Protein AF-0000000085932044 (afdb_homodimer)

Foldseek 3Di:
DVVLVVLLVVLLVLLQVLQVCVVVPVDDLVVLLVLLCLQQQFQLLLLLLLLLLPDQDDPVLLVLLVVLQVLQVVQLVLLQVVCVPVDLQLSLLLLLLLGAFAQSQRPQVVQVVPLNPVLNNSSSSSVLNRCLNNQQVSLLQSLCSNVVPDDPPPPSSVVRQVPRNSNVSSVVSVVCSNVVHHDDPVSNVVSVVSNVCNNSSLSSSLSNLADPDDDPVLVVSLVVSLCSQVVVLQVVLVCLLPPPPDPNSSSLSSNLRSLGAGHSSSLVSCVVSVHRSNSSSNSRSVSSVRSSVRSVVVVVVSD/DVVLCVLLVVLLVLLQVLQVCVVVPVDDLVVLLVLLCLQQQFQLLLLLLLLLLPDQDDPVLLVLLVVLQVLQVVQLVLLQVVCVPVDLQLSLLLLLLLGAFAQSQRPQVVQVVPLNPVLNNSSSSSVLNRCLNNQQVSLLQSLCSNVVPDDPPPPSSVVRQVPRNSNVSSVVSVVCSNVVHHDDPVSNVVSVVSNVCNNSSLSSSLSNLADPDDDPVLVVSLVVSLCSQVVSLQVVLVCLLPPPPDPNSSSLSSNLRSLGAGHSSSLVSCVVSVHRSNSSSNSRSVSSVRSSVRSVVVVVVSD

Solvent-accessible surface area (backbone atoms only — not comparable to full-atom values): 29215 Å² total; per-residue (Å²): 108,67,66,56,53,41,52,49,49,34,48,53,48,38,22,50,47,21,37,51,36,31,73,74,59,75,39,58,68,72,50,30,59,56,40,35,49,46,30,50,66,44,16,44,30,20,35,51,52,49,65,41,68,78,41,76,70,56,75,88,46,46,63,40,18,51,47,24,31,48,53,24,50,49,33,30,48,49,28,40,64,76,24,65,84,68,38,43,65,54,19,20,50,37,16,35,61,36,20,25,52,23,37,78,72,56,44,43,61,48,23,54,73,72,43,38,70,67,13,34,50,49,51,51,31,20,39,58,20,21,39,50,27,53,46,18,44,27,52,26,53,18,51,48,48,47,68,59,73,76,67,87,55,62,62,57,26,51,50,47,28,67,66,19,60,38,36,45,47,48,52,52,45,50,53,34,25,70,67,69,51,76,76,56,66,60,59,49,52,39,25,41,44,37,20,41,23,23,58,41,46,41,31,30,31,36,11,41,29,38,51,88,80,70,51,71,66,53,50,49,51,43,49,50,44,51,47,54,42,49,53,52,15,51,53,49,20,52,47,44,54,74,66,49,96,56,61,67,55,54,30,51,42,45,35,45,57,40,36,40,21,39,26,74,56,32,30,50,53,32,41,73,68,71,43,68,25,29,57,38,17,40,43,35,54,51,28,44,55,52,20,50,54,51,42,53,54,50,44,67,71,72,102,108,67,65,56,52,41,53,51,50,34,48,53,51,38,21,50,47,20,37,51,37,30,74,75,60,76,40,57,70,72,50,28,59,56,42,37,49,45,29,51,66,44,16,45,32,20,35,50,52,50,67,42,67,78,43,74,69,57,77,86,45,47,62,39,18,50,47,24,30,48,52,23,53,49,34,31,51,49,27,41,64,77,23,65,84,68,38,43,65,54,18,21,50,36,14,34,62,36,19,25,51,22,37,78,70,58,45,43,61,48,23,54,72,71,43,38,71,68,14,34,50,50,52,51,31,20,39,58,21,22,39,49,28,54,47,17,43,28,52,25,53,18,51,46,47,47,67,61,75,77,67,88,55,63,60,58,28,51,50,46,28,68,65,19,60,41,35,45,48,47,52,51,47,49,52,34,25,71,67,68,51,77,75,57,68,60,58,49,51,39,26,41,44,37,19,41,24,23,56,41,46,42,32,30,30,34,12,39,29,38,52,85,82,72,52,73,68,53,50,49,53,43,48,50,45,51,48,54,42,48,51,53,14,52,53,48,22,54,47,44,53,73,64,50,93,57,62,68,54,54,29,52,41,45,34,45,57,41,38,41,21,38,26,76,56,31,27,50,53,31,43,73,68,72,44,67,24,29,58,38,16,40,43,35,54,51,28,43,56,52,21,48,55,50,41,53,54,47,45,67,70,74,104

Structure (mmCIF, N/CA/C/O backbone):
data_AF-0000000085932044-model_v1
#
loop_
_entity.id
_entity.type
_entity.pdbx_description
1 polymer Permease
#
loop_
_atom_site.group_PDB
_atom_site.id
_atom_site.type_symbol
_atom_site.label_atom_id
_atom_site.label_alt_id
_atom_site.label_comp_id
_atom_site.label_asym_id
_atom_site.label_entity_id
_atom_site.label_seq_id
_atom_site.pdbx_PDB_ins_code
_atom_site.Cartn_x
_atom_site.Cartn_y
_atom_site.Cartn_z
_atom_site.occupancy
_atom_site.B_iso_or_equiv
_atom_site.auth_seq_id
_atom_site.auth_comp_id
_atom_site.auth_asym_id
_atom_site.auth_atom_id
_atom_site.pdbx_PDB_model_num
ATOM 1 N N . MET A 1 1 ? -16.844 6.508 19.188 1 65 1 MET A N 1
ATOM 2 C CA . MET A 1 1 ? -15.609 6.773 19.922 1 65 1 MET A CA 1
ATOM 3 C C . MET A 1 1 ? -14.648 5.598 19.812 1 65 1 MET A C 1
ATOM 5 O O . MET A 1 1 ? -13.453 5.785 19.562 1 65 1 MET A O 1
ATOM 9 N N . GLU A 1 2 ? -15.164 4.469 19.859 1 70.81 2 GLU A N 1
ATOM 10 C CA . GLU A 1 2 ? -14.32 3.281 19.766 1 70.81 2 GLU A CA 1
ATOM 11 C C . GLU A 1 2 ? -13.656 3.174 18.391 1 70.81 2 GLU A C 1
ATOM 13 O O . GLU A 1 2 ? -12.492 2.787 18.297 1 70.81 2 GLU A O 1
ATOM 18 N N . ALA A 1 3 ? -14.383 3.656 17.453 1 71.38 3 ALA A N 1
ATOM 19 C CA . ALA A 1 3 ? -13.867 3.57 16.078 1 71.38 3 ALA A CA 1
ATOM 20 C C . ALA A 1 3 ? -12.695 4.523 15.883 1 71.38 3 ALA A C 1
ATOM 22 O O . ALA A 1 3 ? -11.727 4.184 15.195 1 71.38 3 ALA A O 1
ATOM 23 N N . ILE A 1 4 ? -12.742 5.641 16.594 1 70.25 4 ILE A N 1
ATOM 24 C CA . ILE A 1 4 ? -11.688 6.637 16.469 1 70.25 4 ILE A CA 1
ATOM 25 C C . ILE A 1 4 ? -10.422 6.133 17.156 1 70.25 4 ILE A C 1
ATOM 27 O O . ILE A 1 4 ? -9.32 6.227 16.609 1 70.25 4 ILE A O 1
ATOM 31 N N . LEU A 1 5 ? -10.688 5.605 18.297 1 77.12 5 LEU A N 1
ATOM 32 C CA . LEU A 1 5 ? -9.555 5.094 19.062 1 77.12 5 LEU A CA 1
ATOM 33 C C . LEU A 1 5 ? -8.906 3.91 18.359 1 77.12 5 LEU A C 1
ATOM 35 O O . LEU A 1 5 ? -7.68 3.779 18.359 1 77.12 5 LEU A O 1
ATOM 39 N N . THR A 1 6 ? -9.773 3.17 17.719 1 82 6 THR A N 1
ATOM 40 C CA . THR A 1 6 ? -9.273 1.993 17.016 1 82 6 THR A CA 1
ATOM 41 C C . THR A 1 6 ? -8.43 2.402 15.812 1 82 6 THR A C 1
ATOM 43 O O . THR A 1 6 ? -7.316 1.909 15.625 1 82 6 THR A O 1
ATOM 46 N N . ARG A 1 7 ? -8.852 3.318 15.008 1 78.56 7 ARG A N 1
ATOM 47 C CA . ARG A 1 7 ? -8.125 3.75 13.82 1 78.56 7 ARG A CA 1
ATOM 48 C C . ARG A 1 7 ? -6.809 4.43 14.195 1 78.56 7 ARG A C 1
ATOM 50 O O . ARG A 1 7 ? -5.773 4.18 13.578 1 78.56 7 ARG A O 1
ATOM 57 N N . ALA A 1 8 ? -6.973 5.238 15.188 1 78.31 8 ALA A N 1
ATOM 58 C CA . ALA A 1 8 ? -5.781 5.938 15.664 1 78.31 8 ALA A CA 1
ATOM 59 C C . ALA A 1 8 ? -4.746 4.953 16.203 1 78.31 8 ALA A C 1
ATOM 61 O O . ALA A 1 8 ? -3.551 5.094 15.938 1 78.31 8 ALA A O 1
ATOM 62 N N . GLY A 1 9 ? -5.277 4.078 16.984 1 85.56 9 GLY A N 1
ATOM 63 C CA . GLY A 1 9 ? -4.387 3.047 17.484 1 85.56 9 GLY A CA 1
ATOM 64 C C . GLY A 1 9 ? -3.705 2.252 16.391 1 85.56 9 GLY A C 1
ATOM 65 O O . GLY A 1 9 ? -2.531 1.896 16.516 1 85.56 9 GLY A O 1
ATOM 66 N N . CYS A 1 10 ? -4.402 2.041 15.32 1 90.06 10 CYS A N 1
ATOM 67 C CA . CYS A 1 10 ? -3.852 1.313 14.18 1 90.06 10 CYS A CA 1
ATOM 68 C C . CYS A 1 10 ? -2.73 2.105 13.516 1 90.06 10 CYS A C 1
ATOM 70 O O . CYS A 1 10 ? -1.699 1.539 13.148 1 90.06 10 CYS A O 1
ATOM 72 N N . PHE A 1 11 ? -2.873 3.387 13.422 1 87.81 11 PHE A N 1
ATOM 73 C CA . PHE A 1 11 ? -1.852 4.219 12.797 1 87.81 11 PHE A CA 1
ATOM 74 C C . PHE A 1 11 ? -0.588 4.258 13.648 1 87.81 11 PHE A C 1
ATOM 76 O O . PHE A 1 11 ? 0.521 4.121 13.125 1 87.81 11 PHE A O 1
ATOM 83 N N . VAL A 1 12 ? -0.82 4.422 14.938 1 90.19 12 VAL A N 1
ATOM 84 C CA . VAL A 1 12 ? 0.326 4.395 15.844 1 90.19 12 VAL A CA 1
ATOM 85 C C . VAL A 1 12 ? 1.017 3.035 15.758 1 90.19 12 VAL A C 1
ATOM 87 O O . VAL A 1 12 ? 2.248 2.957 15.742 1 90.19 12 VAL A O 1
ATOM 90 N N . GLY A 1 13 ? 0.203 1.993 15.727 1 94.19 13 GLY A N 1
ATOM 91 C CA . GLY A 1 13 ? 0.758 0.656 15.586 1 94.19 13 GLY A CA 1
ATOM 92 C C . GLY A 1 13 ? 1.597 0.485 14.336 1 94.19 13 GLY A C 1
ATOM 93 O O . GLY A 1 13 ? 2.639 -0.173 14.359 1 94.19 13 GLY A O 1
ATOM 94 N N . LEU A 1 14 ? 1.168 1.049 13.25 1 94.81 14 LEU A N 1
ATOM 95 C CA . LEU A 1 14 ? 1.891 0.958 11.984 1 94.81 14 LEU A CA 1
ATOM 96 C C . LEU A 1 14 ? 3.223 1.698 12.062 1 94.81 14 LEU A C 1
ATOM 98 O O . LEU A 1 14 ? 4.23 1.233 11.523 1 94.81 14 LEU A O 1
ATOM 102 N N . ILE A 1 15 ? 3.232 2.855 12.719 1 93.12 15 ILE A N 1
ATOM 103 C CA . ILE A 1 15 ? 4.465 3.615 12.906 1 93.12 15 ILE A CA 1
ATOM 104 C C . ILE A 1 15 ? 5.438 2.812 13.773 1 93.12 15 ILE A C 1
ATOM 106 O O . ILE A 1 15 ? 6.617 2.682 13.43 1 93.12 15 ILE A O 1
ATOM 110 N N . VAL A 1 16 ? 4.926 2.262 14.844 1 95.06 16 VAL A N 1
ATOM 111 C CA . VAL A 1 16 ? 5.75 1.45 15.734 1 95.06 16 VAL A CA 1
ATOM 112 C C . VAL A 1 16 ? 6.309 0.252 14.969 1 95.06 16 VAL A C 1
ATOM 114 O O . VAL A 1 16 ? 7.473 -0.118 15.148 1 95.06 16 VAL A O 1
ATOM 117 N N . MET A 1 17 ? 5.484 -0.336 14.133 1 95.81 17 MET A N 1
ATOM 118 C CA . MET A 1 17 ? 5.945 -1.449 13.305 1 95.81 17 MET A CA 1
ATOM 119 C C . MET A 1 17 ? 7.117 -1.025 12.43 1 95.81 17 MET A C 1
ATOM 121 O O . MET A 1 17 ? 8.117 -1.738 12.328 1 95.81 17 MET A O 1
ATOM 125 N N . GLY A 1 18 ? 6.996 0.123 11.766 1 94.31 18 GLY A N 1
ATOM 126 C CA . GLY A 1 18 ? 8.086 0.634 10.953 1 94.31 18 GLY A CA 1
ATOM 127 C C . GLY A 1 18 ? 9.367 0.844 11.734 1 94.31 18 GLY A C 1
ATOM 128 O O . GLY A 1 18 ? 10.453 0.465 11.281 1 94.31 18 GLY A O 1
ATOM 129 N N . CYS A 1 19 ? 9.219 1.368 12.938 1 93.62 19 CYS A N 1
ATOM 130 C CA . CYS A 1 19 ? 10.367 1.618 13.805 1 93.62 19 CYS A CA 1
ATOM 131 C C . CYS A 1 19 ? 11.023 0.311 14.227 1 93.62 19 CYS A C 1
ATOM 133 O O . CYS A 1 19 ? 12.25 0.186 14.18 1 93.62 19 CYS A O 1
ATOM 135 N N . LEU A 1 20 ? 10.188 -0.63 14.617 1 94.69 20 LEU A N 1
ATOM 136 C CA . LEU A 1 20 ? 10.695 -1.909 15.094 1 94.69 20 LEU A CA 1
ATOM 137 C C . LEU A 1 20 ? 11.359 -2.686 13.969 1 94.69 20 LEU A C 1
ATOM 139 O O . LEU A 1 20 ? 12.406 -3.311 14.164 1 94.69 20 LEU A O 1
ATOM 143 N N . LEU A 1 21 ? 10.758 -2.676 12.82 1 94.5 21 LEU A N 1
ATOM 144 C CA . LEU A 1 21 ? 11.312 -3.391 11.672 1 94.5 21 LEU A CA 1
ATOM 145 C C . LEU A 1 21 ? 12.625 -2.768 11.227 1 94.5 21 LEU A C 1
ATOM 147 O O . LEU A 1 21 ? 13.516 -3.467 10.742 1 94.5 21 LEU A O 1
ATOM 151 N N . ARG A 1 22 ? 12.711 -1.492 11.336 1 93.12 22 ARG A N 1
ATOM 152 C CA . ARG A 1 22 ? 13.992 -0.853 11.062 1 93.12 22 ARG A CA 1
ATOM 153 C C . ARG A 1 22 ? 15.047 -1.262 12.086 1 93.12 22 ARG A C 1
ATOM 155 O O . ARG A 1 22 ? 16.203 -1.502 11.742 1 93.12 22 ARG A O 1
ATOM 162 N N . ARG A 1 23 ? 14.695 -1.353 13.328 1 91.75 23 ARG A N 1
ATOM 163 C CA . ARG A 1 23 ? 15.609 -1.709 14.414 1 91.75 23 ARG A CA 1
ATOM 164 C C . ARG A 1 23 ? 16.156 -3.121 14.227 1 91.75 23 ARG A C 1
ATOM 166 O O . ARG A 1 23 ? 17.312 -3.393 14.562 1 91.75 23 ARG A O 1
ATOM 173 N N . VAL A 1 24 ? 15.352 -4.02 13.68 1 93.38 24 VAL A N 1
ATOM 174 C CA . VAL A 1 24 ? 15.781 -5.406 13.539 1 93.38 24 VAL A CA 1
ATOM 175 C C . VAL A 1 24 ? 16.469 -5.602 12.188 1 93.38 24 VAL A C 1
ATOM 177 O O . VAL A 1 24 ? 16.875 -6.715 11.844 1 93.38 24 VAL A O 1
ATOM 180 N N . GLY A 1 25 ? 16.5 -4.594 11.406 1 92.12 25 GLY A N 1
ATOM 181 C CA . GLY A 1 25 ? 17.281 -4.629 10.18 1 92.12 25 GLY A CA 1
ATOM 182 C C . GLY A 1 25 ? 16.469 -4.977 8.953 1 92.12 25 GLY A C 1
ATOM 183 O O . GLY A 1 25 ? 17.016 -5.195 7.875 1 92.12 25 GLY A O 1
ATOM 184 N N . PHE A 1 26 ? 15.141 -5.047 9.148 1 92.81 26 PHE A N 1
ATOM 185 C CA . PHE A 1 26 ? 14.266 -5.297 8.008 1 92.81 26 PHE A CA 1
ATOM 186 C C . PHE A 1 26 ? 14.312 -4.133 7.027 1 92.81 26 PHE A C 1
ATOM 188 O O . PHE A 1 26 ? 14.344 -4.34 5.812 1 92.81 26 PHE A O 1
ATOM 195 N N . PHE A 1 27 ? 14.281 -2.945 7.555 1 93.81 27 PHE A N 1
ATOM 196 C CA . PHE A 1 27 ? 14.438 -1.718 6.785 1 93.81 27 PHE A CA 1
ATOM 197 C C . PHE A 1 27 ? 15.766 -1.042 7.105 1 93.81 27 PHE A C 1
ATOM 199 O O . PHE A 1 27 ? 16.266 -1.156 8.227 1 93.81 27 PHE A O 1
ATOM 206 N N . LYS A 1 28 ? 16.312 -0.429 6.066 1 91.12 28 LYS A N 1
ATOM 207 C CA . LYS A 1 28 ? 17.422 0.5 6.254 1 91.12 28 LYS A CA 1
ATOM 208 C C . LYS A 1 28 ? 16.938 1.947 6.195 1 91.12 28 LYS A C 1
ATOM 210 O O . LYS A 1 28 ? 15.875 2.232 5.645 1 91.12 28 LYS A O 1
ATOM 215 N N . GLN A 1 29 ? 17.625 2.883 6.777 1 83.69 29 GLN A N 1
ATOM 216 C CA . GLN A 1 29 ? 17.266 4.301 6.766 1 83.69 29 GLN A CA 1
ATOM 217 C C . GLN A 1 29 ? 17.125 4.82 5.34 1 83.69 29 GLN A C 1
ATOM 219 O O . GLN A 1 29 ? 16.281 5.676 5.066 1 83.69 29 GLN A O 1
ATOM 224 N N . GLU A 1 30 ? 17.906 4.254 4.449 1 89.75 30 GLU A N 1
ATOM 225 C CA . GLU A 1 30 ? 17.906 4.672 3.051 1 89.75 30 GLU A CA 1
ATOM 226 C C . GLU A 1 30 ? 16.609 4.301 2.359 1 89.75 30 GLU A C 1
ATOM 228 O O . GLU A 1 30 ? 16.25 4.879 1.327 1 89.75 30 GLU A O 1
ATOM 233 N N . ASP A 1 31 ? 15.945 3.332 2.965 1 93.19 31 ASP A N 1
ATOM 234 C CA . ASP A 1 31 ? 14.688 2.891 2.375 1 93.19 31 ASP A CA 1
ATOM 235 C C . ASP A 1 31 ? 13.617 3.971 2.502 1 93.19 31 ASP A C 1
ATOM 237 O O . ASP A 1 31 ? 12.594 3.918 1.817 1 93.19 31 ASP A O 1
ATOM 241 N N . PHE A 1 32 ? 13.883 4.969 3.426 1 92.62 32 PHE A N 1
ATOM 242 C CA . PHE A 1 32 ? 12.961 6.086 3.596 1 92.62 32 PHE A CA 1
ATOM 243 C C . PHE A 1 32 ? 12.75 6.82 2.275 1 92.62 32 PHE A C 1
ATOM 245 O O . PHE A 1 32 ? 11.625 7.207 1.946 1 92.62 32 PHE A O 1
ATOM 252 N N . ALA A 1 33 ? 13.82 6.973 1.577 1 92.31 33 ALA A N 1
ATOM 253 C CA . ALA A 1 33 ? 13.766 7.746 0.341 1 92.31 33 ALA A CA 1
ATOM 254 C C . ALA A 1 33 ? 12.812 7.105 -0.667 1 92.31 33 ALA A C 1
ATOM 256 O O . ALA A 1 33 ? 12.008 7.793 -1.293 1 92.31 33 ALA A O 1
ATOM 257 N N . LEU A 1 34 ? 12.883 5.844 -0.791 1 93.5 34 LEU A N 1
ATOM 258 C CA . LEU A 1 34 ? 12.016 5.129 -1.723 1 93.5 34 LEU A CA 1
ATOM 259 C C . LEU A 1 34 ? 10.562 5.184 -1.266 1 93.5 34 LEU A C 1
ATOM 261 O O . LEU A 1 34 ? 9.664 5.441 -2.07 1 93.5 34 LEU A O 1
ATOM 265 N N . LEU A 1 35 ? 10.367 4.906 -0.005 1 94.5 35 LEU A N 1
ATOM 266 C CA . LEU A 1 35 ? 9.016 4.965 0.539 1 94.5 35 LEU A CA 1
ATOM 267 C C . LEU A 1 35 ? 8.414 6.355 0.349 1 94.5 35 LEU A C 1
ATOM 269 O O . LEU A 1 35 ? 7.246 6.484 -0.029 1 94.5 35 LEU A O 1
ATOM 273 N N . SER A 1 36 ? 9.227 7.332 0.587 1 92.12 36 SER A N 1
ATOM 274 C CA . SER A 1 36 ? 8.773 8.719 0.46 1 92.12 36 SER A CA 1
ATOM 275 C C . SER A 1 36 ? 8.375 9.039 -0.975 1 92.12 36 SER A C 1
ATOM 277 O O . SER A 1 36 ? 7.336 9.664 -1.208 1 92.12 36 SER A O 1
ATOM 279 N N . LYS A 1 37 ? 9.102 8.617 -1.93 1 93 37 LYS A N 1
ATOM 280 C CA . LYS A 1 37 ? 8.797 8.844 -3.34 1 93 37 LYS A CA 1
ATOM 281 C C . LYS A 1 37 ? 7.492 8.172 -3.74 1 93 37 LYS A C 1
ATOM 283 O O . LYS A 1 37 ? 6.672 8.766 -4.445 1 93 37 LYS A O 1
ATOM 288 N N . ILE A 1 38 ? 7.344 6.969 -3.277 1 95.38 38 ILE A N 1
ATOM 289 C CA . ILE A 1 38 ? 6.129 6.223 -3.592 1 95.38 38 ILE A CA 1
ATOM 290 C C . ILE A 1 38 ? 4.922 6.914 -2.971 1 95.38 38 ILE A C 1
ATOM 292 O O . ILE A 1 38 ? 3.9 7.113 -3.635 1 95.38 38 ILE A O 1
ATOM 296 N N . VAL A 1 39 ? 5.086 7.328 -1.742 1 93.19 39 VAL A N 1
ATOM 297 C CA . VAL A 1 39 ? 3.977 7.914 -0.999 1 93.19 39 VAL A CA 1
ATOM 298 C C . VAL A 1 39 ? 3.588 9.25 -1.621 1 93.19 39 VAL A C 1
ATOM 300 O O . VAL A 1 39 ? 2.418 9.484 -1.932 1 93.19 39 VAL A O 1
ATOM 303 N N . ILE A 1 40 ? 4.555 10.102 -1.893 1 88.75 40 ILE A N 1
ATOM 304 C CA . ILE A 1 40 ? 4.277 11.477 -2.307 1 88.75 40 ILE A CA 1
ATOM 305 C C . ILE A 1 40 ? 3.848 11.5 -3.771 1 88.75 40 ILE A C 1
ATOM 307 O O . ILE A 1 40 ? 2.865 12.156 -4.125 1 88.75 40 ILE A O 1
ATOM 311 N N . LYS A 1 41 ? 4.461 10.727 -4.598 1 91.38 41 LYS A N 1
ATOM 312 C CA . LYS A 1 41 ? 4.273 10.891 -6.035 1 91.38 41 LYS A CA 1
ATOM 313 C C . LYS A 1 41 ? 3.217 9.922 -6.562 1 91.38 41 LYS A C 1
ATOM 315 O O . LYS A 1 41 ? 2.643 10.148 -7.633 1 91.38 41 LYS A O 1
ATOM 320 N N . ILE A 1 42 ? 2.957 8.898 -5.797 1 95 42 ILE A N 1
ATOM 321 C CA . ILE A 1 42 ? 2.09 7.883 -6.387 1 95 42 ILE A CA 1
ATOM 322 C C . ILE A 1 42 ? 0.84 7.711 -5.527 1 95 42 ILE A C 1
ATOM 324 O O . ILE A 1 42 ? -0.252 8.133 -5.914 1 95 42 ILE A O 1
ATOM 328 N N . THR A 1 43 ? 1.008 7.215 -4.301 1 94.69 43 THR A N 1
ATOM 329 C CA . THR A 1 43 ? -0.156 6.777 -3.537 1 94.69 43 THR A CA 1
ATOM 330 C C . THR A 1 43 ? -0.937 7.98 -3.01 1 94.69 43 THR A C 1
ATOM 332 O O . THR A 1 43 ? -2.17 7.973 -3.01 1 94.69 43 THR A O 1
ATOM 335 N N . LEU A 1 44 ? -0.247 9 -2.545 1 88.88 44 LEU A N 1
ATOM 336 C CA . LEU A 1 44 ? -0.932 10.203 -2.092 1 88.88 44 LEU A CA 1
ATOM 337 C C . LEU A 1 44 ? -1.687 10.867 -3.238 1 88.88 44 LEU A C 1
ATOM 339 O O . LEU A 1 44 ? -2.816 11.328 -3.061 1 88.88 44 LEU A O 1
ATOM 343 N N . THR A 1 45 ? -1.071 10.93 -4.387 1 89.25 45 THR A N 1
ATOM 344 C CA . THR A 1 45 ? -1.684 11.508 -5.582 1 89.25 45 THR A CA 1
ATOM 345 C C . THR A 1 45 ? -2.961 10.75 -5.945 1 89.25 45 THR A C 1
ATOM 347 O O . THR A 1 45 ? -3.984 11.367 -6.25 1 89.25 45 THR A O 1
ATOM 350 N N . ALA A 1 46 ? -2.875 9.477 -5.832 1 92.75 46 ALA A N 1
ATOM 351 C CA . ALA A 1 46 ? -4.051 8.656 -6.117 1 92.75 46 ALA A CA 1
ATOM 352 C C . ALA A 1 46 ? -5.133 8.867 -5.062 1 92.75 46 ALA A C 1
ATOM 354 O O . ALA A 1 46 ? -6.324 8.867 -5.375 1 92.75 46 ALA A O 1
ATOM 355 N N . ALA A 1 47 ? -4.723 9.016 -3.852 1 88.12 47 ALA A N 1
ATOM 356 C CA . ALA A 1 47 ? -5.672 9.234 -2.764 1 88.12 47 ALA A CA 1
ATOM 357 C C . ALA A 1 47 ? -6.449 10.531 -2.973 1 88.12 47 ALA A C 1
ATOM 359 O O . ALA A 1 47 ? -7.641 10.609 -2.662 1 88.12 47 ALA A O 1
ATOM 360 N N . ILE A 1 48 ? -5.781 11.523 -3.48 1 84.25 48 ILE A N 1
ATOM 361 C CA . ILE A 1 48 ? -6.426 12.805 -3.766 1 84.25 48 ILE A CA 1
ATOM 362 C C . ILE A 1 48 ? -7.48 12.617 -4.852 1 84.25 48 ILE A C 1
ATOM 364 O O . ILE A 1 48 ? -8.609 13.102 -4.723 1 84.25 48 ILE A O 1
ATOM 368 N N . VAL A 1 49 ? -7.164 11.867 -5.875 1 87.5 49 VAL A N 1
ATOM 369 C CA . VAL A 1 49 ? -8.086 11.617 -6.977 1 87.5 49 VAL A CA 1
ATOM 370 C C . VAL A 1 49 ? -9.352 10.945 -6.449 1 87.5 49 VAL A C 1
ATOM 372 O O . VAL A 1 49 ? -10.469 11.383 -6.754 1 87.5 49 VAL A O 1
ATOM 375 N N . VAL A 1 50 ? -9.195 9.984 -5.617 1 86.44 50 VAL A N 1
ATOM 376 C CA . VAL A 1 50 ? -10.328 9.211 -5.117 1 86.44 50 VAL A CA 1
ATOM 377 C C . VAL A 1 50 ? -11.164 10.062 -4.172 1 86.44 50 VAL A C 1
ATOM 379 O O . VAL A 1 50 ? -12.398 10 -4.195 1 86.44 50 VAL A O 1
ATOM 382 N N . SER A 1 51 ? -10.523 10.828 -3.359 1 78.62 51 SER A N 1
ATOM 383 C CA . SER A 1 51 ? -11.227 11.641 -2.377 1 78.62 51 SER A CA 1
ATOM 384 C C . SER A 1 51 ? -12.117 12.68 -3.055 1 78.62 51 SER A C 1
ATOM 386 O O . SER A 1 51 ? -13.172 13.031 -2.535 1 78.62 51 SER A O 1
ATOM 388 N N . PHE A 1 52 ? -11.82 13.117 -4.258 1 76.44 52 PHE A N 1
ATOM 389 C CA . PHE A 1 52 ? -12.555 14.188 -4.922 1 76.44 52 PHE A CA 1
ATOM 390 C C . PHE A 1 52 ? -13.562 13.617 -5.91 1 76.44 52 PHE A C 1
ATOM 392 O O . PHE A 1 52 ? -14.516 14.305 -6.305 1 76.44 52 PHE A O 1
ATOM 399 N N . ALA A 1 53 ? -13.32 12.445 -6.445 1 75.31 53 ALA A N 1
ATOM 400 C CA . ALA A 1 53 ? -14.211 11.875 -7.449 1 75.31 53 ALA A CA 1
ATOM 401 C C . ALA A 1 53 ? -15.633 11.734 -6.902 1 75.31 53 ALA A C 1
ATOM 403 O O . ALA A 1 53 ? -16.609 11.82 -7.656 1 75.31 53 ALA A O 1
ATOM 404 N N . GLY A 1 54 ? -15.875 11.578 -5.672 1 64.25 54 GLY A N 1
ATOM 405 C CA . GLY A 1 54 ? -17.234 11.391 -5.164 1 64.25 54 GLY A CA 1
ATOM 406 C C . GLY A 1 54 ? -17.828 12.648 -4.582 1 64.25 54 GLY A C 1
ATOM 407 O O . GLY A 1 54 ? -18.984 12.648 -4.137 1 64.25 54 GLY A O 1
ATOM 408 N N . ASN A 1 55 ? -17.125 13.75 -4.766 1 63.97 55 ASN A N 1
ATOM 409 C CA . ASN A 1 55 ? -17.625 14.898 -4.02 1 63.97 55 ASN A CA 1
ATOM 410 C C . ASN A 1 55 ? -18.016 16.047 -4.945 1 63.97 55 ASN A C 1
ATOM 412 O O . ASN A 1 55 ? -17.328 16.297 -5.941 1 63.97 55 ASN A O 1
ATOM 416 N N . THR A 1 56 ? -19.312 16.312 -4.93 1 62.59 56 THR A N 1
ATOM 417 C CA . THR A 1 56 ? -19.734 17.547 -5.602 1 62.59 56 THR A CA 1
ATOM 418 C C . THR A 1 56 ? -19.484 18.75 -4.715 1 62.59 56 THR A C 1
ATOM 420 O O . THR A 1 56 ? -19.859 18.766 -3.541 1 62.59 56 THR A O 1
ATOM 423 N N . LEU A 1 57 ? -18.562 19.547 -5.125 1 62.19 57 LEU A N 1
ATOM 424 C CA . LEU A 1 57 ? -18.25 20.75 -4.371 1 62.19 57 LEU A CA 1
ATOM 425 C C . LEU A 1 57 ? -19.375 21.781 -4.492 1 62.19 57 LEU A C 1
ATOM 427 O O . LEU A 1 57 ? -19.875 22.031 -5.594 1 62.19 57 LEU A O 1
ATOM 431 N N . ASP A 1 58 ? -20.078 21.906 -3.33 1 62.28 58 ASP A N 1
ATOM 432 C CA . ASP A 1 58 ? -21.031 23.016 -3.309 1 62.28 58 ASP A CA 1
ATOM 433 C C . ASP A 1 58 ? -20.344 24.344 -3.006 1 62.28 58 ASP A C 1
ATOM 435 O O . ASP A 1 58 ? -19.531 24.422 -2.082 1 62.28 58 ASP A O 1
ATOM 439 N N . GLY A 1 59 ? -20.438 25.281 -3.855 1 60.66 59 GLY A N 1
ATOM 440 C CA . GLY A 1 59 ? -19.859 26.609 -3.744 1 60.66 59 GLY A CA 1
ATOM 441 C C . GLY A 1 59 ? -20.031 27.234 -2.369 1 60.66 59 GLY A C 1
ATOM 442 O O . GLY A 1 59 ? -19.188 28 -1.909 1 60.66 59 GLY A O 1
ATOM 443 N N . SER A 1 60 ? -21.156 26.953 -1.689 1 60.91 60 SER A N 1
ATOM 444 C CA . SER A 1 60 ? -21.438 27.562 -0.389 1 60.91 60 SER A CA 1
ATOM 445 C C . SER A 1 60 ? -20.453 27.078 0.669 1 60.91 60 SER A C 1
ATOM 447 O O . SER A 1 60 ? -20.281 27.703 1.71 1 60.91 60 SER A O 1
ATOM 449 N N . MET A 1 61 ? -19.703 26.156 0.206 1 67.44 61 MET A N 1
ATOM 450 C CA . MET A 1 61 ? -18.859 25.594 1.253 1 67.44 61 MET A CA 1
ATOM 451 C C . MET A 1 61 ? -17.391 25.875 0.968 1 67.44 61 MET A C 1
ATOM 453 O O . MET A 1 61 ? -16.516 25.234 1.564 1 67.44 61 MET A O 1
ATOM 457 N N . LEU A 1 62 ? -17.219 26.906 0.16 1 78.5 62 LEU A N 1
ATOM 458 C CA . LEU A 1 62 ? -15.875 27.344 -0.164 1 78.5 62 LEU A CA 1
ATOM 459 C C . LEU A 1 62 ? -15.219 28.016 1.036 1 78.5 62 LEU A C 1
ATOM 461 O O . LEU A 1 62 ? -13.992 28.109 1.113 1 78.5 62 LEU A O 1
ATOM 465 N N . VAL A 1 63 ? -16.047 28.453 1.983 1 84.81 63 VAL A N 1
ATOM 466 C CA . VAL A 1 63 ? -15.539 29.094 3.197 1 84.81 63 VAL A CA 1
ATOM 467 C C . VAL A 1 63 ? -14.648 28.109 3.957 1 84.81 63 VAL A C 1
ATOM 469 O O . VAL A 1 63 ? -13.648 28.5 4.551 1 84.81 63 VAL A O 1
ATOM 472 N N . LEU A 1 64 ? -14.984 26.906 3.873 1 87.06 64 LEU A N 1
ATOM 473 C CA . LEU A 1 64 ? -14.188 25.875 4.551 1 87.06 64 LEU A CA 1
ATOM 474 C C . LEU A 1 64 ? -12.828 25.719 3.885 1 87.06 64 LEU A C 1
ATOM 476 O O . LEU A 1 64 ? -11.828 25.484 4.562 1 87.06 64 LEU A O 1
ATOM 480 N N . THR A 1 65 ? -12.82 25.891 2.607 1 88.19 65 THR A N 1
ATOM 481 C CA . THR A 1 65 ? -11.555 25.844 1.875 1 88.19 65 THR A CA 1
ATOM 482 C C . THR A 1 65 ? -10.656 27.016 2.281 1 88.19 65 THR A C 1
ATOM 484 O O . THR A 1 65 ? -9.461 26.828 2.502 1 88.19 65 THR A O 1
ATOM 487 N N . LEU A 1 66 ? -11.258 28.078 2.406 1 89.88 66 LEU A N 1
ATOM 488 C CA . LEU A 1 66 ? -10.508 29.266 2.82 1 89.88 66 LEU A CA 1
ATOM 489 C C . LEU A 1 66 ? -10 29.109 4.25 1 89.88 66 LEU A C 1
ATOM 491 O O . LEU A 1 66 ? -8.922 29.609 4.586 1 89.88 66 LEU A O 1
ATOM 495 N N . MET A 1 67 ? -10.742 28.469 5.043 1 91.44 67 MET A N 1
ATOM 496 C CA . MET A 1 67 ? -10.328 28.25 6.422 1 91.44 67 MET A CA 1
ATOM 497 C C . MET A 1 67 ? -9.125 27.312 6.484 1 91.44 67 MET A C 1
ATOM 499 O O . MET A 1 67 ? -8.188 27.562 7.246 1 91.44 67 MET A O 1
ATOM 503 N N . GLY A 1 68 ? -9.219 26.281 5.703 1 93.25 68 GLY A N 1
ATOM 504 C CA . GLY A 1 68 ? -8.078 25.391 5.641 1 93.25 68 GLY A CA 1
ATOM 505 C C . GLY A 1 68 ? -6.812 26.078 5.16 1 93.25 68 GLY A C 1
ATOM 506 O O . GLY A 1 68 ? -5.738 25.875 5.73 1 93.25 68 GLY A O 1
ATOM 507 N N . PHE A 1 69 ? -6.988 26.906 4.215 1 93.25 69 PHE A N 1
ATOM 508 C CA . PHE A 1 69 ? -5.867 27.672 3.664 1 93.25 69 PHE A CA 1
ATOM 509 C C . PHE A 1 69 ? -5.34 28.672 4.68 1 93.25 69 PHE A C 1
ATOM 511 O O . PHE A 1 69 ? -4.133 28.75 4.918 1 93.25 69 PHE A O 1
ATOM 518 N N . SER A 1 70 ? -6.219 29.391 5.273 1 94.94 70 SER A N 1
ATOM 519 C CA . SER A 1 70 ? -5.844 30.438 6.215 1 94.94 70 SER A CA 1
ATOM 520 C C . SER A 1 70 ? -5.184 29.844 7.461 1 94.94 70 SER A C 1
ATOM 522 O O . SER A 1 70 ? -4.25 30.438 8.008 1 94.94 70 SER A O 1
ATOM 524 N N . PHE A 1 71 ? -5.715 28.781 7.902 1 96.12 71 PHE A N 1
ATOM 525 C CA . PHE A 1 71 ? -5.105 28.109 9.055 1 96.12 71 PHE A CA 1
ATOM 526 C C . PHE A 1 71 ? -3.67 27.719 8.75 1 96.12 71 PHE A C 1
ATOM 528 O O . PHE A 1 71 ? -2.779 27.891 9.578 1 96.12 71 PHE A O 1
ATOM 535 N N . GLY A 1 72 ? -3.451 27.203 7.562 1 95.81 72 GLY A N 1
ATOM 536 C CA . GLY A 1 72 ? -2.104 26.859 7.137 1 95.81 72 GLY A CA 1
ATOM 537 C C . GLY A 1 72 ? -1.17 28.047 7.078 1 95.81 72 GLY A C 1
ATOM 538 O O . GLY A 1 72 ? -0.018 27.969 7.508 1 95.81 72 GLY A O 1
ATOM 539 N N . VAL A 1 73 ? -1.673 29.141 6.555 1 95 73 VAL A N 1
ATOM 540 C CA . VAL A 1 73 ? -0.886 30.359 6.465 1 95 73 VAL A CA 1
ATOM 541 C C . VAL A 1 73 ? -0.531 30.859 7.863 1 95 73 VAL A C 1
ATOM 543 O O . VAL A 1 73 ? 0.594 31.297 8.109 1 95 73 VAL A O 1
ATOM 546 N N . LEU A 1 74 ? -1.458 30.75 8.695 1 96.44 74 LEU A N 1
ATOM 547 C CA . LEU A 1 74 ? -1.234 31.172 10.07 1 96.44 74 LEU A CA 1
ATOM 548 C C . LEU A 1 74 ? -0.158 30.328 10.734 1 96.44 74 LEU A C 1
ATOM 550 O O . LEU A 1 74 ? 0.687 30.844 11.469 1 96.44 74 LEU A O 1
ATOM 554 N N . LEU A 1 75 ? -0.208 29.078 10.531 1 96.81 75 LEU A N 1
ATOM 555 C CA . LEU A 1 75 ? 0.784 28.188 11.109 1 96.81 75 LEU A CA 1
ATOM 556 C C . LEU A 1 75 ? 2.17 28.469 10.539 1 96.81 75 LEU A C 1
ATOM 558 O O . LEU A 1 75 ? 3.162 28.453 11.273 1 96.81 75 LEU A O 1
ATOM 562 N N . ILE A 1 76 ? 2.227 28.734 9.266 1 95.44 76 ILE A N 1
ATOM 563 C CA . ILE A 1 76 ? 3.494 29.094 8.633 1 95.44 76 ILE A CA 1
ATOM 564 C C . ILE A 1 76 ? 4.039 30.375 9.258 1 95.44 76 ILE A C 1
ATOM 566 O O . ILE A 1 76 ? 5.219 30.453 9.609 1 95.44 76 ILE A O 1
ATOM 570 N N . ALA A 1 77 ? 3.186 31.328 9.391 1 95.75 77 ALA A N 1
ATOM 571 C CA . ALA A 1 77 ? 3.586 32.594 9.969 1 95.75 77 ALA A CA 1
ATOM 572 C C . ALA A 1 77 ? 4.066 32.438 11.406 1 95.75 77 ALA A C 1
ATOM 574 O O . ALA A 1 77 ? 5.074 33.031 11.797 1 95.75 77 ALA A O 1
ATOM 575 N N . ALA A 1 78 ? 3.355 31.672 12.148 1 96.5 78 ALA A N 1
ATOM 576 C CA . ALA A 1 78 ? 3.742 31.422 13.539 1 96.5 78 ALA A CA 1
ATOM 577 C C . ALA A 1 78 ? 5.094 30.719 13.609 1 96.5 78 ALA A C 1
ATOM 579 O O . ALA A 1 78 ? 5.941 31.078 14.438 1 96.5 78 ALA A O 1
ATOM 580 N N . ALA A 1 79 ? 5.25 29.703 12.773 1 95.69 79 ALA A N 1
ATOM 581 C CA . ALA A 1 79 ? 6.52 28.984 12.742 1 95.69 79 ALA A CA 1
ATOM 582 C C . ALA A 1 79 ? 7.664 29.906 12.336 1 95.69 79 ALA A C 1
ATOM 584 O O . ALA A 1 79 ? 8.758 29.844 12.906 1 95.69 79 ALA A O 1
ATOM 585 N N . TRP A 1 80 ? 7.426 30.75 11.383 1 93.62 80 TRP A N 1
ATOM 586 C CA . TRP A 1 80 ? 8.422 31.703 10.898 1 93.62 80 TRP A CA 1
ATOM 587 C C . TRP A 1 80 ? 8.789 32.719 11.977 1 93.62 80 TRP A C 1
ATOM 589 O O . TRP A 1 80 ? 9.969 32.969 12.227 1 93.62 80 TRP A O 1
ATOM 599 N N . LEU A 1 81 ? 7.812 33.25 12.664 1 94.38 81 LEU A N 1
ATOM 600 C CA . LEU A 1 81 ? 8.008 34.312 13.648 1 94.38 81 LEU A CA 1
ATOM 601 C C . LEU A 1 81 ? 8.688 33.781 14.906 1 94.38 81 LEU A C 1
ATOM 603 O O . LEU A 1 81 ? 9.594 34.406 15.445 1 94.38 81 LEU A O 1
ATOM 607 N N . LEU A 1 82 ? 8.344 32.625 15.336 1 94 82 LEU A N 1
ATOM 608 C CA . LEU A 1 82 ? 8.828 32.094 16.609 1 94 82 LEU A CA 1
ATOM 609 C C . LEU A 1 82 ? 10.234 31.547 16.453 1 94 82 LEU A C 1
ATOM 611 O O . LEU A 1 82 ? 10.938 31.359 17.453 1 94 82 LEU A O 1
ATOM 615 N N . ASN A 1 83 ? 10.633 31.297 15.219 1 93.5 83 ASN A N 1
ATOM 616 C CA . ASN A 1 83 ? 11.969 30.75 15.008 1 93.5 83 ASN A CA 1
ATOM 617 C C . ASN A 1 83 ? 12.852 31.719 14.227 1 93.5 83 ASN A C 1
ATOM 619 O O . ASN A 1 83 ? 13.859 31.312 13.641 1 93.5 83 ASN A O 1
ATOM 623 N N . ARG A 1 84 ? 12.562 32.938 14.18 1 90 84 ARG A N 1
ATOM 624 C CA . ARG A 1 84 ? 13.281 33.938 13.414 1 90 84 ARG A CA 1
ATOM 625 C C . ARG A 1 84 ? 14.719 34.094 13.922 1 90 84 ARG A C 1
ATOM 627 O O . ARG A 1 84 ? 15.617 34.438 13.148 1 90 84 ARG A O 1
ATOM 634 N N . ARG A 1 85 ? 14.977 33.719 15.18 1 92 85 ARG A N 1
ATOM 635 C CA . ARG A 1 85 ? 16.297 33.906 15.766 1 92 85 ARG A CA 1
ATOM 636 C C . ARG A 1 85 ? 17.078 32.594 15.844 1 92 85 ARG A C 1
ATOM 638 O O . ARG A 1 85 ? 18.234 32.594 16.234 1 92 85 ARG A O 1
ATOM 645 N N . ALA A 1 86 ? 16.484 31.531 15.492 1 91.62 86 ALA A N 1
ATOM 646 C CA . ALA A 1 86 ? 17.109 30.219 15.68 1 91.62 86 ALA A CA 1
ATOM 647 C C . ALA A 1 86 ? 17.922 29.828 14.453 1 91.62 86 ALA A C 1
ATOM 649 O O . ALA A 1 86 ? 18.641 28.812 14.477 1 91.62 86 ALA A O 1
ATOM 650 N N . GLY A 1 87 ? 17.922 30.625 13.367 1 90.56 87 GLY A N 1
ATOM 651 C CA . GLY A 1 87 ? 18.641 30.297 12.141 1 90.56 87 GLY A CA 1
ATOM 652 C C . GLY A 1 87 ? 17.719 29.891 11 1 90.56 87 GLY A C 1
ATOM 653 O O . GLY A 1 87 ? 16.594 29.453 11.234 1 90.56 87 GLY A O 1
ATOM 654 N N . ARG A 1 88 ? 18.234 29.922 9.883 1 92.56 88 ARG A N 1
ATOM 655 C CA . ARG A 1 88 ? 17.453 29.688 8.68 1 92.56 88 ARG A CA 1
ATOM 656 C C . ARG A 1 88 ? 17.062 28.219 8.555 1 92.56 88 ARG A C 1
ATOM 658 O O . ARG A 1 88 ? 15.945 27.891 8.133 1 92.56 88 ARG A O 1
ATOM 665 N N . GLU A 1 89 ? 17.969 27.344 8.914 1 93.75 89 GLU A N 1
ATOM 666 C CA . GLU A 1 89 ? 17.703 25.922 8.844 1 93.75 89 GLU A CA 1
ATOM 667 C C . GLU A 1 89 ? 16.594 25.516 9.812 1 93.75 89 GLU A C 1
ATOM 669 O O . GLU A 1 89 ? 15.672 24.781 9.445 1 93.75 89 GLU A O 1
ATOM 674 N N . THR A 1 90 ? 16.734 26.047 10.984 1 94.5 90 THR A N 1
ATOM 675 C CA . THR A 1 90 ? 15.75 25.75 12.008 1 94.5 90 THR A CA 1
ATOM 676 C C . THR A 1 90 ? 14.398 26.359 11.648 1 94.5 90 THR A C 1
ATOM 678 O O . THR A 1 90 ? 13.352 25.75 11.883 1 94.5 90 THR A O 1
ATOM 681 N N . GLN A 1 91 ? 14.445 27.5 11.125 1 94.81 91 GLN A N 1
ATOM 682 C CA . GLN A 1 91 ? 13.227 28.188 10.719 1 94.81 91 GLN A CA 1
ATOM 683 C C . GLN A 1 91 ? 12.531 27.438 9.586 1 94.81 91 GLN A C 1
ATOM 685 O O . GLN A 1 91 ? 11.312 27.234 9.617 1 94.81 91 GLN A O 1
ATOM 690 N N . ALA A 1 92 ? 13.258 27 8.594 1 94.38 92 ALA A N 1
ATOM 691 C CA . ALA A 1 92 ? 12.711 26.25 7.473 1 94.38 92 ALA A CA 1
ATOM 692 C C . ALA A 1 92 ? 12.125 24.922 7.945 1 94.38 92 ALA A C 1
ATOM 694 O O . ALA A 1 92 ? 11.039 24.531 7.512 1 94.38 92 ALA A O 1
ATOM 695 N N . PHE A 1 93 ? 12.844 24.328 8.836 1 96.5 93 PHE A N 1
ATOM 696 C CA . PHE A 1 93 ? 12.375 23.062 9.422 1 96.5 93 PHE A CA 1
ATOM 697 C C . PHE A 1 93 ? 11.047 23.266 10.141 1 96.5 93 PHE A C 1
ATOM 699 O O . PHE A 1 93 ? 10.117 22.484 9.953 1 96.5 93 PHE A O 1
ATOM 706 N N . ALA A 1 94 ? 10.977 24.281 10.898 1 96.19 94 ALA A N 1
ATOM 707 C CA . ALA A 1 94 ? 9.773 24.562 11.672 1 96.19 94 ALA A CA 1
ATOM 708 C C . ALA A 1 94 ? 8.594 24.859 10.758 1 96.19 94 ALA A C 1
ATOM 710 O O . ALA A 1 94 ? 7.465 24.438 11.031 1 96.19 94 ALA A O 1
ATOM 711 N N . ILE A 1 95 ? 8.797 25.516 9.695 1 95.19 95 ILE A N 1
ATOM 712 C CA . ILE A 1 95 ? 7.742 25.922 8.766 1 95.19 95 ILE A CA 1
ATOM 713 C C . ILE A 1 95 ? 7.113 24.672 8.141 1 95.19 95 ILE A C 1
ATOM 715 O O . ILE A 1 95 ? 5.891 24.516 8.164 1 95.19 95 ILE A O 1
ATOM 719 N N . VAL A 1 96 ? 7.898 23.75 7.695 1 94.88 96 VAL A N 1
ATOM 720 C CA . VAL A 1 96 ? 7.41 22.562 7 1 94.88 96 VAL A CA 1
ATOM 721 C C . VAL A 1 96 ? 6.723 21.625 7.996 1 94.88 96 VAL A C 1
ATOM 723 O O . VAL A 1 96 ? 5.742 20.969 7.656 1 94.88 96 VAL A O 1
ATOM 726 N N . ASN A 1 97 ? 7.152 21.625 9.25 1 97 97 ASN A N 1
ATOM 727 C CA . ASN A 1 97 ? 6.688 20.625 10.203 1 97 97 ASN A CA 1
ATOM 728 C C . ASN A 1 97 ? 5.586 21.172 11.102 1 97 97 ASN A C 1
ATOM 730 O O . ASN A 1 97 ? 5 20.438 11.898 1 97 97 ASN A O 1
ATOM 734 N N . THR A 1 98 ? 5.305 22.422 10.961 1 95.62 98 THR A N 1
ATOM 735 C CA . THR A 1 98 ? 4.215 23.016 11.719 1 95.62 98 THR A CA 1
ATOM 736 C C . THR A 1 98 ? 2.98 23.203 10.844 1 95.62 98 THR A C 1
ATOM 738 O O . THR A 1 98 ? 1.849 23.109 11.32 1 95.62 98 THR A O 1
ATOM 741 N N . ALA A 1 99 ? 3.402 23.312 9.602 1 90.94 99 ALA A N 1
ATOM 742 C CA . ALA A 1 99 ? 2.334 23.703 8.688 1 90.94 99 ALA A CA 1
ATOM 743 C C . ALA A 1 99 ? 1.642 22.469 8.109 1 90.94 99 ALA A C 1
ATOM 745 O O . ALA A 1 99 ? 2.232 21.391 8.047 1 90.94 99 ALA A O 1
ATOM 746 N N . GLY A 1 100 ? 0.379 22.484 7.902 1 90.25 100 GLY A N 1
ATOM 747 C CA . GLY A 1 100 ? -0.351 21.438 7.195 1 90.25 100 GLY A CA 1
ATOM 748 C C . GLY A 1 100 ? -1.032 20.453 8.125 1 90.25 100 GLY A C 1
ATOM 749 O O . GLY A 1 100 ? -0.56 20.203 9.234 1 90.25 100 GLY A O 1
ATOM 750 N N . CYS A 1 101 ? -2.021 19.875 7.656 1 94.31 101 CYS A N 1
ATOM 751 C CA . CYS A 1 101 ? -2.818 18.922 8.422 1 94.31 101 CYS A CA 1
ATOM 752 C C . CYS A 1 101 ? -2.949 17.594 7.688 1 94.31 101 CYS A C 1
ATOM 754 O O . CYS A 1 101 ? -3.092 17.578 6.465 1 94.31 101 CYS A O 1
ATOM 756 N N . ASN A 1 102 ? -2.861 16.578 8.461 1 91.38 102 ASN A N 1
ATOM 757 C CA . ASN A 1 102 ? -3.045 15.234 7.902 1 91.38 102 ASN A CA 1
ATOM 758 C C . ASN A 1 102 ? -4.523 14.875 7.773 1 91.38 102 ASN A C 1
ATOM 760 O O . ASN A 1 102 ? -5.043 14.078 8.547 1 91.38 102 ASN A O 1
ATOM 764 N N . ILE A 1 103 ? -5.066 15.344 6.766 1 88.06 103 ILE A N 1
ATOM 765 C CA . ILE A 1 103 ? -6.512 15.203 6.633 1 88.06 103 ILE A CA 1
ATOM 766 C C . ILE A 1 103 ? -6.84 13.93 5.867 1 88.06 103 ILE A C 1
ATOM 768 O O . ILE A 1 103 ? -7.668 13.125 6.312 1 88.06 103 ILE A O 1
ATOM 772 N N . GLY A 1 104 ? -6.258 13.695 4.848 1 78.12 104 GLY A N 1
ATOM 773 C CA . GLY A 1 104 ? -6.566 12.562 3.986 1 78.12 104 GLY A CA 1
ATOM 774 C C . GLY A 1 104 ? -6.422 11.227 4.684 1 78.12 104 GLY A C 1
ATOM 775 O O . GLY A 1 104 ? -7.297 10.359 4.574 1 78.12 104 GLY A O 1
ATOM 776 N N . ASN A 1 105 ? -5.422 11.016 5.43 1 76.69 105 ASN A N 1
ATOM 777 C CA . ASN A 1 105 ? -5.137 9.727 6.051 1 76.69 105 ASN A CA 1
ATOM 778 C C . ASN A 1 105 ? -5.754 9.625 7.441 1 76.69 105 ASN A C 1
ATOM 780 O O . ASN A 1 105 ? -6.176 8.547 7.859 1 76.69 105 ASN A O 1
ATOM 784 N N . PHE A 1 106 ? -5.781 10.758 8.047 1 80.88 106 PHE A N 1
ATOM 785 C CA . PHE A 1 106 ? -6.129 10.695 9.461 1 80.88 106 PHE A CA 1
ATOM 786 C C . PHE A 1 106 ? -7.559 11.164 9.688 1 80.88 106 PHE A C 1
ATOM 788 O O . PHE A 1 106 ? -8.375 10.438 10.25 1 80.88 106 PHE A O 1
ATOM 795 N N . VAL A 1 107 ? -7.875 12.281 9.148 1 83.38 107 VAL A N 1
ATOM 796 C CA . VAL A 1 107 ? -9.141 12.906 9.523 1 83.38 107 VAL A CA 1
ATOM 797 C C . VAL A 1 107 ? -10.273 12.344 8.664 1 83.38 107 VAL A C 1
ATOM 799 O O . VAL A 1 107 ? -11.367 12.078 9.172 1 83.38 107 VAL A O 1
ATOM 802 N N . LEU A 1 108 ? -10.023 12.102 7.445 1 80.44 108 LEU A N 1
ATOM 803 C CA . LEU A 1 108 ? -11.062 11.734 6.492 1 80.44 108 LEU A CA 1
ATOM 804 C C . LEU A 1 108 ? -11.727 10.422 6.879 1 80.44 108 LEU A C 1
ATOM 806 O O . LEU A 1 108 ? -12.953 10.312 6.902 1 80.44 108 LEU A O 1
ATOM 810 N N . PRO A 1 109 ? -11.023 9.461 7.219 1 72.19 109 PRO A N 1
ATOM 811 C CA . PRO A 1 109 ? -11.68 8.211 7.613 1 72.19 109 PRO A CA 1
ATOM 812 C C . PRO A 1 109 ? -12.578 8.383 8.836 1 72.19 109 PRO A C 1
ATOM 814 O O . PRO A 1 109 ? -13.625 7.734 8.938 1 72.19 109 PRO A O 1
ATOM 817 N N . PHE A 1 110 ? -12.188 9.258 9.656 1 73.44 110 PHE A N 1
ATOM 818 C CA . PHE A 1 110 ? -12.992 9.539 10.836 1 73.44 110 PHE A CA 1
ATOM 819 C C . PHE A 1 110 ? -14.281 10.258 10.461 1 73.44 110 PHE A C 1
ATOM 821 O O . PHE A 1 110 ? -15.352 9.938 10.984 1 73.44 110 PHE A O 1
ATOM 828 N N . ALA A 1 111 ? -14.109 11.156 9.625 1 76.38 111 ALA A N 1
ATOM 829 C CA . ALA A 1 111 ? -15.273 11.922 9.188 1 76.38 111 ALA A CA 1
ATOM 830 C C . ALA A 1 111 ? -16.281 11.031 8.469 1 76.38 111 ALA A C 1
ATOM 832 O O . ALA A 1 111 ? -17.484 11.148 8.688 1 76.38 111 ALA A O 1
ATOM 833 N N . GLN A 1 112 ? -15.805 10.133 7.727 1 72.56 112 GLN A N 1
ATOM 834 C CA . GLN A 1 112 ? -16.672 9.242 6.969 1 72.56 112 GLN A CA 1
ATOM 835 C C . GLN A 1 112 ? -17.438 8.312 7.898 1 72.56 112 GLN A C 1
ATOM 837 O O . GLN A 1 112 ? -18.594 7.965 7.617 1 72.56 112 GLN A O 1
ATOM 842 N N . THR A 1 113 ? -16.891 8.008 8.992 1 67.81 113 THR A N 1
ATOM 843 C CA . THR A 1 113 ? -17.5 7.043 9.906 1 67.81 113 THR A CA 1
ATOM 844 C C . THR A 1 113 ? -18.422 7.742 10.906 1 67.81 113 THR A C 1
ATOM 846 O O . THR A 1 113 ? -19.484 7.223 11.25 1 67.81 113 THR A O 1
ATOM 849 N N . PHE A 1 114 ? -18.078 9 11.242 1 70.81 114 PHE A N 1
ATOM 850 C CA . PHE A 1 114 ? -18.75 9.562 12.406 1 70.81 114 PHE A CA 1
ATOM 851 C C . PHE A 1 114 ? -19.562 10.781 12.023 1 70.81 114 PHE A C 1
ATOM 853 O O . PHE A 1 114 ? -20.531 11.125 12.703 1 70.81 114 PHE A O 1
ATOM 860 N N . LEU A 1 115 ? -19.156 11.445 11.023 1 75.62 115 LEU A N 1
ATOM 861 C CA . LEU A 1 115 ? -19.812 12.719 10.742 1 75.62 115 LEU A CA 1
ATOM 862 C C . LEU A 1 115 ? -20.75 12.602 9.555 1 75.62 115 LEU A C 1
ATOM 864 O O . LEU A 1 115 ? -21.531 13.523 9.281 1 75.62 115 LEU A O 1
ATOM 868 N N . GLY A 1 116 ? -20.781 11.438 8.938 1 71.81 116 GLY A N 1
ATOM 869 C CA . GLY A 1 116 ? -21.688 11.242 7.816 1 71.81 116 GLY A CA 1
ATOM 870 C C . GLY A 1 116 ? -21.25 12 6.574 1 71.81 116 GLY A C 1
ATOM 871 O O . GLY A 1 116 ? -20.109 12.461 6.48 1 71.81 116 GLY A O 1
ATOM 872 N N . PRO A 1 117 ? -22.141 12.133 5.668 1 73 117 PRO A N 1
ATOM 873 C CA . PRO A 1 117 ? -21.812 12.742 4.379 1 73 117 PRO A CA 1
ATOM 874 C C . PRO A 1 117 ? -21.484 14.234 4.5 1 73 117 PRO A C 1
ATOM 876 O O . PRO A 1 117 ? -20.594 14.734 3.824 1 73 117 PRO A O 1
ATOM 879 N N . ILE A 1 118 ? -22.203 14.859 5.355 1 74.12 118 ILE A N 1
ATOM 880 C CA . ILE A 1 118 ? -22.016 16.297 5.527 1 74.12 118 ILE A CA 1
ATOM 881 C C . ILE A 1 118 ? -20.641 16.547 6.148 1 74.12 118 ILE A C 1
ATOM 883 O O . ILE A 1 118 ? -19.906 17.438 5.695 1 74.12 118 ILE A O 1
ATOM 887 N N . GLY A 1 119 ? -20.266 15.781 7.113 1 77.81 119 GLY A N 1
ATOM 888 C CA . GLY A 1 119 ? -18.953 15.914 7.723 1 77.81 119 GLY A CA 1
ATOM 889 C C . GLY A 1 119 ? -17.828 15.578 6.773 1 77.81 119 GLY A C 1
ATOM 890 O O . GLY A 1 119 ? -16.797 16.25 6.766 1 77.81 119 GLY A O 1
ATOM 891 N N . THR A 1 120 ? -18.094 14.633 5.996 1 78.38 120 THR A N 1
ATOM 892 C CA . THR A 1 120 ? -17.078 14.219 5.031 1 78.38 120 THR A CA 1
ATOM 893 C C . THR A 1 120 ? -16.859 15.297 3.977 1 78.38 120 THR A C 1
ATOM 895 O O . THR A 1 120 ? -15.727 15.555 3.561 1 78.38 120 THR A O 1
ATOM 898 N N . MET A 1 121 ? -17.922 15.891 3.648 1 77.31 121 MET A N 1
ATOM 899 C CA . MET A 1 121 ? -17.828 16.984 2.689 1 77.31 121 MET A CA 1
ATOM 900 C C . MET A 1 121 ? -17.062 18.172 3.287 1 77.31 121 MET A C 1
ATOM 902 O O . MET A 1 121 ? -16.219 18.781 2.625 1 77.31 121 MET A O 1
ATOM 906 N N . ALA A 1 122 ? -17.359 18.484 4.508 1 82.19 122 ALA A N 1
ATOM 907 C CA . ALA A 1 122 ? -16.688 19.578 5.195 1 82.19 122 ALA A CA 1
ATOM 908 C C . ALA A 1 122 ? -15.18 19.344 5.281 1 82.19 122 ALA A C 1
ATOM 910 O O . ALA A 1 122 ? -14.383 20.25 5.035 1 82.19 122 ALA A O 1
ATOM 911 N N . VAL A 1 123 ? -14.82 18.156 5.539 1 85.94 123 VAL A N 1
ATOM 912 C CA . VAL A 1 123 ? -13.422 17.766 5.684 1 85.94 123 VAL A CA 1
ATOM 913 C C . VAL A 1 123 ? -12.711 17.859 4.332 1 85.94 123 VAL A C 1
ATOM 915 O O . VAL A 1 123 ? -11.578 18.344 4.254 1 85.94 123 VAL A O 1
ATOM 918 N N . SER A 1 124 ? -13.367 17.484 3.316 1 79.81 124 SER A N 1
ATOM 919 C CA . SER A 1 124 ? -12.781 17.531 1.979 1 79.81 124 SER A CA 1
ATOM 920 C C . SER A 1 124 ? -12.562 18.969 1.515 1 79.81 124 SER A C 1
ATOM 922 O O . SER A 1 124 ? -11.531 19.266 0.905 1 79.81 124 SER A O 1
ATOM 924 N N . LEU A 1 125 ? -13.492 19.797 1.81 1 81 125 LEU A N 1
ATOM 925 C CA . LEU A 1 125 ? -13.375 21.188 1.413 1 81 125 LEU A CA 1
ATOM 926 C C . LEU A 1 125 ? -12.258 21.891 2.182 1 81 125 LEU A C 1
ATOM 928 O O . LEU A 1 125 ? -11.484 22.656 1.605 1 81 125 LEU A O 1
ATOM 932 N N . PHE A 1 126 ? -12.203 21.609 3.406 1 89.5 126 PHE A N 1
ATOM 933 C CA . PHE A 1 126 ? -11.102 22.141 4.211 1 89.5 126 PHE A CA 1
ATOM 934 C C . PHE A 1 126 ? -9.758 21.656 3.682 1 89.5 126 PHE A C 1
ATOM 936 O O . PHE A 1 126 ? -8.789 22.406 3.639 1 89.5 126 PHE A O 1
ATOM 943 N N . ASP A 1 127 ? -9.766 20.469 3.264 1 87.75 127 ASP A N 1
ATOM 944 C CA . ASP A 1 127 ? -8.531 19.844 2.789 1 87.75 127 ASP A CA 1
ATOM 945 C C . ASP A 1 127 ? -8.062 20.484 1.487 1 87.75 127 ASP A C 1
ATOM 947 O O . ASP A 1 127 ? -6.859 20.531 1.204 1 87.75 127 ASP A O 1
ATOM 951 N N . ALA A 1 128 ? -9.016 20.969 0.758 1 82.94 128 ALA A N 1
ATOM 952 C CA . ALA A 1 128 ? -8.648 21.656 -0.479 1 82.94 128 ALA A CA 1
ATOM 953 C C . ALA A 1 128 ? -7.75 22.844 -0.198 1 82.94 128 ALA A C 1
ATOM 955 O O . ALA A 1 128 ? -6.789 23.094 -0.929 1 82.94 128 ALA A O 1
ATOM 956 N N . GLY A 1 129 ? -8.078 23.547 0.753 1 87.81 129 GLY A N 1
ATOM 957 C CA . GLY A 1 129 ? -7.234 24.656 1.163 1 87.81 129 GLY A CA 1
ATOM 958 C C . GLY A 1 129 ? -5.945 24.219 1.834 1 87.81 129 GLY A C 1
ATOM 959 O O . GLY A 1 129 ? -4.871 24.734 1.531 1 87.81 129 GLY A O 1
ATOM 960 N N . ASN A 1 130 ? -6.078 23.234 2.674 1 92.38 130 ASN A N 1
ATOM 961 C CA . ASN A 1 130 ? -4.941 22.688 3.406 1 92.38 130 ASN A CA 1
ATOM 962 C C . ASN A 1 130 ? -3.896 22.109 2.463 1 92.38 130 ASN A C 1
ATOM 964 O O . ASN A 1 130 ? -2.695 22.203 2.721 1 92.38 130 ASN A O 1
ATOM 968 N N . SER A 1 131 ? -4.355 21.562 1.373 1 88.31 131 SER A N 1
ATOM 969 C CA . SER A 1 131 ? -3.465 20.875 0.447 1 88.31 131 SER A CA 1
ATOM 970 C C . SER A 1 131 ? -2.504 21.844 -0.225 1 88.31 131 SER A C 1
ATOM 972 O O . SER A 1 131 ? -1.354 21.5 -0.502 1 88.31 131 SER A O 1
ATOM 974 N N . VAL A 1 132 ? -2.971 23.016 -0.421 1 87.5 132 VAL A N 1
ATOM 975 C CA . VAL A 1 132 ? -2.113 24.031 -1.01 1 87.5 132 VAL A CA 1
ATOM 976 C C . VAL A 1 132 ? -0.934 24.312 -0.081 1 87.5 132 VAL A C 1
ATOM 978 O O . VAL A 1 132 ? 0.196 24.5 -0.541 1 87.5 132 VAL A O 1
ATOM 981 N N . ILE A 1 133 ? -1.198 24.297 1.12 1 89.94 133 ILE A N 1
ATOM 982 C CA . ILE A 1 133 ? -0.184 24.578 2.131 1 89.94 133 ILE A CA 1
ATOM 983 C C . ILE A 1 133 ? 0.741 23.375 2.279 1 89.94 133 ILE A C 1
ATOM 985 O O . ILE A 1 133 ? 1.962 23.5 2.17 1 89.94 133 ILE A O 1
ATOM 989 N N . CYS A 1 134 ? 0.158 22.219 2.393 1 88.25 134 CYS A N 1
ATOM 990 C CA . CYS A 1 134 ? 0.865 21 2.746 1 88.25 134 CYS A CA 1
ATOM 991 C C . CYS A 1 134 ? 1.702 20.5 1.577 1 88.25 134 CYS A C 1
ATOM 993 O O . CYS A 1 134 ? 2.785 19.938 1.776 1 88.25 134 CYS A O 1
ATOM 995 N N . LEU A 1 135 ? 1.242 20.719 0.372 1 84 135 LEU A N 1
ATOM 996 C CA . LEU A 1 135 ? 1.858 20.031 -0.754 1 84 135 LEU A CA 1
ATOM 997 C C . LEU A 1 135 ? 2.709 20.984 -1.582 1 84 135 LEU A C 1
ATOM 999 O O . LEU A 1 135 ? 3.357 20.578 -2.547 1 84 135 LEU A O 1
ATOM 1003 N N . GLY A 1 136 ? 2.801 22.219 -1.105 1 84.62 136 GLY A N 1
ATOM 1004 C CA . GLY A 1 136 ? 3.637 23.141 -1.858 1 84.62 136 GLY A CA 1
ATOM 1005 C C . GLY A 1 136 ? 3.945 24.422 -1.103 1 84.62 136 GLY A C 1
ATOM 1006 O O . GLY A 1 136 ? 5.094 24.875 -1.075 1 84.62 136 GLY A O 1
ATOM 1007 N N . GLY A 1 137 ? 2.967 24.953 -0.503 1 87.38 137 GLY A N 1
ATOM 1008 C CA . GLY A 1 137 ? 3.121 26.25 0.14 1 87.38 137 GLY A CA 1
ATOM 1009 C C . GLY A 1 137 ? 4.188 26.266 1.22 1 87.38 137 GLY A C 1
ATOM 1010 O O . GLY A 1 137 ? 5.105 27.078 1.186 1 87.38 137 GLY A O 1
ATOM 1011 N N . ALA A 1 138 ? 4.062 25.359 2.086 1 92 138 ALA A N 1
ATOM 1012 C CA . ALA A 1 138 ? 5.012 25.297 3.191 1 92 138 ALA A CA 1
ATOM 1013 C C . ALA A 1 138 ? 6.426 25 2.684 1 92 138 ALA A C 1
ATOM 1015 O O . ALA A 1 138 ? 7.391 25.625 3.139 1 92 138 ALA A O 1
ATOM 1016 N N . TYR A 1 139 ? 6.543 24.094 1.76 1 89.62 139 TYR A N 1
ATOM 1017 C CA . TYR A 1 139 ? 7.836 23.766 1.175 1 89.62 139 TYR A CA 1
ATOM 1018 C C . TYR A 1 139 ? 8.43 24.984 0.458 1 89.62 139 TYR A C 1
ATOM 1020 O O . TYR A 1 139 ? 9.625 25.25 0.57 1 89.62 139 TYR A O 1
ATOM 1028 N N . GLY A 1 140 ? 7.609 25.656 -0.309 1 87.62 140 GLY A N 1
ATOM 1029 C CA . GLY A 1 140 ? 8.07 26.844 -1.016 1 87.62 140 GLY A CA 1
ATOM 1030 C C . GLY A 1 140 ? 8.602 27.922 -0.089 1 87.62 140 GLY A C 1
ATOM 1031 O O . GLY A 1 140 ? 9.688 28.453 -0.309 1 87.62 140 GLY A O 1
ATOM 1032 N N . VAL A 1 141 ? 7.883 28.188 0.944 1 89.25 141 VAL A N 1
ATOM 1033 C CA . VAL A 1 141 ? 8.281 29.203 1.902 1 89.25 141 VAL A CA 1
ATOM 1034 C C . VAL A 1 141 ? 9.539 28.75 2.648 1 89.25 141 VAL A C 1
ATOM 1036 O O . VAL A 1 141 ? 10.477 29.531 2.836 1 89.25 141 VAL A O 1
ATOM 1039 N N . ALA A 1 142 ? 9.539 27.5 3.033 1 91.44 142 ALA A N 1
ATOM 1040 C CA . ALA A 1 142 ? 10.688 26.969 3.758 1 91.44 142 ALA A CA 1
ATOM 1041 C C . ALA A 1 142 ? 11.945 27 2.896 1 91.44 142 ALA A C 1
ATOM 1043 O O . ALA A 1 142 ? 13.031 27.297 3.387 1 91.44 142 ALA A O 1
ATOM 1044 N N . SER A 1 143 ? 11.789 26.625 1.654 1 88.75 143 SER A N 1
ATOM 1045 C CA . SER A 1 143 ? 12.922 26.656 0.736 1 88.75 143 SER A CA 1
ATOM 1046 C C . SER A 1 143 ? 13.477 28.062 0.568 1 88.75 143 SER A C 1
ATOM 1048 O O . SER A 1 143 ? 14.688 28.266 0.498 1 88.75 143 SER A O 1
ATOM 1050 N N . PHE A 1 144 ? 12.578 28.969 0.52 1 85.62 144 PHE A N 1
ATOM 1051 C CA . PHE A 1 144 ? 12.969 30.359 0.396 1 85.62 144 PHE A CA 1
ATOM 1052 C C . PHE A 1 144 ? 13.719 30.828 1.642 1 85.62 144 PHE A C 1
ATOM 1054 O O . PHE A 1 144 ? 14.742 31.5 1.54 1 85.62 144 PHE A O 1
ATOM 1061 N N . VAL A 1 145 ? 13.219 30.5 2.709 1 88 145 VAL A N 1
ATOM 1062 C CA . VAL A 1 145 ? 13.812 30.922 3.977 1 88 145 VAL A CA 1
ATOM 1063 C C . VAL A 1 145 ? 15.188 30.281 4.133 1 88 145 VAL A C 1
ATOM 1065 O O . VAL A 1 145 ? 16.125 30.922 4.625 1 88 145 VAL A O 1
ATOM 1068 N N . LYS A 1 146 ? 15.219 29.109 3.707 1 89.06 146 LYS A N 1
ATOM 1069 C CA . LYS A 1 146 ? 16.484 28.391 3.846 1 89.06 146 LYS A CA 1
ATOM 1070 C C . LYS A 1 146 ? 17.547 28.953 2.908 1 89.06 146 LYS A C 1
ATOM 1072 O O . LYS A 1 146 ? 18.703 29.094 3.293 1 89.06 146 LYS A O 1
ATOM 1077 N N . GLU A 1 147 ? 17.328 29.141 1.677 1 80.88 147 GLU A N 1
ATOM 1078 C CA . GLU A 1 147 ? 18.297 29.578 0.676 1 80.88 147 GLU A CA 1
ATOM 1079 C C . GLU A 1 147 ? 18.453 31.094 0.669 1 80.88 147 GLU A C 1
ATOM 1081 O O . GLU A 1 147 ? 19.438 31.625 0.155 1 80.88 147 GLU A O 1
ATOM 1086 N N . ARG A 1 148 ? 17.938 32.031 1.669 1 67.5 148 ARG A N 1
ATOM 1087 C CA . ARG A 1 148 ? 18.078 33.438 2.01 1 67.5 148 ARG A CA 1
ATOM 1088 C C . ARG A 1 148 ? 17.875 34.312 0.786 1 67.5 148 ARG A C 1
ATOM 1090 O O . ARG A 1 148 ? 17.953 35.531 0.878 1 67.5 148 ARG A O 1
ATOM 1097 N N . GLU A 1 149 ? 18 33.812 -0.583 1 55.22 149 GLU A N 1
ATOM 1098 C CA . GLU A 1 149 ? 18.406 34.938 -1.401 1 55.22 149 GLU A CA 1
ATOM 1099 C C . GLU A 1 149 ? 17.219 35.844 -1.737 1 55.22 149 GLU A C 1
ATOM 1101 O O . GLU A 1 149 ? 16.156 35.344 -2.145 1 55.22 149 GLU A O 1
ATOM 1106 N N . GLY A 1 150 ? 17.234 37.125 -1.344 1 53.59 150 GLY A N 1
ATOM 1107 C CA . GLY A 1 150 ? 16.625 38.438 -1.619 1 53.59 150 GLY A CA 1
ATOM 1108 C C . GLY A 1 150 ? 15.125 38.438 -1.369 1 53.59 150 GLY A C 1
ATOM 1109 O O . GLY A 1 150 ? 14.641 37.844 -0.416 1 53.59 150 GLY A O 1
ATOM 1110 N N . GLN A 1 151 ? 14.32 39.062 -2.24 1 56.16 151 GLN A N 1
ATOM 1111 C CA . GLN A 1 151 ? 12.906 39.406 -2.191 1 56.16 151 GLN A CA 1
ATOM 1112 C C . GLN A 1 151 ? 12.023 38.188 -2.158 1 56.16 151 GLN A C 1
ATOM 1114 O O . GLN A 1 151 ? 12.438 37.094 -2.605 1 56.16 151 GLN A O 1
ATOM 1119 N N . PHE A 1 152 ? 11.023 38.25 -1.371 1 58.41 152 PHE A N 1
ATOM 1120 C CA . PHE A 1 152 ? 10.062 37.156 -1.253 1 58.41 152 PHE A CA 1
ATOM 1121 C C . PHE A 1 152 ? 9.734 36.562 -2.623 1 58.41 152 PHE A C 1
ATOM 1123 O O . PHE A 1 152 ? 9.125 37.25 -3.457 1 58.41 152 PHE A O 1
ATOM 1130 N N . PRO A 1 153 ? 10.438 35.438 -3.105 1 62.69 153 PRO A N 1
ATOM 1131 C CA . PRO A 1 153 ? 10.289 34.969 -4.484 1 62.69 153 PRO A CA 1
ATOM 1132 C C . PRO A 1 153 ? 8.969 34.219 -4.719 1 62.69 153 PRO A C 1
ATOM 1134 O O . PRO A 1 153 ? 8.898 33 -4.527 1 62.69 153 PRO A O 1
ATOM 1137 N N . VAL A 1 154 ? 7.883 35.062 -4.934 1 72.75 154 VAL A N 1
ATOM 1138 C CA . VAL A 1 154 ? 6.59 34.5 -5.309 1 72.75 154 VAL A CA 1
ATOM 1139 C C . VAL A 1 154 ? 6.77 33.531 -6.473 1 72.75 154 VAL A C 1
ATOM 1141 O O . VAL A 1 154 ? 6.152 32.469 -6.5 1 72.75 154 VAL A O 1
ATOM 1144 N N . ARG A 1 155 ? 7.676 33.781 -7.301 1 74.88 155 ARG A N 1
ATOM 1145 C CA . ARG A 1 155 ? 7.832 33 -8.508 1 74.88 155 ARG A CA 1
ATOM 1146 C C . ARG A 1 155 ? 8.43 31.625 -8.188 1 74.88 155 ARG A C 1
ATOM 1148 O O . ARG A 1 155 ? 7.91 30.594 -8.641 1 74.88 155 ARG A O 1
ATOM 1155 N N . PRO A 1 156 ? 9.352 31.719 -7.383 1 69.19 156 PRO A N 1
ATOM 1156 C CA . PRO A 1 156 ? 9.914 30.406 -7.043 1 69.19 156 PRO A CA 1
ATOM 1157 C C . PRO A 1 156 ? 8.938 29.547 -6.254 1 69.19 156 PRO A C 1
ATOM 1159 O O . PRO A 1 156 ? 8.914 28.312 -6.43 1 69.19 156 PRO A O 1
ATOM 1162 N N . ILE A 1 157 ? 8.266 30.094 -5.445 1 73.81 157 ILE A N 1
ATOM 1163 C CA . ILE A 1 157 ? 7.277 29.359 -4.664 1 73.81 157 ILE A CA 1
ATOM 1164 C C . ILE A 1 157 ? 6.207 28.781 -5.59 1 73.81 157 ILE A C 1
ATOM 1166 O O . ILE A 1 157 ? 5.863 27.609 -5.496 1 73.81 157 ILE A O 1
ATOM 1170 N N . LEU A 1 158 ? 5.762 29.609 -6.445 1 78.81 158 LEU A N 1
ATOM 1171 C CA . LEU A 1 158 ? 4.75 29.172 -7.406 1 78.81 158 LEU A CA 1
ATOM 1172 C C . LEU A 1 158 ? 5.297 28.078 -8.312 1 78.81 158 LEU A C 1
ATOM 1174 O O . LEU A 1 158 ? 4.57 27.156 -8.688 1 78.81 158 LEU A O 1
ATOM 1178 N N . LYS A 1 159 ? 6.488 28.219 -8.633 1 75.75 159 LYS A N 1
ATOM 1179 C CA . LYS A 1 159 ? 7.129 27.203 -9.469 1 75.75 159 LYS A CA 1
ATOM 1180 C C . LYS A 1 159 ? 7.242 25.875 -8.727 1 75.75 159 LYS A C 1
ATOM 1182 O O . LYS A 1 159 ? 6.984 24.812 -9.297 1 75.75 159 LYS A O 1
ATOM 1187 N N . ALA A 1 160 ? 7.543 26 -7.512 1 71.12 160 ALA A N 1
ATOM 1188 C CA . ALA A 1 160 ? 7.633 24.781 -6.691 1 71.12 160 ALA A CA 1
ATOM 1189 C C . ALA A 1 160 ? 6.27 24.125 -6.535 1 71.12 160 ALA A C 1
ATOM 1191 O O . ALA A 1 160 ? 6.156 22.891 -6.586 1 71.12 160 ALA A O 1
ATOM 1192 N N . MET A 1 161 ? 5.398 24.953 -6.422 1 79 161 MET A N 1
ATOM 1193 C CA . MET A 1 161 ? 4.031 24.469 -6.27 1 79 161 MET A CA 1
ATOM 1194 C C . MET A 1 161 ? 3.553 23.797 -7.555 1 79 161 MET A C 1
ATOM 1196 O O . MET A 1 161 ? 2.85 22.781 -7.504 1 79 161 MET A O 1
ATOM 1200 N N . SER A 1 162 ? 3.934 24.344 -8.641 1 79.38 162 SER A N 1
ATOM 1201 C CA . SER A 1 162 ? 3.486 23.812 -9.922 1 79.38 162 SER A CA 1
ATOM 1202 C C . SER A 1 162 ? 4.18 22.484 -10.234 1 79.38 162 SER A C 1
ATOM 1204 O O . SER A 1 162 ? 3.703 21.703 -11.062 1 79.38 162 SER A O 1
ATOM 1206 N N . ARG A 1 163 ? 5.246 22.266 -9.539 1 78.62 163 ARG A N 1
ATOM 1207 C CA . ARG A 1 163 ? 6.012 21.047 -9.781 1 78.62 163 ARG A CA 1
ATOM 1208 C C . ARG A 1 163 ? 5.578 19.938 -8.836 1 78.62 163 ARG A C 1
ATOM 1210 O O . ARG A 1 163 ? 5.977 18.781 -9.008 1 78.62 163 ARG A O 1
ATOM 1217 N N . SER A 1 164 ? 4.793 20.312 -7.93 1 82.19 164 SER A N 1
ATOM 1218 C CA . SER A 1 164 ? 4.285 19.312 -6.988 1 82.19 164 SER A CA 1
ATOM 1219 C C . SER A 1 164 ? 3.193 18.469 -7.629 1 82.19 164 SER A C 1
ATOM 1221 O O . SER A 1 164 ? 2.084 18.938 -7.867 1 82.19 164 SER A O 1
ATOM 1223 N N . VAL A 1 165 ? 3.432 17.219 -7.816 1 84.44 165 VAL A N 1
ATOM 1224 C CA . VAL A 1 165 ? 2.504 16.312 -8.477 1 84.44 165 VAL A CA 1
ATOM 1225 C C . VAL A 1 165 ? 1.207 16.219 -7.68 1 84.44 165 VAL A C 1
ATOM 1227 O O . VAL A 1 165 ? 0.118 16.406 -8.227 1 84.44 165 VAL A O 1
ATOM 1230 N N . PRO A 1 166 ? 1.316 16.062 -6.371 1 84.5 166 PRO A N 1
ATOM 1231 C CA . PRO A 1 166 ? 0.064 15.977 -5.617 1 84.5 166 PRO A CA 1
ATOM 1232 C C . PRO A 1 166 ? -0.734 17.281 -5.656 1 84.5 166 PRO A C 1
ATOM 1234 O O . PRO A 1 166 ? -1.966 17.25 -5.723 1 84.5 166 PRO A O 1
ATOM 1237 N N . LEU A 1 167 ? -0.072 18.406 -5.605 1 84.56 167 LEU A N 1
ATOM 1238 C CA . LEU A 1 167 ? -0.789 19.672 -5.652 1 84.56 167 LEU A CA 1
ATOM 1239 C C . LEU A 1 167 ? -1.478 19.859 -7 1 84.56 167 LEU A C 1
ATOM 1241 O O . LEU A 1 167 ? -2.625 20.312 -7.059 1 84.56 167 LEU A O 1
ATOM 1245 N N . MET A 1 168 ? -0.794 19.5 -8.031 1 86.5 168 MET A N 1
ATOM 1246 C CA . MET A 1 168 ? -1.385 19.641 -9.359 1 86.5 168 MET A CA 1
ATOM 1247 C C . MET A 1 168 ? -2.578 18.703 -9.516 1 86.5 168 MET A C 1
ATOM 1249 O O . MET A 1 168 ? -3.561 19.047 -10.18 1 86.5 168 MET A O 1
ATOM 1253 N N . THR A 1 169 ? -2.441 17.562 -8.961 1 85.75 169 THR A N 1
ATOM 1254 C CA . THR A 1 169 ? -3.574 16.641 -8.984 1 85.75 169 THR A CA 1
ATOM 1255 C C . THR A 1 169 ? -4.781 17.25 -8.273 1 85.75 169 THR A C 1
ATOM 1257 O O . THR A 1 169 ? -5.91 17.141 -8.758 1 85.75 169 THR A O 1
ATOM 1260 N N . TYR A 1 170 ? -4.453 17.859 -7.172 1 80.69 170 TYR A N 1
ATOM 1261 C CA . TYR A 1 170 ? -5.52 18.531 -6.438 1 80.69 170 TYR A CA 1
ATOM 1262 C C . TYR A 1 170 ? -6.188 19.594 -7.293 1 80.69 170 TYR A C 1
ATOM 1264 O O . TYR A 1 170 ? -7.418 19.703 -7.309 1 80.69 170 TYR A O 1
ATOM 1272 N N . VAL A 1 171 ? -5.465 20.406 -7.93 1 83.19 171 VAL A N 1
ATOM 1273 C CA . VAL A 1 171 ? -5.969 21.484 -8.766 1 83.19 171 VAL A CA 1
ATOM 1274 C C . VAL A 1 171 ? -6.816 20.906 -9.898 1 83.19 171 VAL A C 1
ATOM 1276 O O . VAL A 1 171 ? -7.941 21.359 -10.133 1 83.19 171 VAL A O 1
ATOM 1279 N N . VAL A 1 172 ? -6.348 19.906 -10.516 1 86.5 172 VAL A N 1
ATOM 1280 C CA . VAL A 1 172 ? -7.051 19.297 -11.633 1 86.5 172 VAL A CA 1
ATOM 1281 C C . VAL A 1 172 ? -8.375 18.703 -11.156 1 86.5 172 VAL A C 1
ATOM 1283 O O . VAL A 1 172 ? -9.414 18.906 -11.781 1 86.5 172 VAL A O 1
ATOM 1286 N N . MET A 1 173 ? -8.32 18.062 -10.055 1 83.69 173 MET A N 1
ATOM 1287 C CA . MET A 1 173 ? -9.523 17.422 -9.539 1 83.69 173 MET A CA 1
ATOM 1288 C C . MET A 1 173 ? -10.547 18.453 -9.086 1 83.69 173 MET A C 1
ATOM 1290 O O . MET A 1 173 ? -11.758 18.25 -9.219 1 83.69 173 MET A O 1
ATOM 1294 N N . THR A 1 174 ? -10.039 19.531 -8.539 1 77.44 174 THR A N 1
ATOM 1295 C CA . THR A 1 174 ? -10.922 20.625 -8.133 1 77.44 174 THR A CA 1
ATOM 1296 C C . THR A 1 174 ? -11.625 21.234 -9.336 1 77.44 174 THR A C 1
ATOM 1298 O O . THR A 1 174 ? -12.836 21.484 -9.297 1 77.44 174 THR A O 1
ATOM 1301 N N . VAL A 1 175 ? -10.883 21.438 -10.336 1 82.31 175 VAL A N 1
ATOM 1302 C CA . VAL A 1 175 ? -11.445 22 -11.562 1 82.31 175 VAL A CA 1
ATOM 1303 C C . VAL A 1 175 ? -12.461 21.031 -12.156 1 82.31 175 VAL A C 1
ATOM 1305 O O . VAL A 1 175 ? -13.555 21.438 -12.547 1 82.31 175 VAL A O 1
ATOM 1308 N N . LEU A 1 176 ? -12.164 19.781 -12.148 1 84 176 LEU A N 1
ATOM 1309 C CA . LEU A 1 176 ? -13.07 18.766 -12.68 1 84 176 LEU A CA 1
ATOM 1310 C C . LEU A 1 176 ? -14.344 18.703 -11.836 1 84 176 LEU A C 1
ATOM 1312 O O . LEU A 1 176 ? -15.445 18.578 -12.375 1 84 176 LEU A O 1
ATOM 1316 N N . SER A 1 177 ? -14.125 18.734 -10.57 1 78.62 177 SER A N 1
ATOM 1317 C CA . SER A 1 177 ? -15.266 18.688 -9.664 1 78.62 177 SER A CA 1
ATOM 1318 C C . SER A 1 177 ? -16.156 19.922 -9.82 1 78.62 177 SER A C 1
ATOM 1320 O O . SER A 1 177 ? -17.375 19.812 -9.781 1 78.62 177 SER A O 1
ATOM 1322 N N . ALA A 1 178 ? -15.602 21.109 -9.992 1 74.81 178 ALA A N 1
ATOM 1323 C CA . ALA A 1 178 ? -16.344 22.359 -10.172 1 74.81 178 ALA A CA 1
ATOM 1324 C C . ALA A 1 178 ? -17.141 22.344 -11.469 1 74.81 178 ALA A C 1
ATOM 1326 O O . ALA A 1 178 ? -18.219 22.922 -11.547 1 74.81 178 ALA A O 1
ATOM 1327 N N . LEU A 1 179 ? -16.594 21.641 -12.422 1 82.75 179 LEU A N 1
ATOM 1328 C CA . LEU A 1 179 ? -17.25 21.547 -13.719 1 82.75 179 LEU A CA 1
ATOM 1329 C C . LEU A 1 179 ? -18.219 20.375 -13.742 1 82.75 179 LEU A C 1
ATOM 1331 O O . LEU A 1 179 ? -18.875 20.125 -14.758 1 82.75 179 LEU A O 1
ATOM 1335 N N . HIS A 1 180 ? -18.344 19.656 -12.641 1 81.75 180 HIS A N 1
ATOM 1336 C CA . HIS A 1 180 ? -19.234 18.516 -12.477 1 81.75 180 HIS A CA 1
ATOM 1337 C C . HIS A 1 180 ? -18.906 17.422 -13.5 1 81.75 180 HIS A C 1
ATOM 1339 O O . HIS A 1 180 ? -19.812 16.828 -14.078 1 81.75 180 HIS A O 1
ATOM 1345 N N . LEU A 1 181 ? -17.703 17.359 -13.758 1 85 181 LEU A N 1
ATOM 1346 C CA . LEU A 1 181 ? -17.25 16.297 -14.641 1 85 181 LEU A CA 1
ATOM 1347 C C . LEU A 1 181 ? -16.797 15.078 -13.836 1 85 181 LEU A C 1
ATOM 1349 O O . LEU A 1 181 ? -16.047 15.219 -12.875 1 85 181 LEU A O 1
ATOM 1353 N N . ALA A 1 182 ? -17.438 13.969 -14.203 1 84.81 182 ALA A N 1
ATOM 1354 C CA . ALA A 1 182 ? -17.094 12.742 -13.484 1 84.81 182 ALA A CA 1
ATOM 1355 C C . ALA A 1 182 ? -15.961 11.992 -14.188 1 84.81 182 ALA A C 1
ATOM 1357 O O . ALA A 1 182 ? -15.867 12.016 -15.414 1 84.81 182 ALA A O 1
ATOM 1358 N N . LEU A 1 183 ? -15.078 11.383 -13.383 1 87.88 183 LEU A N 1
ATOM 1359 C CA . LEU A 1 183 ? -14.016 10.539 -13.93 1 87.88 183 LEU A CA 1
ATOM 1360 C C . LEU A 1 183 ? -14.57 9.195 -14.391 1 87.88 183 LEU A C 1
ATOM 1362 O O . LEU A 1 183 ? -15.508 8.672 -13.789 1 87.88 183 LEU A O 1
ATOM 1366 N N . PRO A 1 184 ? -13.969 8.711 -15.477 1 88.12 184 PRO A N 1
ATOM 1367 C CA . PRO A 1 184 ? -14.391 7.379 -15.906 1 88.12 184 PRO A CA 1
ATOM 1368 C C . PRO A 1 184 ? -14.18 6.316 -14.828 1 88.12 184 PRO A C 1
ATOM 1370 O O . PRO A 1 184 ? -13.211 6.391 -14.07 1 88.12 184 PRO A O 1
ATOM 1373 N N . GLY A 1 185 ? -14.977 5.379 -14.82 1 87.06 185 GLY A N 1
ATOM 1374 C CA . GLY A 1 185 ? -14.953 4.312 -13.828 1 87.06 185 GLY A CA 1
ATOM 1375 C C . GLY A 1 185 ? -13.617 3.602 -13.758 1 87.06 185 GLY A C 1
ATOM 1376 O O . GLY A 1 185 ? -13.125 3.295 -12.672 1 87.06 185 GLY A O 1
ATOM 1377 N N . LEU A 1 186 ? -13.031 3.4 -14.859 1 88.56 186 LEU A N 1
ATOM 1378 C CA . LEU A 1 186 ? -11.75 2.695 -14.93 1 88.56 186 LEU A CA 1
ATOM 1379 C C . LEU A 1 186 ? -10.656 3.477 -14.203 1 88.56 186 LEU A C 1
ATOM 1381 O O . LEU A 1 186 ? -9.828 2.891 -13.508 1 88.56 186 LEU A O 1
ATOM 1385 N N . VAL A 1 187 ? -10.672 4.742 -14.391 1 91.12 187 VAL A N 1
ATOM 1386 C CA . VAL A 1 187 ? -9.664 5.605 -13.773 1 91.12 187 VAL A CA 1
ATOM 1387 C C . VAL A 1 187 ? -9.867 5.633 -12.266 1 91.12 187 VAL A C 1
ATOM 1389 O O . VAL A 1 187 ? -8.898 5.605 -11.5 1 91.12 187 VAL A O 1
ATOM 1392 N N . LEU A 1 188 ? -11.062 5.664 -11.906 1 91.06 188 LEU A N 1
ATOM 1393 C CA . LEU A 1 188 ? -11.367 5.711 -10.477 1 91.06 188 LEU A CA 1
ATOM 1394 C C . LEU A 1 188 ? -11 4.395 -9.797 1 91.06 188 LEU A C 1
ATOM 1396 O O . LEU A 1 188 ? -10.484 4.391 -8.68 1 91.06 188 LEU A O 1
ATOM 1400 N N . GLU A 1 189 ? -11.273 3.365 -10.477 1 90.75 189 GLU A N 1
ATOM 1401 C CA . GLU A 1 189 ? -10.906 2.064 -9.922 1 90.75 189 GLU A CA 1
ATOM 1402 C C . GLU A 1 189 ? -9.398 1.92 -9.797 1 90.75 189 GLU A C 1
ATOM 1404 O O . GLU A 1 189 ? -8.891 1.44 -8.781 1 90.75 189 GLU A O 1
ATOM 1409 N N . TYR A 1 190 ? -8.742 2.299 -10.805 1 94.06 190 TYR A N 1
ATOM 1410 C CA . TYR A 1 190 ? -7.285 2.293 -10.797 1 94.06 190 TYR A CA 1
ATOM 1411 C C . TYR A 1 190 ? -6.742 3.129 -9.641 1 94.06 190 TYR A C 1
ATOM 1413 O O . TYR A 1 190 ? -5.906 2.658 -8.867 1 94.06 190 TYR A O 1
ATOM 1421 N N . ALA A 1 191 ? -7.242 4.312 -9.531 1 93.62 191 ALA A N 1
ATOM 1422 C CA . ALA A 1 191 ? -6.809 5.227 -8.477 1 93.62 191 ALA A CA 1
ATOM 1423 C C . ALA A 1 191 ? -7.148 4.676 -7.094 1 93.62 191 ALA A C 1
ATOM 1425 O O . ALA A 1 191 ? -6.395 4.867 -6.137 1 93.62 191 ALA A O 1
ATOM 1426 N N . SER A 1 192 ? -8.195 3.996 -7.02 1 92.5 192 SER A N 1
ATOM 1427 C CA . SER A 1 192 ? -8.633 3.457 -5.734 1 92.5 192 SER A CA 1
ATOM 1428 C C . SER A 1 192 ? -7.684 2.369 -5.242 1 92.5 192 SER A C 1
ATOM 1430 O O . SER A 1 192 ? -7.352 2.32 -4.055 1 92.5 192 SER A O 1
ATOM 1432 N N . ILE A 1 193 ? -7.258 1.53 -6.137 1 92.38 193 ILE A N 1
ATOM 1433 C CA . ILE A 1 193 ? -6.32 0.476 -5.766 1 92.38 193 ILE A CA 1
ATOM 1434 C C . ILE A 1 193 ? -5.027 1.096 -5.242 1 92.38 193 ILE A C 1
ATOM 1436 O O . ILE A 1 193 ? -4.504 0.677 -4.207 1 92.38 193 ILE A O 1
ATOM 1440 N N . VAL A 1 194 ? -4.566 2.074 -5.906 1 95.31 194 VAL A N 1
ATOM 1441 C CA . VAL A 1 194 ? -3.324 2.746 -5.539 1 95.31 194 VAL A CA 1
ATOM 1442 C C . VAL A 1 194 ? -3.52 3.521 -4.238 1 95.31 194 VAL A C 1
ATOM 1444 O O . VAL A 1 194 ? -2.676 3.463 -3.342 1 95.31 194 VAL A O 1
ATOM 1447 N N . ALA A 1 195 ? -4.613 4.227 -4.137 1 93.19 195 ALA A N 1
ATOM 1448 C CA . ALA A 1 195 ? -4.926 5.062 -2.98 1 93.19 195 ALA A CA 1
ATOM 1449 C C . ALA A 1 195 ? -5.02 4.219 -1.71 1 93.19 195 ALA A C 1
ATOM 1451 O O . ALA A 1 195 ? -4.656 4.68 -0.625 1 93.19 195 ALA A O 1
ATOM 1452 N N . ASN A 1 196 ? -5.48 3.002 -1.838 1 92.44 196 ASN A N 1
ATOM 1453 C CA . ASN A 1 196 ? -5.66 2.113 -0.696 1 92.44 196 ASN A CA 1
ATOM 1454 C C . ASN A 1 196 ? -4.332 1.801 -0.013 1 92.44 196 ASN A C 1
ATOM 1456 O O . ASN A 1 196 ? -4.305 1.436 1.163 1 92.44 196 ASN A O 1
ATOM 1460 N N . ALA A 1 197 ? -3.324 2.012 -0.735 1 95.19 197 ALA A N 1
ATOM 1461 C CA . ALA A 1 197 ? -2.014 1.681 -0.18 1 95.19 197 ALA A CA 1
ATOM 1462 C C . ALA A 1 197 ? -1.427 2.865 0.583 1 95.19 197 ALA A C 1
ATOM 1464 O O . ALA A 1 197 ? -0.441 2.715 1.31 1 95.19 197 ALA A O 1
ATOM 1465 N N . ASN A 1 198 ? -2.006 4 0.49 1 92.75 198 ASN A N 1
ATOM 1466 C CA . ASN A 1 198 ? -1.382 5.234 0.961 1 92.75 198 ASN A CA 1
ATOM 1467 C C . ASN A 1 198 ? -1.266 5.254 2.482 1 92.75 198 ASN A C 1
ATOM 1469 O O . ASN A 1 198 ? -0.21 5.59 3.023 1 92.75 198 ASN A O 1
ATOM 1473 N N . ALA A 1 199 ? -2.361 4.938 3.182 1 92.06 199 ALA A N 1
ATOM 1474 C CA . ALA A 1 199 ? -2.359 5.004 4.641 1 92.06 199 ALA A CA 1
ATOM 1475 C C . ALA A 1 199 ? -1.258 4.125 5.227 1 92.06 199 ALA A C 1
ATOM 1477 O O . ALA A 1 199 ? -0.482 4.574 6.074 1 92.06 199 ALA A O 1
ATOM 1478 N N . PHE A 1 200 ? -1.161 2.932 4.75 1 95.12 200 PHE A N 1
ATOM 1479 C CA . PHE A 1 200 ? -0.157 1.991 5.23 1 95.12 200 PHE A CA 1
ATOM 1480 C C . PHE A 1 200 ? 1.248 2.496 4.926 1 95.12 200 PHE A C 1
ATOM 1482 O O . PHE A 1 200 ? 2.092 2.576 5.82 1 95.12 200 PHE A O 1
ATOM 1489 N N . LEU A 1 201 ? 1.554 2.881 3.699 1 95.94 201 LEU A N 1
ATOM 1490 C CA . LEU A 1 201 ? 2.893 3.271 3.268 1 95.94 201 LEU A CA 1
ATOM 1491 C C . LEU A 1 201 ? 3.322 4.57 3.939 1 95.94 201 LEU A C 1
ATOM 1493 O O . LEU A 1 201 ? 4.5 4.75 4.262 1 95.94 201 LEU A O 1
ATOM 1497 N N . ALA A 1 202 ? 2.373 5.496 4.109 1 92.75 202 ALA A N 1
ATOM 1498 C CA . ALA A 1 202 ? 2.689 6.762 4.766 1 92.75 202 ALA A CA 1
ATOM 1499 C C . ALA A 1 202 ? 3.113 6.539 6.215 1 92.75 202 ALA A C 1
ATOM 1501 O O . ALA A 1 202 ? 4.125 7.086 6.664 1 92.75 202 ALA A O 1
ATOM 1502 N N . MET A 1 203 ? 2.367 5.73 6.957 1 93.75 203 MET A N 1
ATOM 1503 C CA . MET A 1 203 ? 2.707 5.465 8.352 1 93.75 203 MET A CA 1
ATOM 1504 C C . MET A 1 203 ? 3.996 4.66 8.453 1 93.75 203 MET A C 1
ATOM 1506 O O . MET A 1 203 ? 4.801 4.879 9.359 1 93.75 203 MET A O 1
ATOM 1510 N N . LEU A 1 204 ? 4.102 3.719 7.496 1 95.19 204 LEU A N 1
ATOM 1511 C CA . LEU A 1 204 ? 5.336 2.943 7.457 1 95.19 204 LEU A CA 1
ATOM 1512 C C . LEU A 1 204 ? 6.539 3.85 7.211 1 95.19 204 LEU A C 1
ATOM 1514 O O . LEU A 1 204 ? 7.586 3.682 7.84 1 95.19 204 LEU A O 1
ATOM 1518 N N . MET A 1 205 ? 6.426 4.781 6.285 1 94.06 205 MET A N 1
ATOM 1519 C CA . MET A 1 205 ? 7.48 5.738 5.973 1 94.06 205 MET A CA 1
ATOM 1520 C C . MET A 1 205 ? 7.887 6.527 7.215 1 94.06 205 MET A C 1
ATOM 1522 O O . MET A 1 205 ? 9.078 6.684 7.496 1 94.06 205 MET A O 1
ATOM 1526 N N . ILE A 1 206 ? 6.941 6.961 7.953 1 92.94 206 ILE A N 1
ATOM 1527 C CA . ILE A 1 206 ? 7.184 7.723 9.172 1 92.94 206 ILE A CA 1
ATOM 1528 C C . ILE A 1 206 ? 7.918 6.852 10.188 1 92.94 206 ILE A C 1
ATOM 1530 O O . ILE A 1 206 ? 8.891 7.293 10.805 1 92.94 206 ILE A O 1
ATOM 1534 N N . GLY A 1 20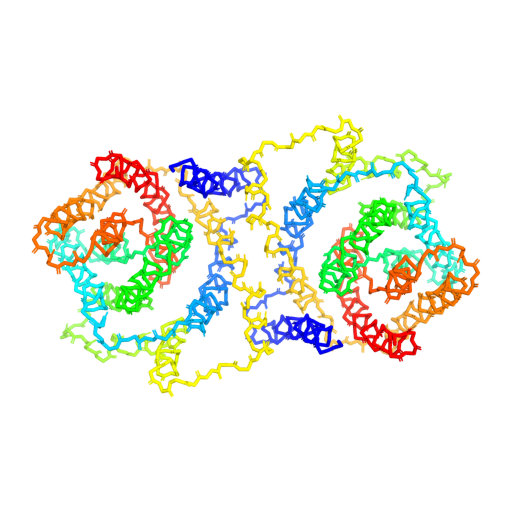7 ? 7.531 5.637 10.328 1 94.44 207 GLY A N 1
ATOM 1535 C CA . GLY A 1 207 ? 8.188 4.723 11.25 1 94.44 207 GLY A CA 1
ATOM 1536 C C . GLY A 1 207 ? 9.625 4.418 10.867 1 94.44 207 GLY A C 1
ATOM 1537 O O . GLY A 1 207 ? 10.516 4.43 11.719 1 94.44 207 GLY A O 1
ATOM 1538 N N . VAL A 1 208 ? 9.805 4.18 9.609 1 94 208 VAL A N 1
ATOM 1539 C CA . VAL A 1 208 ? 11.133 3.855 9.109 1 94 208 VAL A CA 1
ATOM 1540 C C . VAL A 1 208 ? 12.055 5.066 9.258 1 94 208 VAL A C 1
ATOM 1542 O O . VAL A 1 208 ? 13.25 4.918 9.531 1 94 208 VAL A O 1
ATOM 1545 N N . GLY A 1 209 ? 11.547 6.23 9.125 1 92.88 209 GLY A N 1
ATOM 1546 C CA . GLY A 1 209 ? 12.344 7.441 9.203 1 92.88 209 GLY A CA 1
ATOM 1547 C C . GLY A 1 209 ? 12.492 7.973 10.617 1 92.88 209 GLY A C 1
ATOM 1548 O O . GLY A 1 209 ? 13.281 8.891 10.859 1 92.88 209 GLY A O 1
ATOM 1549 N N . PHE A 1 210 ? 11.781 7.398 11.516 1 90.81 210 PHE A N 1
ATOM 1550 C CA . PHE A 1 210 ? 11.719 7.871 12.891 1 90.81 210 PHE A CA 1
ATOM 1551 C C . PHE A 1 210 ? 13.109 7.926 13.508 1 90.81 210 PHE A C 1
ATOM 1553 O O . PHE A 1 210 ? 13.922 7.023 13.305 1 90.81 210 PHE A O 1
ATOM 1560 N N . ARG A 1 211 ? 13.312 9.031 14.172 1 84.25 211 ARG A N 1
ATOM 1561 C CA . ARG A 1 211 ? 14.602 9.18 14.844 1 84.25 211 ARG A CA 1
ATOM 1562 C C . ARG A 1 211 ? 14.578 8.508 16.219 1 84.25 211 ARG A C 1
ATOM 1564 O O . ARG A 1 211 ? 13.898 8.977 17.125 1 84.25 211 ARG A O 1
ATOM 1571 N N . MET A 1 212 ? 15.398 7.52 16.391 1 78.12 212 MET A N 1
ATOM 1572 C CA . MET A 1 212 ? 15.398 6.734 17.625 1 78.12 212 MET A CA 1
ATOM 1573 C C . MET A 1 212 ? 16.281 7.379 18.688 1 78.12 212 MET A C 1
ATOM 1575 O O . MET A 1 212 ? 16.078 7.191 19.891 1 78.12 212 MET A O 1
ATOM 1579 N N . ASP A 1 213 ? 17.219 8.188 18.281 1 85.12 213 ASP A N 1
ATOM 1580 C CA . ASP A 1 213 ? 18.156 8.82 19.203 1 85.12 213 ASP A CA 1
ATOM 1581 C C . ASP A 1 213 ? 18.031 10.344 19.141 1 85.12 213 ASP A C 1
ATOM 1583 O O . ASP A 1 213 ? 18.828 11 18.453 1 85.12 213 ASP A O 1
ATOM 1587 N N . CYS A 1 214 ? 17.078 10.891 19.969 1 86.69 214 CYS A N 1
ATOM 1588 C CA . CYS A 1 214 ? 16.906 12.336 19.953 1 86.69 214 CYS A CA 1
ATOM 1589 C C . CYS A 1 214 ? 17.672 12.984 21.109 1 86.69 214 CYS A C 1
ATOM 1591 O O . CYS A 1 214 ? 17.609 12.5 22.25 1 86.69 214 CYS A O 1
ATOM 1593 N N . SER A 1 215 ? 18.438 14.008 20.781 1 89.5 215 SER A N 1
ATOM 1594 C CA . SER A 1 215 ? 19.047 14.82 21.828 1 89.5 215 SER A CA 1
ATOM 1595 C C . SER A 1 215 ? 18.016 15.664 22.547 1 89.5 215 SER A C 1
ATOM 1597 O O . SER A 1 215 ? 16.859 15.773 22.109 1 89.5 215 SER A O 1
ATOM 1599 N N . ARG A 1 216 ? 18.391 16.188 23.672 1 92.06 216 ARG A N 1
ATOM 1600 C CA . ARG A 1 216 ? 17.516 17.062 24.438 1 92.06 216 ARG A CA 1
ATOM 1601 C C . ARG A 1 216 ? 17.109 18.281 23.625 1 92.06 216 ARG A C 1
ATOM 1603 O O . ARG A 1 216 ? 15.969 18.75 23.719 1 92.06 216 ARG A O 1
ATOM 1610 N N . GLU A 1 217 ? 18.016 18.734 22.859 1 90.12 217 GLU A N 1
ATOM 1611 C CA . GLU A 1 217 ? 17.75 19.906 22.031 1 90.12 217 GLU A CA 1
ATOM 1612 C C . GLU A 1 217 ? 16.75 19.594 20.938 1 90.12 217 GLU A C 1
ATOM 1614 O O . GLU A 1 217 ? 15.883 20.406 20.609 1 90.12 217 GLU A O 1
ATOM 1619 N N . GLN A 1 218 ? 16.906 18.422 20.469 1 91.19 218 GLN A N 1
ATOM 1620 C CA . GLN A 1 218 ? 15.984 18 19.422 1 91.19 218 GLN A CA 1
ATOM 1621 C C . GLN A 1 218 ? 14.578 17.797 19.969 1 91.19 218 GLN A C 1
ATOM 1623 O O . GLN A 1 218 ? 13.594 18.188 19.344 1 91.19 218 GLN A O 1
ATOM 1628 N N . LEU A 1 219 ? 14.508 17.281 21.141 1 93 219 LEU A N 1
ATOM 1629 C CA . LEU A 1 219 ? 13.211 17.062 21.781 1 93 219 LEU A CA 1
ATOM 1630 C C . LEU A 1 219 ? 12.555 18.406 22.125 1 93 219 LEU A C 1
ATOM 1632 O O . LEU A 1 219 ? 11.328 18.531 22.062 1 93 219 LEU A O 1
ATOM 1636 N N . ALA A 1 220 ? 13.328 19.297 22.5 1 93 220 ALA A N 1
ATOM 1637 C CA . ALA A 1 220 ? 12.82 20.625 22.797 1 93 220 ALA A CA 1
ATOM 1638 C C . ALA A 1 220 ? 12.25 21.297 21.547 1 93 220 ALA A C 1
ATOM 1640 O O . ALA A 1 220 ? 11.234 21.984 21.609 1 93 220 ALA A O 1
ATOM 1641 N N . SER A 1 221 ? 12.953 21.094 20.453 1 92.38 221 SER A N 1
ATOM 1642 C CA . SER A 1 221 ? 12.477 21.625 19.188 1 92.38 221 SER A CA 1
ATOM 1643 C C . SER A 1 221 ? 11.148 21 18.781 1 92.38 221 SER A C 1
ATOM 1645 O O . SER A 1 221 ? 10.258 21.688 18.281 1 92.38 221 SER A O 1
ATOM 1647 N N . VAL A 1 222 ? 11.055 19.719 18.969 1 94.88 222 VAL A N 1
ATOM 1648 C CA . VAL A 1 222 ? 9.828 19 18.688 1 94.88 222 VAL A CA 1
ATOM 1649 C C . VAL A 1 222 ? 8.695 19.531 19.562 1 94.88 222 VAL A C 1
ATOM 1651 O O . VAL A 1 222 ? 7.598 19.797 19.062 1 94.88 222 VAL A O 1
ATOM 1654 N N . ALA A 1 223 ? 8.992 19.734 20.828 1 95.69 223 ALA A N 1
ATOM 1655 C CA . ALA A 1 223 ? 7.988 20.219 21.766 1 95.69 223 ALA A CA 1
ATOM 1656 C C . ALA A 1 223 ? 7.523 21.625 21.375 1 95.69 223 ALA A C 1
ATOM 1658 O O . ALA A 1 223 ? 6.336 21.938 21.484 1 95.69 223 ALA A O 1
ATOM 1659 N N . LYS A 1 224 ? 8.422 22.406 21 1 95.38 224 LYS A N 1
ATOM 1660 C CA . LYS A 1 224 ? 8.094 23.766 20.594 1 95.38 224 LYS A CA 1
ATOM 1661 C C . LYS A 1 224 ? 7.16 23.781 19.391 1 95.38 224 LYS A C 1
ATOM 1663 O O . LYS A 1 224 ? 6.172 24.516 19.375 1 95.38 224 LYS A O 1
ATOM 1668 N N . ILE A 1 225 ? 7.445 22.984 18.422 1 96.5 225 ILE A N 1
ATOM 1669 C CA . ILE A 1 225 ? 6.641 22.891 17.219 1 96.5 225 ILE A CA 1
ATOM 1670 C C . ILE A 1 225 ? 5.227 22.438 17.578 1 96.5 225 ILE A C 1
ATOM 1672 O O . ILE A 1 225 ? 4.242 23.031 17.141 1 96.5 225 ILE A O 1
ATOM 1676 N N . LEU A 1 226 ? 5.16 21.438 18.406 1 97.25 226 LEU A N 1
A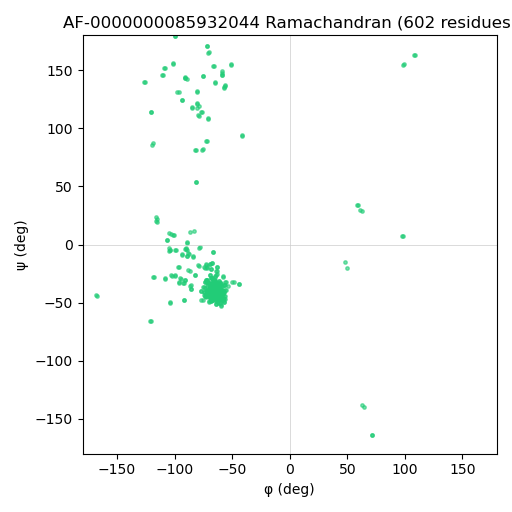TOM 1677 C CA . LEU A 1 226 ? 3.871 20.859 18.766 1 97.25 226 LEU A CA 1
ATOM 1678 C C . LEU A 1 226 ? 3.072 21.797 19.656 1 97.25 226 LEU A C 1
ATOM 1680 O O . LEU A 1 226 ? 1.844 21.859 19.562 1 97.25 226 LEU A O 1
ATOM 1684 N N . LEU A 1 227 ? 3.756 22.516 20.5 1 96.62 227 LEU A N 1
ATOM 1685 C CA . LEU A 1 227 ? 3.08 23.469 21.375 1 96.62 227 LEU A CA 1
ATOM 1686 C C . LEU A 1 227 ? 2.461 24.594 20.547 1 96.62 227 LEU A C 1
ATOM 1688 O O . LEU A 1 227 ? 1.34 25.031 20.828 1 96.62 227 LEU A O 1
ATOM 1692 N N . VAL A 1 228 ? 3.193 25.078 19.594 1 95.56 228 VAL A N 1
ATOM 1693 C CA . VAL A 1 228 ? 2.695 26.156 18.734 1 95.56 228 VAL A CA 1
ATOM 1694 C C . VAL A 1 228 ? 1.508 25.656 17.922 1 95.56 228 VAL A C 1
ATOM 1696 O O . VAL A 1 228 ? 0.466 26.312 17.859 1 95.56 228 VAL A O 1
ATOM 1699 N N . ARG A 1 229 ? 1.627 24.547 17.344 1 96.31 229 ARG A N 1
ATOM 1700 C CA . ARG A 1 229 ? 0.603 23.969 16.484 1 96.31 229 ARG A CA 1
ATOM 1701 C C . ARG A 1 229 ? -0.684 23.703 17.25 1 96.31 229 ARG A C 1
ATOM 1703 O O . ARG A 1 229 ? -1.766 24.125 16.828 1 96.31 229 ARG A O 1
ATOM 1710 N N . TYR A 1 230 ? -0.533 23.062 18.344 1 96.88 230 TYR A N 1
ATOM 1711 C CA . TYR A 1 230 ? -1.734 22.656 19.062 1 96.88 230 TYR A CA 1
ATOM 1712 C C . TYR A 1 230 ? -2.287 23.797 19.906 1 96.88 230 TYR A C 1
ATOM 1714 O O . TYR A 1 230 ? -3.486 23.844 20.188 1 96.88 230 TYR A O 1
ATOM 1722 N N . GLY A 1 231 ? -1.373 24.75 20.328 1 96.94 231 GLY A N 1
ATOM 1723 C CA . GLY A 1 231 ? -1.901 25.969 20.922 1 96.94 231 GLY A CA 1
ATOM 1724 C C . GLY A 1 231 ? -2.85 26.719 20 1 96.94 231 GLY A C 1
ATOM 1725 O O . GLY A 1 231 ? -3.963 27.062 20.406 1 96.94 231 GLY A O 1
ATOM 1726 N N . LEU A 1 232 ? -2.443 26.891 18.781 1 96.62 232 LEU A N 1
ATOM 1727 C CA . LEU A 1 232 ? -3.271 27.562 17.781 1 96.62 232 LEU A CA 1
ATOM 1728 C C . LEU A 1 232 ? -4.461 26.688 17.406 1 96.62 232 LEU A C 1
ATOM 1730 O O . LEU A 1 232 ? -5.574 27.188 17.219 1 96.62 232 LEU A O 1
ATOM 1734 N N . GLY A 1 233 ? -4.23 25.375 17.266 1 96.56 233 GLY A N 1
ATOM 1735 C CA . GLY A 1 233 ? -5.297 24.453 16.922 1 96.56 233 GLY A CA 1
ATOM 1736 C C . GLY A 1 233 ? -6.441 24.469 17.922 1 96.56 233 GLY A C 1
ATOM 1737 O O . GLY A 1 233 ? -7.609 24.531 17.547 1 96.56 233 GLY A O 1
ATOM 1738 N N . ILE A 1 234 ? -6.059 24.438 19.219 1 96.19 234 ILE A N 1
ATOM 1739 C CA . ILE A 1 234 ? -7.062 24.453 20.281 1 96.19 234 ILE A CA 1
ATOM 1740 C C . ILE A 1 234 ? -7.82 25.781 20.266 1 96.19 234 ILE A C 1
ATOM 1742 O O . ILE A 1 234 ? -9.047 25.797 20.359 1 96.19 234 ILE A O 1
ATOM 1746 N N . ALA A 1 235 ? -7.137 26.859 20.094 1 96.31 235 ALA A N 1
ATOM 1747 C CA . ALA A 1 235 ? -7.77 28.172 20.047 1 96.31 235 ALA A CA 1
ATOM 1748 C C . ALA A 1 235 ? -8.781 28.266 18.906 1 96.31 235 ALA A C 1
ATOM 1750 O O . ALA A 1 235 ? -9.914 28.703 19.109 1 96.31 235 ALA A O 1
ATOM 1751 N N . PHE A 1 236 ? -8.414 27.781 17.797 1 95.69 236 PHE A N 1
ATOM 1752 C CA . PHE A 1 236 ? -9.281 27.875 16.625 1 95.69 236 PHE A CA 1
ATOM 1753 C C . PHE A 1 236 ? -10.43 26.875 16.719 1 95.69 236 PHE A C 1
ATOM 1755 O O . PHE A 1 236 ? -11.539 27.156 16.25 1 95.69 236 PHE A O 1
ATOM 1762 N N . ALA A 1 237 ? -10.109 25.734 17.266 1 94.19 237 ALA A N 1
ATOM 1763 C CA . ALA A 1 237 ? -11.172 24.766 17.484 1 94.19 237 ALA A CA 1
ATOM 1764 C C . ALA A 1 237 ? -12.266 25.328 18.391 1 94.19 237 ALA A C 1
ATOM 1766 O O . ALA A 1 237 ? -13.453 25.203 18.094 1 94.19 237 ALA A O 1
ATOM 1767 N N . VAL A 1 238 ? -11.867 26 19.484 1 93.62 238 VAL A N 1
ATOM 1768 C CA . VAL A 1 238 ? -12.805 26.594 20.422 1 93.62 238 VAL A CA 1
ATOM 1769 C C . VAL A 1 238 ? -13.562 27.734 19.75 1 93.62 238 VAL A C 1
ATOM 1771 O O . VAL A 1 238 ? -14.789 27.844 19.875 1 93.62 238 VAL A O 1
ATOM 1774 N N . LEU A 1 239 ? -12.867 28.562 19.016 1 93.69 239 LEU A N 1
ATOM 1775 C CA . LEU A 1 239 ? -13.477 29.703 18.328 1 93.69 239 LEU A CA 1
ATOM 1776 C C . LEU A 1 239 ? -14.469 29.234 17.281 1 93.69 239 LEU A C 1
ATOM 1778 O O . LEU A 1 239 ? -15.562 29.797 17.141 1 93.69 239 LEU A O 1
ATOM 1782 N N . ALA A 1 240 ? -14.086 28.234 16.531 1 91.06 240 ALA A N 1
ATOM 1783 C CA . ALA A 1 240 ? -14.961 27.719 15.477 1 91.06 240 ALA A CA 1
ATOM 1784 C C . ALA A 1 240 ? -16.219 27.094 16.062 1 91.06 240 ALA A C 1
ATOM 1786 O O . ALA A 1 240 ? -17.312 27.266 15.531 1 91.06 240 ALA A O 1
ATOM 1787 N N . TYR A 1 241 ? -16.078 26.391 17.141 1 90 241 TYR A N 1
ATOM 1788 C CA . TYR A 1 241 ? -17.203 25.688 17.734 1 90 241 TYR A CA 1
ATOM 1789 C C . TYR A 1 241 ? -18.172 26.672 18.391 1 90 241 TYR A C 1
ATOM 1791 O O . TYR A 1 241 ? -19.391 26.484 18.344 1 90 241 TYR A O 1
ATOM 1799 N N . GLN A 1 242 ? -17.719 27.781 18.938 1 90.75 242 GLN A N 1
ATOM 1800 C CA . GLN A 1 242 ? -18.547 28.703 19.719 1 90.75 242 GLN A CA 1
ATOM 1801 C C . GLN A 1 242 ? -19.094 29.828 18.844 1 90.75 242 GLN A C 1
ATOM 1803 O O . GLN A 1 242 ? -20.188 30.328 19.078 1 90.75 242 GLN A O 1
ATOM 1808 N N . LEU A 1 243 ? -18.344 30.172 17.828 1 89.44 243 LEU A N 1
ATOM 1809 C CA . LEU A 1 243 ? -18.672 31.438 17.188 1 89.44 243 LEU A CA 1
ATOM 1810 C C . LEU A 1 243 ? -19.297 31.188 15.812 1 89.44 243 LEU A C 1
ATOM 1812 O O . LEU A 1 243 ? -20.031 32.031 15.297 1 89.44 243 LEU A O 1
ATOM 1816 N N . LEU A 1 244 ? -18.969 30.125 15.172 1 86.5 244 LEU A N 1
ATOM 1817 C CA . LEU A 1 244 ? -19.406 29.984 13.789 1 86.5 244 LEU A CA 1
ATOM 1818 C C . LEU A 1 244 ? -20.859 29.516 13.719 1 86.5 244 LEU A C 1
ATOM 1820 O O . LEU A 1 244 ? -21.25 28.594 14.445 1 86.5 244 LEU A O 1
ATOM 1824 N N . PRO A 1 245 ? -21.625 30.172 12.938 1 85.81 245 PRO A N 1
ATOM 1825 C CA . PRO A 1 245 ? -23.047 29.844 12.797 1 85.81 245 PRO A CA 1
ATOM 1826 C C . PRO A 1 245 ? -23.297 28.688 11.844 1 85.81 245 PRO A C 1
ATOM 1828 O O . PRO A 1 245 ? -24.031 28.828 10.859 1 85.81 245 PRO A O 1
ATOM 1831 N N . PHE A 1 246 ? -22.672 27.562 12.031 1 85.44 246 PHE A N 1
ATOM 1832 C CA . PHE A 1 246 ? -22.844 26.359 11.211 1 85.44 246 PHE A CA 1
ATOM 1833 C C . PHE A 1 246 ? -23.578 25.281 11.984 1 85.44 246 PHE A C 1
ATOM 1835 O O . PHE A 1 246 ? -23.641 25.312 13.219 1 85.44 246 PHE A O 1
ATOM 1842 N N . PRO A 1 247 ? -24.281 24.438 11.172 1 83.56 247 PRO A N 1
ATOM 1843 C CA . PRO A 1 247 ? -24.844 23.25 11.844 1 83.56 247 PRO A CA 1
ATOM 1844 C C . PRO A 1 247 ? -23.797 22.5 12.664 1 83.56 247 PRO A C 1
ATOM 1846 O O . PRO A 1 247 ? -22.594 22.609 12.391 1 83.56 247 PRO A O 1
ATOM 1849 N N . ALA A 1 248 ? -24.234 21.781 13.641 1 83.81 248 ALA A N 1
ATOM 1850 C CA . ALA A 1 248 ? -23.391 21.109 14.625 1 83.81 248 ALA A CA 1
ATOM 1851 C C . ALA A 1 248 ? -22.391 20.188 13.938 1 83.81 248 ALA A C 1
ATOM 1853 O O . ALA A 1 248 ? -21.234 20.078 14.375 1 83.81 248 ALA A O 1
ATOM 1854 N N . GLU A 1 249 ? -22.781 19.578 12.844 1 81.75 249 GLU A N 1
ATOM 1855 C CA . GLU A 1 249 ? -21.906 18.625 12.156 1 81.75 249 GLU A CA 1
ATOM 1856 C C . GLU A 1 249 ? -20.672 19.328 11.578 1 81.75 249 GLU A C 1
ATOM 1858 O O . GLU A 1 249 ? -19.578 18.797 11.609 1 81.75 249 GLU A O 1
ATOM 1863 N N . TYR A 1 250 ? -20.891 20.562 11.117 1 85.06 250 TYR A N 1
ATOM 1864 C CA . TYR A 1 250 ? -19.797 21.344 10.562 1 85.06 250 TYR A CA 1
ATOM 1865 C C . TYR A 1 250 ? -18.844 21.797 11.664 1 85.06 250 TYR A C 1
ATOM 1867 O O . TYR A 1 250 ? -17.625 21.766 11.5 1 85.06 250 TYR A O 1
ATOM 1875 N N . ARG A 1 251 ? -19.406 22.188 12.727 1 88.5 251 ARG A N 1
ATOM 1876 C CA . ARG A 1 251 ? -18.594 22.656 13.844 1 88.5 251 ARG A CA 1
ATOM 1877 C C . ARG A 1 251 ? -17.766 21.531 14.438 1 88.5 251 ARG A C 1
ATOM 1879 O O . ARG A 1 251 ? -16.609 21.734 14.797 1 88.5 251 ARG A O 1
ATOM 1886 N N . GLN A 1 252 ? -18.344 20.438 14.492 1 87.38 252 GLN A N 1
ATOM 1887 C CA . GLN A 1 252 ? -17.609 19.266 14.992 1 87.38 252 GLN A CA 1
ATOM 1888 C C . GLN A 1 252 ? -16.469 18.891 14.047 1 87.38 252 GLN A C 1
ATOM 1890 O O . GLN A 1 252 ? -15.375 18.547 14.484 1 87.38 252 GLN A O 1
ATOM 1895 N N . ALA A 1 253 ? -16.766 18.922 12.781 1 88.25 253 ALA A N 1
ATOM 1896 C CA . ALA A 1 253 ? -15.734 18.641 11.781 1 88.25 253 ALA A CA 1
ATOM 1897 C C . ALA A 1 253 ? -14.555 19.594 11.914 1 88.25 253 ALA A C 1
ATOM 1899 O O . ALA A 1 253 ? -13.398 19.172 11.828 1 88.25 253 ALA A O 1
ATOM 1900 N N . LEU A 1 254 ? -14.914 20.828 12.18 1 91.19 254 LEU A N 1
ATOM 1901 C CA . LEU A 1 254 ? -13.875 21.844 12.273 1 91.19 254 LEU A CA 1
ATOM 1902 C C . LEU A 1 254 ? -13 21.609 13.5 1 91.19 254 LEU A C 1
ATOM 1904 O O . LEU A 1 254 ? -11.789 21.844 13.453 1 91.19 254 LEU A O 1
ATOM 1908 N N . VAL A 1 255 ? -13.562 21.203 14.547 1 91.75 255 VAL A N 1
ATOM 1909 C CA . VAL A 1 255 ? -12.797 20.891 15.75 1 91.75 255 VAL A CA 1
ATOM 1910 C C . VAL A 1 255 ? -11.781 19.797 15.453 1 91.75 255 VAL A C 1
ATOM 1912 O O . VAL A 1 255 ? -10.602 19.922 15.789 1 91.75 255 VAL A O 1
ATOM 1915 N N . ILE A 1 256 ? -12.188 18.797 14.75 1 89.94 256 ILE A N 1
ATOM 1916 C CA . ILE A 1 256 ? -11.312 17.672 14.406 1 89.94 256 ILE A CA 1
ATOM 1917 C C . ILE A 1 256 ? -10.219 18.156 13.445 1 89.94 256 ILE A C 1
ATOM 1919 O O . ILE A 1 256 ? -9.055 17.766 13.578 1 89.94 256 ILE A O 1
ATOM 1923 N N . LEU A 1 257 ? -10.602 19 12.562 1 93.62 257 LEU A N 1
ATOM 1924 C CA . LEU A 1 257 ? -9.688 19.484 11.539 1 93.62 257 LEU A CA 1
ATOM 1925 C C . LEU A 1 257 ? -8.578 20.328 12.156 1 93.62 257 LEU A C 1
ATOM 1927 O O . LEU A 1 257 ? -7.402 20.156 11.836 1 93.62 257 LEU A O 1
ATOM 1931 N N . PHE A 1 258 ? -8.914 21.172 13.094 1 95.5 258 PHE A N 1
ATOM 1932 C CA . PHE A 1 258 ? -7.934 22.062 13.711 1 95.5 258 PHE A CA 1
ATOM 1933 C C . PHE A 1 258 ? -7.012 21.281 14.648 1 95.5 258 PHE A C 1
ATOM 1935 O O . PHE A 1 258 ? -5.898 21.734 14.938 1 95.5 258 PHE A O 1
ATOM 1942 N N . LEU A 1 259 ? -7.461 20.156 15.055 1 94.5 259 LEU A N 1
ATOM 1943 C CA . LEU A 1 259 ? -6.68 19.344 15.992 1 94.5 259 LEU A CA 1
ATOM 1944 C C . LEU A 1 259 ? -6.012 18.188 15.273 1 94.5 259 LEU A C 1
ATOM 1946 O O . LEU A 1 259 ? -5.445 17.297 15.922 1 94.5 259 LEU A O 1
ATOM 1950 N N . SER A 1 260 ? -6.047 18.172 13.977 1 94 260 SER A N 1
ATOM 1951 C CA . SER A 1 260 ? -5.465 17.109 13.172 1 94 260 SER A CA 1
ATOM 1952 C C . SER A 1 260 ? -3.947 17.078 13.305 1 94 260 SER A C 1
ATOM 1954 O O . SER A 1 260 ? -3.326 18.078 13.664 1 94 260 SER A O 1
ATOM 1956 N N . PRO A 1 261 ? -3.312 15.914 13.094 1 94.69 261 PRO A N 1
ATOM 1957 C CA . PRO A 1 261 ? -1.853 15.82 13.18 1 94.69 261 PRO A CA 1
ATOM 1958 C C . PRO A 1 261 ? -1.151 16.5 12.008 1 94.69 261 PRO A C 1
ATOM 1960 O O . PRO A 1 261 ? -1.812 16.969 11.07 1 94.69 261 PRO A O 1
ATOM 1963 N N . VAL A 1 262 ? 0.161 16.578 12.203 1 95.38 262 VAL A N 1
ATOM 1964 C CA . VAL A 1 262 ? 1.007 17.109 11.133 1 95.38 262 VAL A CA 1
ATOM 1965 C C . VAL A 1 262 ? 0.844 16.266 9.875 1 95.38 262 VAL A C 1
ATOM 1967 O O . VAL A 1 262 ? 0.65 15.055 9.953 1 95.38 262 VAL A O 1
ATOM 1970 N N . ALA A 1 263 ? 0.919 16.922 8.734 1 92.62 263 ALA A N 1
ATOM 1971 C CA . ALA A 1 263 ? 0.768 16.25 7.445 1 92.62 263 ALA A CA 1
ATOM 1972 C C . ALA A 1 263 ? 1.775 15.117 7.297 1 92.62 263 ALA A C 1
ATOM 1974 O O . ALA A 1 263 ? 2.955 15.281 7.617 1 92.62 263 ALA A O 1
ATOM 1975 N N . SER A 1 264 ? 1.305 14.023 6.789 1 90.88 264 SER A N 1
ATOM 1976 C CA . SER A 1 264 ? 2.166 12.859 6.617 1 90.88 264 SER A CA 1
ATOM 1977 C C . SER A 1 264 ? 3.232 13.109 5.559 1 90.88 264 SER A C 1
ATOM 1979 O O . SER A 1 264 ? 4.246 12.414 5.508 1 90.88 264 SER A O 1
ATOM 1981 N N . ALA A 1 265 ? 3.07 14.117 4.758 1 91.31 265 ALA A N 1
ATOM 1982 C CA . ALA A 1 265 ? 4.012 14.438 3.689 1 91.31 265 ALA A CA 1
ATOM 1983 C C . ALA A 1 265 ? 5.176 15.273 4.219 1 91.31 265 ALA A C 1
ATOM 1985 O O . ALA A 1 265 ? 6.199 15.422 3.543 1 91.31 265 ALA A O 1
ATOM 1986 N N . ALA A 1 266 ? 5.055 15.734 5.414 1 94.19 266 ALA A N 1
ATOM 1987 C CA . ALA A 1 266 ? 6.027 16.672 5.953 1 94.19 266 ALA A CA 1
ATOM 1988 C C . ALA A 1 266 ? 7.43 16.078 5.969 1 94.19 266 ALA A C 1
ATOM 1990 O O . ALA A 1 266 ? 8.391 16.719 5.547 1 94.19 266 ALA A O 1
ATOM 1991 N N . PRO A 1 267 ? 7.598 14.828 6.402 1 94.44 267 PRO A N 1
ATOM 1992 C CA . PRO A 1 267 ? 8.945 14.258 6.398 1 94.44 267 PRO A CA 1
ATOM 1993 C C . PRO A 1 267 ? 9.547 14.172 4.996 1 94.44 267 PRO A C 1
ATOM 1995 O O . PRO A 1 267 ? 10.75 14.391 4.824 1 94.44 267 PRO A O 1
ATOM 1998 N N . ALA A 1 268 ? 8.727 13.906 4.07 1 92.31 268 ALA A N 1
ATOM 1999 C CA . ALA A 1 268 ? 9.219 13.812 2.695 1 92.31 268 ALA A CA 1
ATOM 2000 C C . ALA A 1 268 ? 9.695 15.172 2.195 1 92.31 268 ALA A C 1
ATOM 2002 O O . ALA A 1 268 ? 10.75 15.273 1.555 1 92.31 268 ALA A O 1
ATOM 2003 N N . PHE A 1 269 ? 8.984 16.172 2.5 1 91.81 269 PHE A N 1
ATOM 2004 C CA . PHE A 1 269 ? 9.375 17.516 2.076 1 91.81 269 PHE A CA 1
ATOM 2005 C C . PHE A 1 269 ? 10.578 18.016 2.873 1 91.81 269 PHE A C 1
ATOM 2007 O O . PHE A 1 269 ? 11.414 18.75 2.35 1 91.81 269 PHE A O 1
ATOM 2014 N N . THR A 1 270 ? 10.664 17.562 4.078 1 94.81 270 THR A N 1
ATOM 2015 C CA . THR A 1 270 ? 11.836 17.875 4.883 1 94.81 270 THR A CA 1
ATOM 2016 C C . THR A 1 270 ? 13.094 17.266 4.27 1 94.81 270 THR A C 1
ATOM 2018 O O . THR A 1 270 ? 14.148 17.891 4.25 1 94.81 270 THR A O 1
ATOM 2021 N N . ALA A 1 271 ? 12.922 16.047 3.809 1 93.19 271 ALA A N 1
ATOM 2022 C CA . ALA A 1 271 ? 14.039 15.375 3.143 1 93.19 271 ALA A CA 1
ATOM 2023 C C . ALA A 1 271 ? 14.43 16.109 1.863 1 93.19 271 ALA A C 1
ATOM 2025 O O . ALA A 1 271 ? 15.617 16.219 1.544 1 93.19 271 ALA A O 1
ATOM 2026 N N . GLN A 1 272 ? 13.477 16.609 1.159 1 89 272 GLN A N 1
ATOM 2027 C CA . GLN A 1 272 ? 13.742 17.344 -0.07 1 89 272 GLN A CA 1
ATOM 2028 C C . GLN A 1 272 ? 14.5 18.641 0.218 1 89 272 GLN A C 1
ATOM 2030 O O . GLN A 1 272 ? 15.297 19.094 -0.606 1 89 272 GLN A O 1
ATOM 2035 N N . LEU A 1 273 ? 14.258 19.188 1.37 1 90.81 273 LEU A N 1
ATOM 2036 C CA . LEU A 1 273 ? 14.961 20.391 1.818 1 90.81 273 LEU A CA 1
ATOM 2037 C C . LEU A 1 273 ? 16.359 20.031 2.32 1 90.81 273 LEU A C 1
ATOM 2039 O O . LEU A 1 273 ? 17.125 20.922 2.707 1 90.81 273 LEU A O 1
ATOM 2043 N N . LYS A 1 274 ? 16.672 18.688 2.314 1 93.06 274 LYS A N 1
ATOM 2044 C CA . LYS A 1 274 ? 17.938 18.188 2.857 1 93.06 274 LYS A CA 1
ATOM 2045 C C . LYS A 1 274 ? 18.062 18.516 4.344 1 93.06 274 LYS A C 1
ATOM 2047 O O . LYS A 1 274 ? 19.141 18.875 4.816 1 93.06 274 LYS A O 1
ATOM 2052 N N . SER A 1 275 ? 16.922 18.578 4.969 1 93.44 275 SER A N 1
ATOM 2053 C CA . SER A 1 275 ? 16.875 18.781 6.414 1 93.44 275 SER A CA 1
ATOM 2054 C C . SER A 1 275 ? 16.641 17.469 7.148 1 93.44 275 SER A C 1
ATOM 2056 O O . SER A 1 275 ? 16.562 16.406 6.523 1 93.44 275 SER A O 1
ATOM 2058 N N . ASP A 1 276 ? 16.594 17.516 8.422 1 93.81 276 ASP A N 1
ATOM 2059 C CA . ASP A 1 276 ? 16.531 16.328 9.266 1 93.81 276 ASP A CA 1
ATOM 2060 C C . ASP A 1 276 ? 15.164 15.648 9.18 1 93.81 276 ASP A C 1
ATOM 2062 O O . ASP A 1 276 ? 14.305 15.883 10.031 1 93.81 276 ASP A O 1
ATOM 2066 N N . TYR A 1 277 ? 15.055 14.75 8.219 1 93.81 277 TYR A N 1
ATOM 2067 C CA . TYR A 1 277 ? 13.773 14.078 8.023 1 93.81 277 TYR A CA 1
ATOM 2068 C C . TYR A 1 277 ? 13.469 13.141 9.18 1 93.81 277 TYR A C 1
ATOM 2070 O O . TYR A 1 277 ? 12.305 12.844 9.453 1 93.81 277 TYR A O 1
ATOM 2078 N N . GLY A 1 278 ? 14.523 12.633 9.883 1 94.25 278 GLY A N 1
ATOM 2079 C CA . GLY A 1 278 ? 14.289 11.812 11.062 1 94.25 278 GLY A CA 1
ATOM 2080 C C . GLY A 1 278 ? 13.547 12.547 12.164 1 94.25 278 GLY A C 1
ATOM 2081 O O . GLY A 1 278 ? 12.609 12.008 12.75 1 94.25 278 GLY A O 1
ATOM 2082 N N . LEU A 1 279 ? 14.008 13.719 12.375 1 94.44 279 LEU A N 1
ATOM 2083 C CA . LEU A 1 279 ? 13.344 14.555 13.367 1 94.44 279 LEU A CA 1
ATOM 2084 C C . LEU A 1 279 ? 11.93 14.906 12.938 1 94.44 279 LEU A C 1
ATOM 2086 O O . LEU A 1 279 ? 11.023 15 13.773 1 94.44 279 LEU A O 1
ATOM 2090 N N . SER A 1 280 ? 11.742 15.125 11.664 1 95.94 280 SER A N 1
ATOM 2091 C CA . SER A 1 280 ? 10.406 15.383 11.125 1 95.94 280 SER A CA 1
ATOM 2092 C C . SER A 1 280 ? 9.477 14.203 11.375 1 95.94 280 SER A C 1
ATOM 2094 O O . SER A 1 280 ? 8.305 14.391 11.719 1 95.94 280 SER A O 1
ATOM 2096 N N . CYS A 1 281 ? 9.977 13.008 11.203 1 94.81 281 CYS A N 1
ATOM 2097 C CA . CYS A 1 281 ? 9.195 11.805 11.484 1 94.81 281 CYS A CA 1
ATOM 2098 C C . CYS A 1 281 ? 8.828 11.734 12.969 1 94.81 281 CYS A C 1
ATOM 2100 O O . CYS A 1 281 ? 7.734 11.289 13.312 1 94.81 281 CYS A O 1
ATOM 2102 N N . THR A 1 282 ? 9.734 12.172 13.773 1 94.62 282 THR A N 1
ATOM 2103 C CA . THR A 1 282 ? 9.484 12.203 15.211 1 94.62 282 THR A CA 1
ATOM 2104 C C . THR A 1 282 ? 8.367 13.188 15.539 1 94.62 282 THR A C 1
ATOM 2106 O O . THR A 1 282 ? 7.449 12.859 16.297 1 94.62 282 THR A O 1
ATOM 2109 N N . VAL A 1 283 ? 8.414 14.344 14.953 1 95.75 283 VAL A N 1
ATOM 2110 C CA . VAL A 1 283 ? 7.367 15.352 15.141 1 95.75 283 VAL A CA 1
ATOM 2111 C C . VAL A 1 283 ? 6.02 14.781 14.703 1 95.75 283 VAL A C 1
ATOM 2113 O O . VAL A 1 283 ? 5.023 14.914 15.422 1 95.75 283 VAL A O 1
ATOM 2116 N N . ASN A 1 284 ? 6.023 14.156 13.555 1 95.19 284 ASN A N 1
ATOM 2117 C CA . ASN A 1 284 ? 4.805 13.586 13 1 95.19 284 ASN A CA 1
ATOM 2118 C C . ASN A 1 284 ? 4.223 12.508 13.914 1 95.19 284 ASN A C 1
ATOM 2120 O O . ASN A 1 284 ? 3.023 12.508 14.195 1 95.19 284 ASN A O 1
ATOM 2124 N N . SER A 1 285 ? 5.09 11.664 14.43 1 93 285 SER A N 1
ATOM 2125 C CA . SER A 1 285 ? 4.664 10.57 15.289 1 93 285 SER A CA 1
ATOM 2126 C C . SER A 1 285 ? 4.027 11.086 16.578 1 93 285 SER A C 1
ATOM 2128 O O . SER A 1 285 ? 2.936 10.656 16.953 1 93 285 SER A O 1
ATOM 2130 N N . PHE A 1 286 ? 4.629 12.031 17.188 1 94.25 286 PHE A N 1
ATOM 2131 C CA . PHE A 1 286 ? 4.09 12.602 18.422 1 94.25 286 PHE A CA 1
ATOM 2132 C C . PHE A 1 286 ? 2.811 13.375 18.141 1 94.25 286 PHE A C 1
ATOM 2134 O O . PHE A 1 286 ? 1.895 13.391 18.969 1 94.25 286 PHE A O 1
ATOM 2141 N N . SER A 1 287 ? 2.795 14.008 17 1 95.44 287 SER A N 1
ATOM 2142 C CA . SER A 1 287 ? 1.605 14.773 16.656 1 95.44 287 SER A CA 1
ATOM 2143 C C . SER A 1 287 ? 0.382 13.875 16.531 1 95.44 287 SER A C 1
ATOM 2145 O O . SER A 1 287 ? -0.731 14.273 16.875 1 95.44 287 SER A O 1
ATOM 2147 N N . ILE A 1 288 ? 0.599 12.719 16.047 1 91 288 ILE A N 1
ATOM 2148 C CA . ILE A 1 288 ? -0.507 11.781 15.883 1 91 288 ILE A CA 1
ATOM 2149 C C . ILE A 1 288 ? -1.05 11.383 17.25 1 91 288 ILE A C 1
ATOM 2151 O O . ILE A 1 288 ? -2.26 11.422 17.484 1 91 288 ILE A O 1
ATOM 2155 N N . VAL A 1 289 ? -0.18 11.094 18.156 1 91.06 289 VAL A N 1
ATOM 2156 C CA . VAL A 1 289 ? -0.571 10.68 19.5 1 91.06 289 VAL A CA 1
ATOM 2157 C C . VAL A 1 289 ? -1.303 11.82 20.203 1 91.06 289 VAL A C 1
ATOM 2159 O O . VAL A 1 289 ? -2.371 11.609 20.781 1 91.06 289 VAL A O 1
ATOM 2162 N N . ILE A 1 290 ? -0.786 12.969 20.109 1 94.25 290 ILE A N 1
ATOM 2163 C CA . ILE A 1 290 ? -1.37 14.133 20.766 1 94.25 290 ILE A CA 1
ATOM 2164 C C . ILE A 1 290 ? -2.725 14.453 20.141 1 94.25 290 ILE A C 1
ATOM 2166 O O . ILE A 1 290 ? -3.689 14.742 20.844 1 94.25 290 ILE A O 1
ATOM 2170 N N . SER A 1 291 ? -2.766 14.375 18.797 1 93.25 291 SER A N 1
ATOM 2171 C CA . SER A 1 291 ? -4.012 14.656 18.094 1 93.25 291 SER A CA 1
ATOM 2172 C C . SER A 1 291 ? -5.121 13.703 18.531 1 93.25 291 SER A C 1
ATOM 2174 O O . SER A 1 291 ? -6.266 14.109 18.703 1 93.25 291 SER A O 1
ATOM 2176 N N . ILE A 1 292 ? -4.766 12.5 18.672 1 87.75 292 ILE A N 1
ATOM 2177 C CA . ILE A 1 292 ? -5.746 11.5 19.094 1 87.75 292 ILE A CA 1
ATOM 2178 C C . ILE A 1 292 ? -6.305 11.875 20.453 1 87.75 292 ILE A C 1
ATOM 2180 O O . ILE A 1 292 ? -7.52 11.891 20.656 1 87.75 292 ILE A O 1
ATOM 2184 N N . ALA A 1 293 ? -5.477 12.156 21.375 1 90 293 ALA A N 1
ATOM 2185 C CA . ALA A 1 293 ? -5.887 12.523 22.734 1 90 293 ALA A CA 1
ATOM 2186 C C . ALA A 1 293 ? -6.777 13.766 22.719 1 90 293 ALA A C 1
ATOM 2188 O O . ALA A 1 293 ? -7.812 13.805 23.375 1 90 293 ALA A O 1
ATOM 2189 N N . LEU A 1 294 ? -6.441 14.703 21.938 1 92.06 294 LEU A N 1
ATOM 2190 C CA . LEU A 1 294 ? -7.168 15.969 21.891 1 92.06 294 LEU A CA 1
ATOM 2191 C C . LEU A 1 294 ? -8.516 15.789 21.203 1 92.06 294 LEU A C 1
ATOM 2193 O O . LEU A 1 294 ? -9.523 16.344 21.656 1 92.06 294 LEU A O 1
ATOM 2197 N N . ILE A 1 295 ? -8.508 15.078 20.109 1 87.06 295 ILE A N 1
ATOM 2198 C CA . ILE A 1 295 ? -9.742 14.883 19.359 1 87.06 295 ILE A CA 1
ATOM 2199 C C . ILE A 1 295 ? -10.719 14.055 20.188 1 87.06 295 ILE A C 1
ATOM 2201 O O . ILE A 1 295 ? -11.898 14.406 20.297 1 87.06 295 ILE A O 1
ATOM 2205 N N . VAL A 1 296 ? -10.266 13 20.797 1 83.44 296 VAL A N 1
ATOM 2206 C CA . VAL A 1 296 ? -11.125 12.156 21.609 1 83.44 296 VAL A CA 1
ATOM 2207 C C . VAL A 1 296 ? -11.672 12.969 22.781 1 83.44 296 VAL A C 1
ATOM 2209 O O . VAL A 1 296 ? -12.867 12.914 23.078 1 83.44 296 VAL A O 1
ATOM 2212 N N . SER A 1 297 ? -10.852 13.68 23.453 1 86.94 297 SER A N 1
ATOM 2213 C CA . SER A 1 297 ? -11.281 14.508 24.578 1 86.94 297 SER A CA 1
ATOM 2214 C C . SER A 1 297 ? -12.312 15.547 24.125 1 86.94 297 SER A C 1
ATOM 2216 O O . SER A 1 297 ? -13.289 15.805 24.844 1 86.94 297 SER A O 1
ATOM 2218 N N . SER A 1 298 ? -12.094 16.172 23 1 86.12 298 SER A N 1
ATOM 2219 C CA . SER A 1 298 ? -13.008 17.188 22.484 1 86.12 298 SER A CA 1
ATOM 2220 C C . SER A 1 298 ? -14.359 16.594 22.109 1 86.12 298 SER A C 1
ATOM 2222 O O . SER A 1 298 ? -15.398 17.203 22.344 1 86.12 298 SER A O 1
ATOM 2224 N N . LEU A 1 299 ? -14.32 15.453 21.5 1 77.06 299 LEU A N 1
ATOM 2225 C CA . LEU A 1 299 ? -15.562 14.812 21.078 1 77.06 299 LEU A CA 1
ATOM 2226 C C . LEU A 1 299 ? -16.375 14.352 22.281 1 77.06 299 LEU A C 1
ATOM 2228 O O . LEU A 1 299 ? -17.594 14.336 22.25 1 77.06 299 LEU A O 1
ATOM 2232 N N . LEU A 1 300 ? -15.711 13.938 23.328 1 78.25 300 LEU A N 1
ATOM 2233 C CA . LEU A 1 300 ? -16.406 13.562 24.562 1 78.25 300 LEU A CA 1
ATOM 2234 C C . LEU A 1 300 ? -17.109 14.773 25.188 1 78.25 300 LEU A C 1
ATOM 2236 O O . LEU A 1 300 ? -18.141 14.625 25.828 1 78.25 300 LEU A O 1
ATOM 2240 N N . VAL A 1 301 ? -16.547 15.906 24.922 1 77.56 301 VAL A N 1
ATOM 2241 C CA . VAL A 1 301 ? -17.109 17.125 25.5 1 77.56 301 VAL A CA 1
ATOM 2242 C C . VAL A 1 301 ? -18.234 17.656 24.609 1 77.56 301 VAL A C 1
ATOM 2244 O O . VAL A 1 301 ? -19.234 18.172 25.109 1 77.56 301 VAL A O 1
ATOM 2247 N N . ILE A 1 302 ? -18.062 17.484 23.359 1 73.88 302 ILE A N 1
ATOM 2248 C CA . ILE A 1 302 ? -19 18.125 22.438 1 73.88 302 ILE A CA 1
ATOM 2249 C C . ILE A 1 302 ? -20.094 17.125 22.047 1 73.88 302 ILE A C 1
ATOM 2251 O O . ILE A 1 302 ? -21.188 17.531 21.641 1 73.88 302 ILE A O 1
ATOM 2255 N N . LEU A 1 303 ? -19.672 15.773 21.984 1 61.19 303 LEU A N 1
ATOM 2256 C CA . LEU A 1 303 ? -20.719 14.797 21.688 1 61.19 303 LEU A CA 1
ATOM 2257 C C . LEU A 1 303 ? -21.406 14.344 22.969 1 61.19 303 LEU A C 1
ATOM 2259 O O . LEU A 1 303 ? -22.625 14.133 22.984 1 61.19 303 LEU A O 1
ATOM 2263 N N . MET B 1 1 ? -19.344 -8.328 -16.25 1 64.88 1 MET B N 1
ATOM 2264 C CA . MET B 1 1 ? -18.234 -8.492 -17.188 1 64.88 1 MET B CA 1
ATOM 2265 C C . MET B 1 1 ? -17.359 -7.23 -17.234 1 64.88 1 MET B C 1
ATOM 2267 O O . MET B 1 1 ? -16.141 -7.312 -17.188 1 64.88 1 MET B O 1
ATOM 2271 N N . GLU B 1 2 ? -17.984 -6.137 -17.188 1 70.81 2 GLU B N 1
ATOM 2272 C CA . GLU B 1 2 ? -17.25 -4.879 -17.234 1 70.81 2 GLU B CA 1
ATOM 2273 C C . GLU B 1 2 ? -16.375 -4.707 -16 1 70.81 2 GLU B C 1
ATOM 2275 O O . GLU B 1 2 ? -15.242 -4.223 -16.094 1 70.81 2 GLU B O 1
ATOM 2280 N N . ALA B 1 3 ? -16.859 -5.25 -14.938 1 71.62 3 ALA B N 1
ATOM 2281 C CA . ALA B 1 3 ? -16.141 -5.113 -13.688 1 71.62 3 ALA B CA 1
ATOM 2282 C C . ALA B 1 3 ? -14.867 -5.961 -13.695 1 71.62 3 ALA B C 1
ATOM 2284 O O . ALA B 1 3 ? -13.828 -5.539 -13.188 1 71.62 3 ALA B O 1
ATOM 2285 N N . ILE B 1 4 ? -14.938 -7.078 -14.391 1 70.5 4 ILE B N 1
ATOM 2286 C CA . ILE B 1 4 ? -13.797 -7.977 -14.461 1 70.5 4 ILE B CA 1
ATOM 2287 C C . ILE B 1 4 ? -12.719 -7.371 -15.359 1 70.5 4 ILE B C 1
ATOM 2289 O O . ILE B 1 4 ? -11.531 -7.367 -15 1 70.5 4 ILE B O 1
ATOM 2293 N N . LEU B 1 5 ? -13.219 -6.879 -16.422 1 77.25 5 LEU B N 1
ATOM 2294 C CA . LEU B 1 5 ? -12.289 -6.277 -17.375 1 77.25 5 LEU B CA 1
ATOM 2295 C C . LEU B 1 5 ? -11.633 -5.035 -16.781 1 77.25 5 LEU B C 1
ATOM 2297 O O . LEU B 1 5 ? -10.438 -4.797 -17 1 77.25 5 LEU B O 1
ATOM 2301 N N . THR B 1 6 ? -12.438 -4.367 -15.992 1 82.19 6 THR B N 1
ATOM 2302 C CA . THR B 1 6 ? -11.93 -3.15 -15.375 1 82.19 6 THR B CA 1
ATOM 2303 C C . THR B 1 6 ? -10.852 -3.477 -14.344 1 82.19 6 THR B C 1
ATOM 2305 O O . THR B 1 6 ? -9.773 -2.887 -14.352 1 82.19 6 THR B O 1
ATOM 2308 N N . ARG B 1 7 ? -11.047 -4.422 -13.492 1 78.75 7 ARG B N 1
ATOM 2309 C CA . ARG B 1 7 ? -10.086 -4.781 -12.453 1 78.75 7 ARG B CA 1
ATOM 2310 C C . ARG B 1 7 ? -8.812 -5.348 -13.062 1 78.75 7 ARG B C 1
ATOM 2312 O O . ARG B 1 7 ? -7.707 -5.008 -12.625 1 78.75 7 ARG B O 1
ATOM 2319 N N . ALA B 1 8 ? -9.07 -6.176 -14.016 1 78.38 8 ALA B N 1
ATOM 2320 C CA . ALA B 1 8 ? -7.926 -6.77 -14.695 1 78.38 8 ALA B CA 1
ATOM 2321 C C . ALA B 1 8 ? -7.09 -5.703 -15.398 1 78.38 8 ALA B C 1
ATOM 2323 O O . ALA B 1 8 ? -5.855 -5.738 -15.352 1 78.38 8 ALA B O 1
ATOM 2324 N N . GLY B 1 9 ? -7.82 -4.887 -16.078 1 85.5 9 GLY B N 1
ATOM 2325 C CA . GLY B 1 9 ? -7.129 -3.783 -16.719 1 85.5 9 GLY B CA 1
ATOM 2326 C C . GLY B 1 9 ? -6.34 -2.926 -15.742 1 85.5 9 GLY B C 1
ATOM 2327 O O . GLY B 1 9 ? -5.242 -2.467 -16.062 1 85.5 9 GLY B O 1
ATOM 2328 N N . CYS B 1 10 ? -6.852 -2.773 -14.555 1 90 10 CYS B N 1
ATOM 2329 C CA . CYS B 1 10 ? -6.176 -1.995 -13.531 1 90 10 CYS B CA 1
ATOM 2330 C C . CYS B 1 10 ? -4.891 -2.682 -13.078 1 90 10 CYS B C 1
ATOM 2332 O O . CYS B 1 10 ? -3.863 -2.025 -12.898 1 90 10 CYS B O 1
ATOM 2334 N N . PHE B 1 11 ? -4.902 -3.973 -12.977 1 87.62 11 PHE B N 1
ATOM 2335 C CA . PHE B 1 11 ? -3.721 -4.707 -12.547 1 87.62 11 PHE B CA 1
ATOM 2336 C C . PHE B 1 11 ? -2.625 -4.641 -13.609 1 87.62 11 PHE B C 1
ATOM 2338 O O . PHE B 1 11 ? -1.459 -4.402 -13.289 1 87.62 11 PHE B O 1
ATOM 2345 N N . VAL B 1 12 ? -3.064 -4.832 -14.836 1 90.06 12 VAL B N 1
ATOM 2346 C CA . VAL B 1 12 ? -2.102 -4.707 -15.93 1 90.06 12 VAL B CA 1
ATOM 2347 C C . VAL B 1 12 ? -1.527 -3.291 -15.953 1 90.06 12 VAL B C 1
ATOM 2349 O O . VAL B 1 12 ? -0.324 -3.105 -16.141 1 90.06 12 VAL B O 1
ATOM 2352 N N . GLY B 1 13 ? -2.406 -2.322 -15.773 1 94.12 13 GLY B N 1
ATOM 2353 C CA . GLY B 1 13 ? -1.955 -0.94 -15.719 1 94.12 13 GLY B CA 1
ATOM 2354 C C . GLY B 1 13 ? -0.93 -0.689 -14.633 1 94.12 13 GLY B C 1
ATOM 2355 O O . GLY B 1 13 ? 0.028 0.061 -14.836 1 94.12 13 GLY B O 1
ATOM 2356 N N . LEU B 1 14 ? -1.11 -1.284 -13.492 1 94.81 14 LEU B N 1
ATOM 2357 C CA . LEU B 1 14 ? -0.188 -1.123 -12.375 1 94.81 14 LEU B CA 1
ATOM 2358 C C . LEU B 1 14 ? 1.168 -1.743 -12.695 1 94.81 14 LEU B C 1
ATOM 2360 O O . LEU B 1 14 ? 2.209 -1.188 -12.336 1 94.81 14 LEU B O 1
ATOM 2364 N N . ILE B 1 15 ? 1.168 -2.9 -13.352 1 93 15 ILE B N 1
ATOM 2365 C CA . ILE B 1 15 ? 2.408 -3.549 -13.758 1 93 15 ILE B CA 1
ATOM 2366 C C . ILE B 1 15 ? 3.143 -2.672 -14.766 1 93 15 ILE B C 1
ATOM 2368 O O . ILE B 1 15 ? 4.348 -2.434 -14.633 1 93 15 ILE B O 1
ATOM 2372 N N . VAL B 1 16 ? 2.4 -2.174 -15.734 1 95 16 VAL B N 1
ATOM 2373 C CA . VAL B 1 16 ? 2.984 -1.298 -16.75 1 95 16 VAL B CA 1
ATOM 2374 C C . VAL B 1 16 ? 3.561 -0.05 -16.078 1 95 16 VAL B C 1
ATOM 2376 O O . VAL B 1 16 ? 4.637 0.422 -16.453 1 95 16 VAL B O 1
ATOM 2379 N N . MET B 1 17 ? 2.85 0.469 -15.109 1 95.81 17 MET B N 1
ATOM 2380 C CA . MET B 1 17 ? 3.35 1.623 -14.367 1 95.81 17 MET B CA 1
ATOM 2381 C C . MET B 1 17 ? 4.691 1.31 -13.711 1 95.81 17 MET B C 1
ATOM 2383 O O . MET B 1 17 ? 5.625 2.109 -13.781 1 95.81 17 MET B O 1
ATOM 2387 N N . GLY B 1 18 ? 4.793 0.162 -13.047 1 94.31 18 GLY B N 1
ATOM 2388 C CA . GLY B 1 18 ? 6.051 -0.247 -12.445 1 94.31 18 GLY B CA 1
ATOM 2389 C C . GLY B 1 18 ? 7.188 -0.351 -13.438 1 94.31 18 GLY B C 1
ATOM 2390 O O . GLY B 1 18 ? 8.297 0.123 -13.18 1 94.31 18 GLY B O 1
ATOM 2391 N N . CYS B 1 19 ? 6.867 -0.893 -14.602 1 93.56 19 CYS B N 1
ATOM 2392 C CA . CYS B 1 19 ? 7.863 -1.049 -15.656 1 93.56 19 CYS B CA 1
ATOM 2393 C C . CYS B 1 19 ? 8.32 0.308 -16.172 1 93.56 19 CYS B C 1
ATOM 2395 O O . CYS B 1 19 ? 9.523 0.541 -16.344 1 93.56 19 CYS B O 1
ATOM 2397 N N . LEU B 1 20 ? 7.352 1.171 -16.406 1 94.62 20 LEU B N 1
ATOM 2398 C CA . LEU B 1 20 ? 7.656 2.486 -16.953 1 94.62 20 LEU B CA 1
ATOM 2399 C C . LEU B 1 20 ? 8.445 3.328 -15.961 1 94.62 20 LEU B C 1
ATOM 2401 O O . LEU B 1 20 ? 9.375 4.039 -16.344 1 94.62 20 LEU B O 1
ATOM 2405 N N . LEU B 1 21 ? 8.055 3.273 -14.727 1 94.56 21 LEU B N 1
ATOM 2406 C CA . LEU B 1 21 ? 8.734 4.043 -13.688 1 94.56 21 LEU B CA 1
ATOM 2407 C C . LEU B 1 21 ? 10.164 3.539 -13.484 1 94.56 21 LEU B C 1
ATOM 2409 O O . LEU B 1 21 ? 11.062 4.316 -13.164 1 94.56 21 LEU B O 1
ATOM 2413 N N . ARG B 1 22 ? 10.328 2.273 -13.617 1 93.06 22 ARG B N 1
ATOM 2414 C CA . ARG B 1 22 ? 11.695 1.749 -13.57 1 93.06 22 ARG B CA 1
ATOM 2415 C C . ARG B 1 22 ? 12.508 2.238 -14.766 1 93.06 22 ARG B C 1
ATOM 2417 O O . ARG B 1 22 ? 13.688 2.58 -14.617 1 93.06 22 ARG B O 1
ATOM 2424 N N . ARG B 1 23 ? 11.945 2.293 -15.914 1 91.75 23 ARG B N 1
ATOM 2425 C CA . ARG B 1 23 ? 12.617 2.719 -17.141 1 91.75 23 ARG B CA 1
ATOM 2426 C C . ARG B 1 23 ? 13.062 4.176 -17.047 1 91.75 23 ARG B C 1
ATOM 2428 O O . ARG B 1 23 ? 14.109 4.547 -17.578 1 91.75 23 ARG B O 1
ATOM 2435 N N . VAL B 1 24 ? 12.297 4.996 -16.359 1 93.44 24 VAL B N 1
ATOM 2436 C CA . VAL B 1 24 ? 12.617 6.418 -16.281 1 93.44 24 VAL B CA 1
ATOM 2437 C C . VAL B 1 24 ? 13.508 6.684 -15.07 1 93.44 24 VAL B C 1
ATOM 2439 O O . VAL B 1 24 ? 13.867 7.832 -14.789 1 93.44 24 VAL B O 1
ATOM 2442 N N . GLY B 1 25 ? 13.758 5.699 -14.305 1 92.25 25 GLY B N 1
ATOM 2443 C CA . GLY B 1 25 ? 14.742 5.812 -13.242 1 92.25 25 GLY B CA 1
ATOM 2444 C C . GLY B 1 25 ? 14.125 6.094 -11.883 1 92.25 25 GLY B C 1
ATOM 2445 O O . GLY B 1 25 ? 14.836 6.371 -10.914 1 92.25 25 GLY B O 1
ATOM 2446 N N . PHE B 1 26 ? 12.789 6.039 -11.844 1 93 26 PHE B N 1
ATOM 2447 C CA . PHE B 1 26 ? 12.109 6.219 -10.57 1 93 26 PHE B CA 1
ATOM 2448 C C . PHE B 1 26 ? 12.43 5.07 -9.617 1 93 26 PHE B C 1
ATOM 2450 O O . PHE B 1 26 ? 12.656 5.289 -8.43 1 93 26 PHE B O 1
ATOM 2457 N N . PHE B 1 27 ? 12.406 3.875 -10.148 1 93.88 27 PHE B N 1
ATOM 2458 C CA . PHE B 1 27 ? 12.805 2.67 -9.422 1 93.88 27 PHE B CA 1
ATOM 2459 C C . PHE B 1 27 ? 14.109 2.113 -9.984 1 93.88 27 PHE B C 1
ATOM 2461 O O . PHE B 1 27 ? 14.406 2.268 -11.172 1 93.88 27 PHE B O 1
ATOM 2468 N N . LYS B 1 28 ? 14.875 1.563 -9.062 1 91.12 28 LYS B N 1
ATOM 2469 C CA . LYS B 1 28 ? 16.016 0.737 -9.445 1 91.12 28 LYS B CA 1
ATOM 2470 C C . LYS B 1 28 ? 15.688 -0.748 -9.312 1 91.12 28 LYS B C 1
ATOM 2472 O O . LYS B 1 28 ? 14.766 -1.123 -8.594 1 91.12 28 LYS B O 1
ATOM 2477 N N . GLN B 1 29 ? 16.344 -1.622 -10.031 1 83.5 29 GLN B N 1
ATOM 2478 C CA . GLN B 1 29 ? 16.125 -3.062 -9.969 1 83.5 29 GLN B CA 1
ATOM 2479 C C . GLN B 1 29 ? 16.281 -3.582 -8.539 1 83.5 29 GLN B C 1
ATOM 2481 O O . GLN B 1 29 ? 15.578 -4.508 -8.133 1 83.5 29 GLN B O 1
ATOM 2486 N N . GLU B 1 30 ? 17.156 -2.936 -7.797 1 89.75 30 GLU B N 1
ATOM 2487 C CA . GLU B 1 30 ? 17.438 -3.34 -6.422 1 89.75 30 GLU B CA 1
ATOM 2488 C C . GLU B 1 30 ? 16.234 -3.076 -5.516 1 89.75 30 GLU B C 1
ATOM 2490 O O . GLU B 1 30 ? 16.125 -3.674 -4.441 1 89.75 30 GLU B O 1
ATOM 2495 N N . ASP B 1 31 ? 15.406 -2.184 -5.988 1 93.25 31 ASP B N 1
ATOM 2496 C CA . ASP B 1 31 ? 14.234 -1.851 -5.188 1 93.25 31 ASP B CA 1
ATOM 2497 C C . ASP B 1 31 ? 13.25 -3.021 -5.133 1 93.25 31 ASP B C 1
ATOM 2499 O O . ASP B 1 31 ? 12.359 -3.055 -4.281 1 93.25 31 ASP B O 1
ATOM 2503 N N . PHE B 1 32 ? 13.445 -4.004 -6.098 1 92.62 32 PHE B N 1
ATOM 2504 C CA . PHE B 1 32 ? 12.617 -5.199 -6.109 1 92.62 32 PHE B CA 1
ATOM 2505 C C . PHE B 1 32 ? 12.703 -5.938 -4.781 1 92.62 32 PHE B C 1
ATOM 2507 O O . PHE B 1 32 ? 11.695 -6.418 -4.262 1 92.62 32 PHE B O 1
ATOM 2514 N N . ALA B 1 33 ? 13.883 -5.988 -4.285 1 92.31 33 ALA B N 1
ATOM 2515 C CA . ALA B 1 33 ? 14.109 -6.758 -3.064 1 92.31 33 ALA B CA 1
ATOM 2516 C C . ALA B 1 33 ? 13.305 -6.188 -1.899 1 92.31 33 ALA B C 1
ATOM 2518 O O . ALA B 1 33 ? 12.68 -6.938 -1.145 1 92.31 33 ALA B O 1
ATOM 2519 N N . LEU B 1 34 ? 13.281 -4.934 -1.787 1 93.44 34 LEU B N 1
ATOM 2520 C CA . LEU B 1 34 ? 12.539 -4.285 -0.712 1 93.44 34 LEU B CA 1
ATOM 2521 C C . LEU B 1 34 ? 11.039 -4.469 -0.904 1 93.44 34 LEU B C 1
ATOM 2523 O O . LEU B 1 34 ? 10.32 -4.793 0.046 1 93.44 34 LEU B O 1
ATOM 2527 N N . LEU B 1 35 ? 10.602 -4.219 -2.104 1 94.5 35 LEU B N 1
ATOM 2528 C CA . LEU B 1 35 ? 9.18 -4.398 -2.4 1 94.5 35 LEU B CA 1
ATOM 2529 C C . LEU B 1 35 ? 8.742 -5.832 -2.117 1 94.5 35 LEU B C 1
ATOM 2531 O O . LEU B 1 35 ? 7.68 -6.055 -1.538 1 94.5 35 LEU B O 1
ATOM 2535 N N . SER B 1 36 ? 9.578 -6.738 -2.506 1 92 36 SER B N 1
ATOM 2536 C CA . SER B 1 36 ? 9.273 -8.156 -2.311 1 92 36 SER B CA 1
ATOM 2537 C C . SER B 1 36 ? 9.164 -8.492 -0.83 1 92 36 SER B C 1
ATOM 2539 O O . SER B 1 36 ? 8.242 -9.211 -0.422 1 92 36 SER B O 1
ATOM 2541 N N . LYS B 1 37 ? 10.008 -8 -0.019 1 92.88 37 LYS B N 1
ATOM 2542 C CA . LYS B 1 37 ? 9.984 -8.25 1.42 1 92.88 37 LYS B CA 1
ATOM 2543 C C . LYS B 1 37 ? 8.711 -7.684 2.051 1 92.88 37 LYS B C 1
ATOM 2545 O O . LYS B 1 37 ? 8.086 -8.336 2.889 1 92.88 37 LYS B O 1
ATOM 2550 N N . ILE B 1 38 ? 8.383 -6.508 1.629 1 95.25 38 ILE B N 1
ATOM 2551 C CA . ILE B 1 38 ? 7.184 -5.867 2.158 1 95.25 38 ILE B CA 1
ATOM 2552 C C . ILE B 1 38 ? 5.949 -6.668 1.758 1 95.25 38 ILE B C 1
ATOM 2554 O O . ILE B 1 38 ? 5.082 -6.949 2.592 1 95.25 38 ILE B O 1
ATOM 2558 N N . VAL B 1 39 ? 5.93 -7.074 0.522 1 93.19 39 VAL B N 1
ATOM 2559 C CA . VAL B 1 39 ? 4.762 -7.762 -0.015 1 93.19 39 VAL B CA 1
ATOM 2560 C C . VAL B 1 39 ? 4.609 -9.125 0.656 1 93.19 39 VAL B C 1
ATOM 2562 O O . VAL B 1 39 ? 3.537 -9.453 1.17 1 93.19 39 VAL B O 1
ATOM 2565 N N . ILE B 1 40 ? 5.68 -9.891 0.74 1 88.56 40 ILE B N 1
ATOM 2566 C CA . ILE B 1 40 ? 5.602 -11.281 1.185 1 88.56 40 ILE B CA 1
ATOM 2567 C C . ILE B 1 40 ? 5.441 -11.328 2.703 1 88.56 40 ILE B C 1
ATOM 2569 O O . ILE B 1 40 ? 4.602 -12.07 3.221 1 88.56 40 ILE B O 1
ATOM 2573 N N . LYS B 1 41 ? 6.117 -10.5 3.414 1 91.25 41 LYS B N 1
ATOM 2574 C CA . LYS B 1 41 ? 6.203 -10.672 4.863 1 91.25 41 LYS B CA 1
ATOM 2575 C C . LYS B 1 41 ? 5.176 -9.797 5.578 1 91.25 41 LYS B C 1
ATOM 2577 O O . LYS B 1 41 ? 4.82 -10.062 6.727 1 91.25 41 LYS B O 1
ATOM 2582 N N . ILE B 1 42 ? 4.691 -8.797 4.879 1 94.94 42 ILE B N 1
ATOM 2583 C CA . ILE B 1 42 ? 3.857 -7.859 5.617 1 94.94 42 ILE B CA 1
ATOM 2584 C C . ILE B 1 42 ? 2.465 -7.805 4.992 1 94.94 42 ILE B C 1
ATOM 2586 O O . ILE B 1 42 ? 1.499 -8.312 5.566 1 94.94 42 ILE B O 1
ATOM 2590 N N . THR B 1 43 ? 2.367 -7.309 3.758 1 94.75 43 THR B N 1
ATOM 2591 C CA . THR B 1 43 ? 1.056 -6.98 3.211 1 94.75 43 THR B CA 1
ATOM 2592 C C . THR B 1 43 ? 0.3 -8.25 2.822 1 94.75 43 THR B C 1
ATOM 2594 O O . THR B 1 43 ? -0.91 -8.344 3.035 1 94.75 43 THR B O 1
ATOM 2597 N N . LEU B 1 44 ? 0.981 -9.211 2.236 1 89 44 LEU B N 1
ATOM 2598 C CA . LEU B 1 44 ? 0.334 -10.477 1.901 1 89 44 LEU B CA 1
ATOM 2599 C C . LEU B 1 44 ? -0.147 -11.188 3.16 1 89 44 LEU B C 1
ATOM 2601 O O . LEU B 1 44 ? -1.247 -11.742 3.18 1 89 44 LEU B O 1
ATOM 2605 N N . THR B 1 45 ? 0.67 -11.195 4.184 1 89.31 45 THR B N 1
ATOM 2606 C CA . THR B 1 45 ? 0.33 -11.812 5.461 1 89.31 45 THR B CA 1
ATOM 2607 C C . THR B 1 45 ? -0.923 -11.172 6.055 1 89.31 45 THR B C 1
ATOM 2609 O O . THR B 1 45 ? -1.819 -11.867 6.527 1 89.31 45 THR B O 1
ATOM 2612 N N . ALA B 1 46 ? -0.971 -9.891 5.93 1 92.75 46 ALA B N 1
ATOM 2613 C CA . ALA B 1 46 ? -2.146 -9.18 6.426 1 92.75 46 ALA B CA 1
ATOM 2614 C C . ALA B 1 46 ? -3.375 -9.484 5.578 1 92.75 46 ALA B C 1
ATOM 2616 O O . ALA B 1 46 ? -4.488 -9.594 6.098 1 92.75 46 ALA B O 1
ATOM 2617 N N . ALA B 1 47 ? -3.176 -9.602 4.32 1 88.19 47 ALA B N 1
ATOM 2618 C CA . ALA B 1 47 ? -4.277 -9.922 3.414 1 88.19 47 ALA B CA 1
ATOM 2619 C C . ALA B 1 47 ? -4.891 -11.281 3.746 1 88.19 47 ALA B C 1
ATOM 2621 O O . ALA B 1 47 ? -6.105 -11.461 3.648 1 88.19 47 ALA B O 1
ATOM 2622 N N . ILE B 1 48 ? -4.051 -12.203 4.121 1 84.25 48 ILE B N 1
ATOM 2623 C CA . ILE B 1 48 ? -4.523 -13.523 4.504 1 84.25 48 ILE B CA 1
ATOM 2624 C C . ILE B 1 48 ? -5.379 -13.422 5.766 1 84.25 48 ILE B C 1
ATOM 2626 O O . ILE B 1 48 ? -6.465 -14.008 5.832 1 84.25 48 ILE B O 1
ATOM 2630 N N . VAL B 1 49 ? -4.953 -12.648 6.715 1 87.56 49 VAL B N 1
ATOM 2631 C CA . VAL B 1 49 ? -5.684 -12.469 7.965 1 87.56 49 VAL B CA 1
ATOM 2632 C C . VAL B 1 49 ? -7.078 -11.922 7.676 1 87.56 49 VAL B C 1
ATOM 2634 O O . VAL B 1 49 ? -8.078 -12.453 8.172 1 87.56 49 VAL B O 1
ATOM 2637 N N . VAL B 1 50 ? -7.152 -10.953 6.836 1 86.56 50 VAL B N 1
ATOM 2638 C CA . VAL B 1 50 ? -8.414 -10.281 6.551 1 86.56 50 VAL B CA 1
ATOM 2639 C C . VAL B 1 50 ? -9.328 -11.211 5.762 1 86.56 50 VAL B C 1
ATOM 2641 O O . VAL B 1 50 ? -10.539 -11.258 6.004 1 86.56 50 VAL B O 1
ATOM 2644 N N . SER B 1 51 ? -8.789 -11.922 4.844 1 78.69 51 SER B N 1
ATOM 2645 C CA . SER B 1 51 ? -9.586 -12.805 3.994 1 78.69 51 SER B CA 1
ATOM 2646 C C . SER B 1 51 ? -10.242 -13.906 4.812 1 78.69 51 SER B C 1
ATOM 2648 O O . SER B 1 51 ? -11.344 -14.359 4.484 1 78.69 51 SER B O 1
ATOM 2650 N N . PHE B 1 52 ? -9.703 -14.297 5.953 1 76.5 52 PHE B N 1
ATOM 2651 C CA . PHE B 1 52 ? -10.219 -15.422 6.734 1 76.5 52 PHE B CA 1
ATOM 2652 C C . PHE B 1 52 ? -11.078 -14.93 7.891 1 76.5 52 PHE B C 1
ATOM 2654 O O . PHE B 1 52 ? -11.875 -15.688 8.445 1 76.5 52 PHE B O 1
ATOM 2661 N N . ALA B 1 53 ? -10.859 -13.742 8.383 1 75.06 53 ALA B N 1
ATOM 2662 C CA . ALA B 1 53 ? -11.602 -13.242 9.539 1 75.06 53 ALA B CA 1
ATOM 2663 C C . ALA B 1 53 ? -13.102 -13.242 9.266 1 75.06 53 ALA B C 1
ATOM 2665 O O . ALA B 1 53 ? -13.906 -13.406 10.188 1 75.06 53 ALA B O 1
ATOM 2666 N N . GLY B 1 54 ? -13.594 -13.133 8.102 1 64.12 54 GLY B N 1
ATOM 2667 C CA . GLY B 1 54 ? -15.023 -13.078 7.863 1 64.12 54 GLY B CA 1
ATOM 2668 C C . GLY B 1 54 ? -15.602 -14.391 7.371 1 64.12 54 GLY B C 1
ATOM 2669 O O . GLY B 1 54 ? -16.812 -14.492 7.137 1 64.12 54 GLY B O 1
ATOM 2670 N N . ASN B 1 55 ? -14.766 -15.406 7.402 1 63.81 55 ASN B N 1
ATOM 2671 C CA . ASN B 1 55 ? -15.289 -16.594 6.738 1 63.81 55 ASN B CA 1
ATOM 2672 C C . ASN B 1 55 ? -15.383 -17.781 7.699 1 63.81 55 ASN B C 1
ATOM 2674 O O . ASN B 1 55 ? -14.508 -17.969 8.547 1 63.81 55 ASN B O 1
ATOM 2678 N N . THR B 1 56 ? -16.641 -18.156 7.918 1 62.31 56 THR B N 1
ATOM 2679 C CA . THR B 1 56 ? -16.828 -19.406 8.633 1 62.31 56 THR B CA 1
ATOM 2680 C C . THR B 1 56 ? -16.625 -20.594 7.699 1 62.31 56 THR B C 1
ATOM 2682 O O . THR B 1 56 ? -17.203 -20.641 6.617 1 62.31 56 THR B O 1
ATOM 2685 N N . LEU B 1 57 ? -15.578 -21.297 7.922 1 62.16 57 LEU B N 1
ATOM 2686 C CA . LEU B 1 57 ? -15.297 -22.469 7.109 1 62.16 57 LEU B CA 1
ATOM 2687 C C . LEU B 1 57 ? -16.281 -23.594 7.422 1 62.16 57 LEU B C 1
ATOM 2689 O O . LEU B 1 57 ? -16.547 -23.891 8.586 1 62.16 57 LEU B O 1
ATOM 2693 N N . ASP B 1 58 ? -17.172 -23.797 6.402 1 62.09 58 ASP B N 1
ATOM 2694 C CA . ASP B 1 58 ? -18.016 -24.969 6.543 1 62.09 58 ASP B CA 1
ATOM 2695 C C . ASP B 1 58 ? -17.281 -26.234 6.109 1 62.09 58 ASP B C 1
ATOM 2697 O O . ASP B 1 58 ? -16.641 -26.266 5.059 1 62.09 58 ASP B O 1
ATOM 2701 N N . GLY B 1 59 ? -17.141 -27.188 6.965 1 60.56 59 GLY B N 1
ATOM 2702 C CA . GLY B 1 59 ? -16.484 -28.453 6.742 1 60.56 59 GLY B CA 1
ATOM 2703 C C . GLY B 1 59 ? -16.844 -29.094 5.418 1 60.56 59 GLY B C 1
ATOM 2704 O O . GLY B 1 59 ? -16.031 -29.797 4.809 1 60.56 59 GLY B O 1
ATOM 2705 N N . SER B 1 60 ? -18.094 -28.906 4.953 1 60.75 60 SER B N 1
ATOM 2706 C CA . SER B 1 60 ? -18.547 -29.547 3.719 1 60.75 60 SER B CA 1
ATOM 2707 C C . SER B 1 60 ? -17.812 -29 2.506 1 60.75 60 SER B C 1
ATOM 2709 O O . SER B 1 60 ? -17.781 -29.625 1.449 1 60.75 60 SER B O 1
ATOM 2711 N N . MET B 1 61 ? -17.062 -28.016 2.828 1 67.25 61 MET B N 1
ATOM 2712 C CA . MET B 1 61 ? -16.469 -27.406 1.646 1 67.25 61 MET B CA 1
ATOM 2713 C C . MET B 1 61 ? -14.953 -27.547 1.664 1 67.25 61 MET B C 1
ATOM 2715 O O . MET B 1 61 ? -14.258 -26.844 0.931 1 67.25 61 MET B O 1
ATOM 2719 N N . LEU B 1 62 ? -14.555 -28.562 2.414 1 78.69 62 LEU B N 1
ATOM 2720 C CA . LEU B 1 62 ? -13.141 -28.875 2.488 1 78.69 62 LEU B CA 1
ATOM 2721 C C . LEU B 1 62 ? -12.648 -29.5 1.185 1 78.69 62 LEU B C 1
ATOM 2723 O O . LEU B 1 62 ? -11.453 -29.484 0.891 1 78.69 62 LEU B O 1
ATOM 2727 N N . VAL B 1 63 ? -13.594 -30.031 0.393 1 84.94 63 VAL B N 1
ATOM 2728 C CA . VAL B 1 63 ? -13.25 -30.609 -0.898 1 84.94 63 VAL B CA 1
ATOM 2729 C C . VAL B 1 63 ? -12.602 -29.562 -1.791 1 84.94 63 VAL B C 1
ATOM 2731 O O . VAL B 1 63 ? -11.688 -29.875 -2.557 1 84.94 63 VAL B O 1
ATOM 2734 N N . LEU B 1 64 ? -13.023 -28.391 -1.633 1 87.06 64 LEU B N 1
ATOM 2735 C CA . LEU B 1 64 ? -12.453 -27.312 -2.43 1 87.06 64 LEU B CA 1
ATOM 2736 C C . LEU B 1 64 ? -11.016 -27.016 -2.014 1 87.06 64 LEU B C 1
ATOM 2738 O O . LEU B 1 64 ? -10.172 -26.703 -2.854 1 87.06 64 LEU B O 1
ATOM 2742 N N . THR B 1 65 ? -10.758 -27.188 -0.763 1 88.12 65 THR B N 1
ATOM 2743 C CA . THR B 1 65 ? -9.398 -27.031 -0.263 1 88.12 65 THR B CA 1
ATOM 2744 C C . THR B 1 65 ? -8.484 -28.109 -0.831 1 88.12 65 THR B C 1
ATOM 2746 O O . THR B 1 65 ? -7.363 -27.828 -1.257 1 88.12 65 THR B O 1
ATOM 2749 N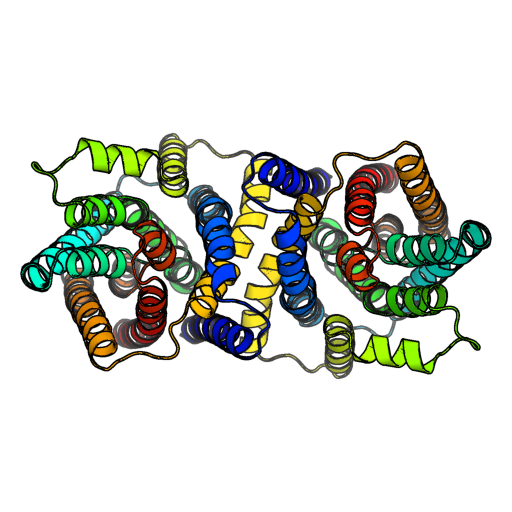 N . LEU B 1 66 ? -9 -29.234 -0.854 1 89.94 66 LEU B N 1
ATOM 2750 C CA . LEU B 1 66 ? -8.242 -30.344 -1.403 1 89.94 66 LEU B CA 1
ATOM 2751 C C . LEU B 1 66 ? -8.008 -30.172 -2.898 1 89.94 66 LEU B C 1
ATOM 2753 O O . LEU B 1 66 ? -6.969 -30.562 -3.426 1 89.94 66 LEU B O 1
ATOM 2757 N N . MET B 1 67 ? -8.938 -29.594 -3.533 1 91.56 67 MET B N 1
ATOM 2758 C CA . MET B 1 67 ? -8.797 -29.344 -4.965 1 91.56 67 MET B CA 1
ATOM 2759 C C . MET B 1 67 ? -7.707 -28.312 -5.23 1 91.56 67 MET B C 1
ATOM 2761 O O . MET B 1 67 ? -6.898 -28.484 -6.148 1 91.56 67 MET B O 1
ATOM 2765 N N . GLY B 1 68 ? -7.746 -27.297 -4.434 1 93.25 68 GLY B N 1
ATOM 2766 C CA . GLY B 1 68 ? -6.691 -26.297 -4.57 1 93.25 68 GLY B CA 1
ATOM 2767 C C . GLY B 1 68 ? -5.305 -26.859 -4.328 1 93.25 68 GLY B C 1
ATOM 2768 O O . GLY B 1 68 ? -4.371 -26.578 -5.078 1 93.25 68 GLY B O 1
ATOM 2769 N N . PHE B 1 69 ? -5.246 -27.703 -3.373 1 93.38 69 PHE B N 1
ATOM 2770 C CA . PHE B 1 69 ? -3.982 -28.359 -3.037 1 93.38 69 PHE B CA 1
ATOM 2771 C C . PHE B 1 69 ? -3.559 -29.312 -4.141 1 93.38 69 PHE B C 1
ATOM 2773 O O . PHE B 1 69 ? -2.41 -29.297 -4.59 1 93.38 69 PHE B O 1
ATOM 2780 N N . SER B 1 70 ? -4.461 -30.109 -4.574 1 95 70 SER B N 1
ATOM 2781 C CA . SER B 1 70 ? -4.168 -31.125 -5.578 1 95 70 SER B CA 1
ATOM 2782 C C . SER B 1 70 ? -3.791 -30.484 -6.914 1 95 70 SER B C 1
ATOM 2784 O O . SER B 1 70 ? -2.92 -31 -7.621 1 95 70 SER B O 1
ATOM 2786 N N . PHE B 1 71 ? -4.48 -29.469 -7.242 1 96.19 71 PHE B N 1
ATOM 2787 C CA . PHE B 1 71 ? -4.145 -28.766 -8.477 1 96.19 71 PHE B CA 1
ATOM 2788 C C . PHE B 1 71 ? -2.717 -28.234 -8.422 1 96.19 71 PHE B C 1
ATOM 2790 O O . PHE B 1 71 ? -1.976 -28.344 -9.406 1 96.19 71 PHE B O 1
ATOM 2797 N N . GLY B 1 72 ? -2.34 -27.703 -7.293 1 95.88 72 GLY B N 1
ATOM 2798 C CA . GLY B 1 72 ? -0.975 -27.234 -7.105 1 95.88 72 GLY B CA 1
ATOM 2799 C C . GLY B 1 72 ? 0.056 -28.344 -7.223 1 95.88 72 GLY B C 1
ATOM 2800 O O . GLY B 1 72 ? 1.101 -28.156 -7.852 1 95.88 72 GLY B O 1
ATOM 2801 N N . VAL B 1 73 ? -0.253 -29.469 -6.629 1 95.06 73 VAL B N 1
ATOM 2802 C CA . VAL B 1 73 ? 0.642 -30.625 -6.688 1 95.06 73 VAL B CA 1
ATOM 2803 C C . VAL B 1 73 ? 0.787 -31.094 -8.133 1 95.06 73 VAL B C 1
ATOM 2805 O O . VAL B 1 73 ? 1.886 -31.438 -8.578 1 95.06 73 VAL B O 1
ATOM 2808 N N . LEU B 1 74 ? -0.278 -31.078 -8.789 1 96.44 74 LEU B N 1
ATOM 2809 C CA . LEU B 1 74 ? -0.264 -31.484 -10.188 1 96.44 74 LEU B CA 1
ATOM 2810 C C . LEU B 1 74 ? 0.6 -30.547 -11.023 1 96.44 74 LEU B C 1
ATOM 2812 O O . LEU B 1 74 ? 1.343 -31 -11.898 1 96.44 74 LEU B O 1
ATOM 2816 N N . LEU B 1 75 ? 0.474 -29.312 -10.797 1 96.81 75 LEU B N 1
ATOM 2817 C CA . LEU B 1 75 ? 1.267 -28.328 -11.539 1 96.81 75 LEU B CA 1
ATOM 2818 C C . LEU B 1 75 ? 2.75 -28.484 -11.227 1 96.81 75 LEU B C 1
ATOM 2820 O O . LEU B 1 75 ? 3.592 -28.391 -12.125 1 96.81 75 LEU B O 1
ATOM 2824 N N . ILE B 1 76 ? 3.068 -28.75 -9.984 1 95.5 76 ILE B N 1
ATOM 2825 C CA . ILE B 1 76 ? 4.453 -29 -9.586 1 95.5 76 ILE B CA 1
ATOM 2826 C C . ILE B 1 76 ? 4.988 -30.234 -10.312 1 95.5 76 ILE B C 1
ATOM 2828 O O . ILE B 1 76 ? 6.09 -30.203 -10.867 1 95.5 76 ILE B O 1
ATOM 2832 N N . ALA B 1 77 ? 4.203 -31.234 -10.297 1 95.81 77 ALA B N 1
ATOM 2833 C CA . ALA B 1 77 ? 4.605 -32.5 -10.945 1 95.81 77 ALA B CA 1
ATOM 2834 C C . ALA B 1 77 ? 4.809 -32.281 -12.438 1 95.81 77 ALA B C 1
ATOM 2836 O O . ALA B 1 77 ? 5.781 -32.781 -13.016 1 95.81 77 ALA B O 1
ATOM 2837 N N . ALA B 1 78 ? 3.924 -31.594 -13.047 1 96.5 78 ALA B N 1
ATOM 2838 C CA . ALA B 1 78 ? 4.039 -31.328 -14.477 1 96.5 78 ALA B CA 1
ATOM 2839 C C . ALA B 1 78 ? 5.289 -30.5 -14.781 1 96.5 78 ALA B C 1
ATOM 2841 O O . ALA B 1 78 ? 6.008 -30.797 -15.742 1 96.5 78 ALA B O 1
ATOM 2842 N N . ALA B 1 79 ? 5.484 -29.469 -13.977 1 95.69 79 ALA B N 1
ATOM 2843 C CA . ALA B 1 79 ? 6.672 -28.625 -14.156 1 95.69 79 ALA B CA 1
ATOM 2844 C C . ALA B 1 79 ? 7.949 -29.453 -13.969 1 95.69 79 ALA B C 1
ATOM 2846 O O . ALA B 1 79 ? 8.914 -29.281 -14.719 1 95.69 79 ALA B O 1
ATOM 2847 N N . TRP B 1 80 ? 7.957 -30.312 -13 1 93.75 80 TRP B N 1
ATOM 2848 C CA . TRP B 1 80 ? 9.109 -31.172 -12.703 1 93.75 80 TRP B CA 1
ATOM 2849 C C . TRP B 1 80 ? 9.367 -32.156 -13.836 1 93.75 80 TRP B C 1
ATOM 2851 O O . TRP B 1 80 ? 10.5 -32.281 -14.297 1 93.75 80 TRP B O 1
ATOM 2861 N N . LEU B 1 81 ? 8.344 -32.781 -14.352 1 94.44 81 LEU B N 1
ATOM 2862 C CA . LEU B 1 81 ? 8.453 -33.844 -15.359 1 94.44 81 LEU B CA 1
ATOM 2863 C C . LEU B 1 81 ? 8.852 -33.25 -16.703 1 94.44 81 LEU B C 1
ATOM 2865 O O . LEU B 1 81 ? 9.703 -33.812 -17.406 1 94.44 81 LEU B O 1
ATOM 2869 N N . LEU B 1 82 ? 8.336 -32.156 -17.062 1 93.94 82 LEU B N 1
ATOM 2870 C CA . LEU B 1 82 ? 8.539 -31.578 -18.391 1 93.94 82 LEU B CA 1
ATOM 2871 C C . LEU B 1 82 ? 9.898 -30.891 -18.5 1 93.94 82 LEU B C 1
ATOM 2873 O O . LEU B 1 82 ? 10.398 -30.656 -19.594 1 93.94 82 LEU B O 1
ATOM 2877 N N . ASN B 1 83 ? 10.484 -30.594 -17.328 1 93.5 83 ASN B N 1
ATOM 2878 C CA . ASN B 1 83 ? 11.781 -29.938 -17.344 1 93.5 83 ASN B CA 1
ATOM 2879 C C . ASN B 1 83 ? 12.867 -30.812 -16.75 1 93.5 83 ASN B C 1
ATOM 2881 O O . ASN B 1 83 ? 13.93 -30.328 -16.344 1 93.5 83 ASN B O 1
ATOM 2885 N N . ARG B 1 84 ? 12.703 -32.062 -16.656 1 90.12 84 ARG B N 1
ATOM 2886 C CA . ARG B 1 84 ? 13.633 -33 -16.047 1 90.12 84 ARG B CA 1
ATOM 2887 C C . ARG B 1 84 ? 14.953 -33.031 -16.797 1 90.12 84 ARG B C 1
ATOM 2889 O O . ARG B 1 84 ? 16 -33.281 -16.203 1 90.12 84 ARG B O 1
ATOM 2896 N N . ARG B 1 85 ? 14.969 -32.625 -18.078 1 92.06 85 ARG B N 1
ATOM 2897 C CA . ARG B 1 85 ? 16.188 -32.688 -18.891 1 92.06 85 ARG B CA 1
ATOM 2898 C C . ARG B 1 85 ? 16.812 -31.328 -19.078 1 92.06 85 ARG B C 1
ATOM 2900 O O . ARG B 1 85 ? 17.891 -31.203 -19.672 1 92.06 85 ARG B O 1
ATOM 2907 N N . ALA B 1 86 ? 16.203 -30.312 -18.641 1 91.62 86 ALA B N 1
ATOM 2908 C CA . ALA B 1 86 ? 16.656 -28.953 -18.922 1 91.62 86 ALA B CA 1
ATOM 2909 C C . ALA B 1 86 ? 17.641 -28.484 -17.859 1 91.62 86 ALA B C 1
ATOM 2911 O O . ALA B 1 86 ? 18.25 -27.422 -18.016 1 91.62 86 ALA B O 1
ATOM 2912 N N . GLY B 1 87 ? 17.891 -29.281 -16.781 1 90.69 87 GLY B N 1
ATOM 2913 C CA . GLY B 1 87 ? 18.781 -28.875 -15.711 1 90.69 87 GLY B CA 1
ATOM 2914 C C . GLY B 1 87 ? 18.062 -28.547 -14.422 1 90.69 87 GLY B C 1
ATOM 2915 O O . GLY B 1 87 ? 16.875 -28.203 -14.445 1 90.69 87 GLY B O 1
ATOM 2916 N N . ARG B 1 88 ? 18.766 -28.516 -13.414 1 92.56 88 ARG B N 1
ATOM 2917 C CA . ARG B 1 88 ? 18.172 -28.359 -12.086 1 92.56 88 ARG B CA 1
ATOM 2918 C C . ARG B 1 88 ? 17.688 -26.922 -11.883 1 92.56 88 ARG B C 1
ATOM 2920 O O . ARG B 1 88 ? 16.641 -26.703 -11.273 1 92.56 88 ARG B O 1
ATOM 2927 N N . GLU B 1 89 ? 18.438 -25.984 -12.391 1 93.81 89 GLU B N 1
ATOM 2928 C CA . GLU B 1 89 ? 18.062 -24.578 -12.258 1 93.81 89 GLU B CA 1
ATOM 2929 C C . GLU B 1 89 ? 16.766 -24.281 -13.016 1 93.81 89 GLU B C 1
ATOM 2931 O O . GLU B 1 89 ? 15.875 -23.625 -12.484 1 93.81 89 GLU B O 1
ATOM 2936 N N . THR B 1 90 ? 16.766 -24.797 -14.203 1 94.56 90 THR B N 1
ATOM 2937 C CA . THR B 1 90 ? 15.578 -24.594 -15.039 1 94.56 90 THR B CA 1
ATOM 2938 C C . THR B 1 90 ? 14.367 -25.312 -14.453 1 94.56 90 THR B C 1
ATOM 2940 O O . THR B 1 90 ? 13.25 -24.797 -14.492 1 94.56 90 THR B O 1
ATOM 2943 N N . GLN B 1 91 ? 14.617 -26.453 -13.969 1 94.88 91 GLN B N 1
ATOM 2944 C CA . GLN B 1 91 ? 13.547 -27.234 -13.359 1 94.88 91 GLN B CA 1
ATOM 2945 C C . GLN B 1 91 ? 12.992 -26.547 -12.117 1 94.88 91 GLN B C 1
ATOM 2947 O O . GLN B 1 91 ? 11.781 -26.469 -11.93 1 94.88 91 GLN B O 1
ATOM 2952 N N . ALA B 1 92 ? 13.844 -26.062 -11.25 1 94.44 92 ALA B N 1
ATOM 2953 C CA . ALA B 1 92 ? 13.438 -25.344 -10.047 1 94.44 92 ALA B CA 1
ATOM 2954 C C . ALA B 1 92 ? 12.664 -24.078 -10.391 1 94.44 92 ALA B C 1
ATOM 2956 O O . ALA B 1 92 ? 11.641 -23.781 -9.773 1 94.44 92 ALA B O 1
ATOM 2957 N N . PHE B 1 93 ? 13.164 -23.422 -11.398 1 96.56 93 PHE B N 1
ATOM 2958 C CA . PHE B 1 93 ? 12.492 -22.219 -11.875 1 96.56 93 PHE B CA 1
ATOM 2959 C C . PHE B 1 93 ? 11.078 -22.531 -12.352 1 96.56 93 PHE B C 1
ATOM 2961 O O . PHE B 1 93 ? 10.125 -21.828 -12 1 96.56 93 PHE B O 1
ATOM 2968 N N . ALA B 1 94 ? 10.961 -23.547 -13.102 1 96.19 94 ALA B N 1
ATOM 2969 C CA . ALA B 1 94 ? 9.664 -23.938 -13.648 1 96.19 94 ALA B CA 1
ATOM 2970 C C . ALA B 1 94 ? 8.695 -24.328 -12.547 1 96.19 94 ALA B C 1
ATOM 2972 O O . ALA B 1 94 ? 7.504 -24 -12.609 1 96.19 94 ALA B O 1
ATOM 2973 N N . ILE B 1 95 ? 9.133 -24.969 -11.547 1 95.25 95 ILE B N 1
ATOM 2974 C CA . ILE B 1 95 ? 8.297 -25.453 -10.453 1 95.25 95 ILE B CA 1
ATOM 2975 C C . ILE B 1 95 ? 7.68 -24.266 -9.719 1 95.25 95 ILE B C 1
ATOM 2977 O O . ILE B 1 95 ? 6.465 -24.203 -9.523 1 95.25 95 ILE B O 1
ATOM 2981 N N . VAL B 1 96 ? 8.453 -23.266 -9.406 1 94.88 96 VAL B N 1
ATOM 2982 C CA . VAL B 1 96 ? 7.992 -22.125 -8.625 1 94.88 96 VAL B CA 1
ATOM 2983 C C . VAL B 1 96 ? 7.066 -21.266 -9.477 1 94.88 96 VAL B C 1
ATOM 2985 O O . VAL B 1 96 ? 6.105 -20.672 -8.961 1 94.88 96 VAL B O 1
ATOM 2988 N N . ASN B 1 97 ? 7.266 -21.219 -10.773 1 97.06 97 ASN B N 1
ATOM 2989 C CA . ASN B 1 97 ? 6.555 -20.281 -11.625 1 97.06 97 ASN B CA 1
ATOM 2990 C C . ASN B 1 97 ? 5.367 -20.922 -12.32 1 97.06 97 ASN B C 1
ATOM 2992 O O . ASN B 1 97 ? 4.594 -20.25 -13.008 1 97.06 97 ASN B O 1
ATOM 2996 N N . THR B 1 98 ? 5.227 -22.188 -12.141 1 95.69 98 THR B N 1
ATOM 2997 C CA . THR B 1 98 ? 4.074 -22.891 -12.703 1 95.69 98 THR B CA 1
ATOM 2998 C C . THR B 1 98 ? 3.035 -23.172 -11.625 1 95.69 98 THR B C 1
ATOM 3000 O O . THR B 1 98 ? 1.833 -23.172 -11.898 1 95.69 98 THR B O 1
ATOM 3003 N N . ALA B 1 99 ? 3.684 -23.25 -10.484 1 91.12 99 ALA B N 1
ATOM 3004 C CA . ALA B 1 99 ? 2.834 -23.719 -9.391 1 91.12 99 ALA B CA 1
ATOM 3005 C C . ALA B 1 99 ? 2.137 -22.562 -8.695 1 91.12 99 ALA B C 1
ATOM 3007 O O . ALA B 1 99 ? 2.627 -21.422 -8.727 1 91.12 99 ALA B O 1
ATOM 3008 N N . GLY B 1 100 ? 0.938 -22.672 -8.273 1 90.5 100 GLY B N 1
ATOM 3009 C CA . GLY B 1 100 ? 0.248 -21.688 -7.441 1 90.5 100 GLY B CA 1
ATOM 3010 C C . GLY B 1 100 ? -0.667 -20.781 -8.227 1 90.5 100 GLY B C 1
ATOM 3011 O O . GLY B 1 100 ? -0.424 -20.516 -9.406 1 90.5 100 GLY B O 1
ATOM 3012 N N . CYS B 1 101 ? -1.596 -20.281 -7.59 1 94.44 101 CYS B N 1
ATOM 3013 C CA . CYS B 1 101 ? -2.594 -19.406 -8.203 1 94.44 101 CYS B CA 1
ATOM 3014 C C . CYS B 1 101 ? -2.707 -18.094 -7.438 1 94.44 101 CYS B C 1
ATOM 3016 O O . CYS B 1 101 ? -2.637 -18.078 -6.207 1 94.44 101 CYS B O 1
ATOM 3018 N N . ASN B 1 102 ? -2.832 -17.062 -8.195 1 91.5 102 ASN B N 1
ATOM 3019 C CA . ASN B 1 102 ? -3.031 -15.742 -7.605 1 91.5 102 ASN B CA 1
ATOM 3020 C C . ASN B 1 102 ? -4.488 -15.523 -7.215 1 91.5 102 ASN B C 1
ATOM 3022 O O . ASN B 1 102 ? -5.211 -14.781 -7.891 1 91.5 102 ASN B O 1
ATOM 3026 N N . ILE B 1 103 ? -4.805 -16.016 -6.137 1 88.25 103 ILE B N 1
ATOM 3027 C CA . ILE B 1 103 ? -6.211 -16 -5.75 1 88.25 103 ILE B CA 1
ATOM 3028 C C . ILE B 1 103 ? -6.512 -14.75 -4.926 1 88.25 103 ILE B C 1
ATOM 3030 O O . ILE B 1 103 ? -7.465 -14.023 -5.215 1 88.25 103 ILE B O 1
ATOM 3034 N N . GLY B 1 104 ? -5.777 -14.469 -4.02 1 78.62 104 GLY B N 1
ATOM 3035 C CA . GLY B 1 104 ? -6.027 -13.367 -3.107 1 78.62 104 GLY B CA 1
ATOM 3036 C C . GLY B 1 104 ? -6.125 -12.023 -3.809 1 78.62 104 GLY B C 1
ATOM 3037 O O . GLY B 1 104 ? -7.039 -11.242 -3.539 1 78.62 104 GLY B O 1
ATOM 3038 N N . ASN B 1 105 ? -5.297 -11.742 -4.723 1 77.06 105 ASN B N 1
ATOM 3039 C CA . ASN B 1 105 ? -5.242 -10.43 -5.371 1 77.06 105 ASN B CA 1
ATOM 3040 C C . ASN B 1 105 ? -6.102 -10.398 -6.633 1 77.06 105 ASN B C 1
ATOM 3042 O O . ASN B 1 105 ? -6.68 -9.359 -6.965 1 77.06 105 ASN B O 1
ATOM 3046 N N . PHE B 1 106 ? -6.129 -11.523 -7.234 1 81 106 PHE B N 1
ATOM 3047 C CA . PHE B 1 106 ? -6.723 -11.508 -8.562 1 81 106 PHE B CA 1
ATOM 3048 C C . PHE B 1 106 ? -8.125 -12.094 -8.539 1 81 106 PHE B C 1
ATOM 3050 O O . PHE B 1 106 ? -9.086 -11.445 -8.953 1 81 106 PHE B O 1
ATOM 3057 N N . VAL B 1 107 ? -8.25 -13.234 -7.957 1 83.5 107 VAL B N 1
ATOM 3058 C CA . VAL B 1 107 ? -9.508 -13.969 -8.109 1 83.5 107 VAL B CA 1
ATOM 3059 C C . VAL B 1 107 ? -10.508 -13.492 -7.062 1 83.5 107 VAL B C 1
ATOM 3061 O O . VAL B 1 107 ? -11.695 -13.328 -7.359 1 83.5 107 VAL B O 1
ATOM 3064 N N . LEU B 1 108 ? -10.078 -13.227 -5.898 1 80.56 108 LEU B N 1
ATOM 3065 C CA . LEU B 1 108 ? -10.961 -12.945 -4.77 1 80.56 108 LEU B CA 1
ATOM 3066 C C . LEU B 1 108 ? -11.789 -11.688 -5.027 1 80.56 108 LEU B C 1
ATOM 3068 O O . LEU B 1 108 ? -13.008 -11.688 -4.828 1 80.56 108 LEU B O 1
ATOM 3072 N N . PRO B 1 109 ? -11.25 -10.664 -5.473 1 72.25 109 PRO B N 1
ATOM 3073 C CA . PRO B 1 109 ? -12.07 -9.484 -5.738 1 72.25 109 PRO B CA 1
ATOM 3074 C C . PRO B 1 109 ? -13.148 -9.742 -6.785 1 72.25 109 PRO B C 1
ATOM 3076 O O . PRO B 1 109 ? -14.25 -9.188 -6.691 1 72.25 109 PRO B O 1
ATOM 3079 N N . PHE B 1 110 ? -12.836 -10.602 -7.668 1 73.31 110 PHE B N 1
ATOM 3080 C CA . PHE B 1 110 ? -13.805 -10.961 -8.695 1 73.31 110 PHE B CA 1
ATOM 3081 C C . PHE B 1 110 ? -14.945 -11.781 -8.094 1 73.31 110 PHE B C 1
ATOM 3083 O O . PHE B 1 110 ? -16.109 -11.562 -8.422 1 73.31 110 PHE B O 1
ATOM 3090 N N . ALA B 1 111 ? -14.547 -12.656 -7.309 1 76.25 111 ALA B N 1
ATOM 3091 C CA . ALA B 1 111 ? -15.539 -13.516 -6.676 1 76.25 111 ALA B CA 1
ATOM 3092 C C . ALA B 1 111 ? -16.484 -12.703 -5.785 1 76.25 111 ALA B C 1
ATOM 3094 O O . ALA B 1 111 ? -17.688 -12.922 -5.785 1 76.25 111 ALA B O 1
ATOM 3095 N N . GLN B 1 112 ? -15.953 -11.758 -5.129 1 72.62 112 GLN B N 1
ATOM 3096 C CA . GLN B 1 112 ? -16.75 -10.93 -4.227 1 72.62 112 GLN B CA 1
ATOM 3097 C C . GLN B 1 112 ? -17.75 -10.078 -4.996 1 72.62 112 GLN B C 1
ATOM 3099 O O . GLN B 1 112 ? -18.859 -9.828 -4.516 1 72.62 112 GLN B O 1
ATOM 3104 N N . THR B 1 113 ? -17.422 -9.742 -6.18 1 67.44 113 THR B N 1
ATOM 3105 C CA . THR B 1 113 ? -18.266 -8.836 -6.961 1 67.44 113 THR B CA 1
ATOM 3106 C C . THR B 1 113 ? -19.281 -9.625 -7.785 1 67.44 113 THR B C 1
ATOM 3108 O O . THR B 1 113 ? -20.422 -9.195 -7.938 1 67.44 113 THR B O 1
ATOM 3111 N N . PHE B 1 114 ? -18.906 -10.844 -8.18 1 70.69 114 PHE B N 1
ATOM 3112 C CA . PHE B 1 114 ? -19.734 -11.469 -9.219 1 70.69 114 PHE B CA 1
ATOM 3113 C C . PHE B 1 114 ? -20.359 -12.758 -8.703 1 70.69 114 PHE B C 1
ATOM 3115 O O . PHE B 1 114 ? -21.391 -13.188 -9.203 1 70.69 114 PHE B O 1
ATOM 3122 N N . LEU B 1 115 ? -19.719 -13.375 -7.805 1 75.5 115 LEU B N 1
ATOM 3123 C CA . LEU B 1 115 ? -20.188 -14.703 -7.43 1 75.5 115 LEU B CA 1
ATOM 3124 C C . LEU B 1 115 ? -20.922 -14.664 -6.094 1 75.5 115 LEU B C 1
ATOM 3126 O O . LEU B 1 115 ? -21.562 -15.641 -5.699 1 75.5 115 LEU B O 1
ATOM 3130 N N . GLY B 1 116 ? -20.938 -13.5 -5.461 1 71.56 116 GLY B N 1
ATOM 3131 C CA . GLY B 1 116 ? -21.641 -13.383 -4.195 1 71.56 116 GLY B CA 1
ATOM 3132 C C . GLY B 1 116 ? -20.938 -14.094 -3.053 1 71.56 116 GLY B C 1
ATOM 3133 O O . GLY B 1 116 ? -19.766 -14.461 -3.172 1 71.56 116 GLY B O 1
ATOM 3134 N N . PRO B 1 117 ? -21.641 -14.297 -2.008 1 73 117 PRO B N 1
ATOM 3135 C CA . PRO B 1 117 ? -21.031 -14.867 -0.805 1 73 117 PRO B CA 1
ATOM 3136 C C . PRO B 1 117 ? -20.609 -16.328 -0.994 1 73 117 PRO B C 1
ATOM 3138 O O . PRO B 1 117 ? -19.562 -16.75 -0.495 1 73 117 PRO B O 1
ATOM 3141 N N . ILE B 1 118 ? -21.422 -17.016 -1.719 1 74.19 118 ILE B N 1
ATOM 3142 C CA . ILE B 1 118 ? -21.125 -18.422 -1.938 1 74.19 118 ILE B CA 1
ATOM 3143 C C . ILE B 1 118 ? -19.875 -18.578 -2.789 1 74.19 118 ILE B C 1
ATOM 3145 O O . ILE B 1 118 ? -19 -19.375 -2.48 1 74.19 118 ILE B O 1
ATOM 3149 N N . GLY B 1 119 ? -19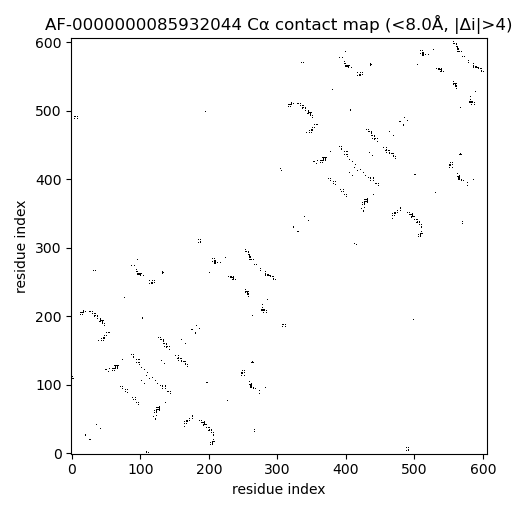.75 -17.781 -3.795 1 77.81 119 GLY B N 1
ATOM 3150 C CA . GLY B 1 119 ? -18.562 -17.797 -4.629 1 77.81 119 GLY B CA 1
ATOM 3151 C C . GLY B 1 119 ? -17.312 -17.359 -3.891 1 77.81 119 GLY B C 1
ATOM 3152 O O . GLY B 1 119 ? -16.25 -17.953 -4.066 1 77.81 119 GLY B O 1
ATOM 3153 N N . THR B 1 120 ? -17.516 -16.438 -3.078 1 78.31 120 THR B N 1
ATOM 3154 C CA . THR B 1 120 ? -16.375 -15.938 -2.305 1 78.31 120 THR B CA 1
ATOM 3155 C C . THR B 1 120 ? -15.891 -16.984 -1.31 1 78.31 120 THR B C 1
ATOM 3157 O O . THR B 1 120 ? -14.688 -17.141 -1.101 1 78.31 120 THR B O 1
ATOM 3160 N N . MET B 1 121 ? -16.812 -17.672 -0.806 1 77.56 121 MET B N 1
ATOM 3161 C CA . MET B 1 121 ? -16.453 -18.75 0.113 1 77.56 121 MET B CA 1
ATOM 3162 C C . MET B 1 121 ? -15.719 -19.859 -0.617 1 77.56 121 MET B C 1
ATOM 3164 O O . MET B 1 121 ? -14.727 -20.391 -0.118 1 77.56 121 MET B O 1
ATOM 3168 N N . ALA B 1 122 ? -16.188 -20.203 -1.761 1 82.38 122 ALA B N 1
ATOM 3169 C CA . ALA B 1 122 ? -15.562 -21.25 -2.566 1 82.38 122 ALA B CA 1
ATOM 3170 C C . ALA B 1 122 ? -14.125 -20.875 -2.914 1 82.38 122 ALA B C 1
ATOM 3172 O O . ALA B 1 122 ? -13.219 -21.703 -2.818 1 82.38 122 ALA B O 1
ATOM 3173 N N . VAL B 1 123 ? -13.922 -19.656 -3.23 1 85.94 123 VAL B N 1
ATOM 3174 C CA . VAL B 1 123 ? -12.609 -19.156 -3.619 1 85.94 123 VAL B CA 1
ATOM 3175 C C . VAL B 1 123 ? -11.672 -19.172 -2.414 1 85.94 123 VAL B C 1
ATOM 3177 O O . VAL B 1 123 ? -10.5 -19.547 -2.537 1 85.94 123 VAL B O 1
ATOM 3180 N N . SER B 1 124 ? -12.164 -18.859 -1.298 1 80 124 SER B N 1
ATOM 3181 C CA . SER B 1 124 ? -11.352 -18.844 -0.084 1 80 124 SER B CA 1
ATOM 3182 C C . SER B 1 124 ? -10.922 -20.25 0.323 1 80 124 SER B C 1
ATOM 3184 O O . SER B 1 124 ? -9.781 -20.453 0.739 1 80 124 SER B O 1
ATOM 3186 N N . LEU B 1 125 ? -11.82 -21.156 0.188 1 81.12 125 LEU B N 1
ATOM 3187 C CA . LEU B 1 125 ? -11.516 -22.531 0.546 1 81.12 125 LEU B CA 1
ATOM 3188 C C . LEU B 1 125 ? -10.492 -23.141 -0.414 1 81.12 125 LEU B C 1
ATOM 3190 O O . LEU B 1 125 ? -9.562 -23.828 0.013 1 81.12 125 LEU B O 1
ATOM 3194 N N . PHE B 1 126 ? -10.68 -22.875 -1.621 1 89.5 126 PHE B N 1
ATOM 3195 C CA . PHE B 1 126 ? -9.695 -23.312 -2.611 1 89.5 126 PHE B CA 1
ATOM 3196 C C . PHE B 1 126 ? -8.328 -22.703 -2.324 1 89.5 126 PHE B C 1
ATOM 3198 O O . PHE B 1 126 ? -7.305 -23.375 -2.457 1 89.5 126 PHE B O 1
ATOM 3205 N N . ASP B 1 127 ? -8.359 -21.516 -1.916 1 87.75 127 ASP B N 1
ATOM 3206 C CA . ASP B 1 127 ? -7.121 -20.797 -1.661 1 87.75 127 ASP B CA 1
ATOM 3207 C C . ASP B 1 127 ? -6.371 -21.375 -0.467 1 87.75 127 ASP B C 1
ATOM 3209 O O . ASP B 1 127 ? -5.145 -21.312 -0.4 1 87.75 127 ASP B O 1
ATOM 3213 N N . ALA B 1 128 ? -7.137 -21.922 0.42 1 82.94 128 ALA B N 1
ATOM 3214 C CA . ALA B 1 128 ? -6.5 -22.562 1.568 1 82.94 128 ALA B CA 1
ATOM 3215 C C . ALA B 1 128 ? -5.562 -23.688 1.124 1 82.94 128 ALA B C 1
ATOM 3217 O O . ALA B 1 128 ? -4.465 -23.844 1.669 1 82.94 128 ALA B O 1
ATOM 3218 N N . GLY B 1 129 ? -5.988 -24.422 0.241 1 87.81 129 GLY B N 1
ATOM 3219 C CA . GLY B 1 129 ? -5.137 -25.453 -0.319 1 87.81 129 GLY B CA 1
ATOM 3220 C C . GLY B 1 129 ? -4.031 -24.906 -1.203 1 87.81 129 GLY B C 1
ATOM 3221 O O . GLY B 1 129 ? -2.877 -25.328 -1.098 1 87.81 129 GLY B O 1
ATOM 3222 N N . ASN B 1 130 ? -4.402 -23.969 -2.002 1 92.31 130 ASN B N 1
ATOM 3223 C CA . ASN B 1 130 ? -3.465 -23.328 -2.918 1 92.31 130 ASN B CA 1
ATOM 3224 C C . ASN B 1 130 ? -2.324 -22.641 -2.168 1 92.31 130 ASN B C 1
ATOM 3226 O O . ASN B 1 130 ? -1.185 -22.625 -2.635 1 92.31 130 ASN B O 1
ATOM 3230 N N . SER B 1 131 ? -2.635 -22.125 -1.01 1 88.31 131 SER B N 1
ATOM 3231 C CA . SER B 1 131 ? -1.661 -21.344 -0.249 1 88.31 131 SER B CA 1
ATOM 3232 C C . SER B 1 131 ? -0.515 -22.219 0.239 1 88.31 131 SER B C 1
ATOM 3234 O O . SER B 1 131 ? 0.63 -21.781 0.316 1 88.31 131 SER B O 1
ATOM 3236 N N . VAL B 1 132 ? -0.826 -23.438 0.513 1 87.56 132 VAL B N 1
ATOM 3237 C CA . VAL B 1 132 ? 0.21 -24.375 0.934 1 87.56 132 VAL B CA 1
ATOM 3238 C C . VAL B 1 132 ? 1.229 -24.562 -0.189 1 87.56 132 VAL B C 1
ATOM 3240 O O . VAL B 1 132 ? 2.434 -24.641 0.064 1 87.56 132 VAL B O 1
ATOM 3243 N N . ILE B 1 133 ? 0.754 -24.562 -1.322 1 89.94 133 ILE B N 1
ATOM 3244 C CA . ILE B 1 133 ? 1.595 -24.766 -2.498 1 89.94 133 ILE B CA 1
ATOM 3245 C C . ILE B 1 133 ? 2.369 -23.469 -2.797 1 89.94 133 ILE B C 1
ATOM 3247 O O . ILE B 1 133 ? 3.598 -23.5 -2.904 1 89.94 133 ILE B O 1
ATOM 3251 N N . CYS B 1 134 ? 1.672 -22.391 -2.803 1 88.25 134 CYS B N 1
ATOM 3252 C CA . CYS B 1 134 ? 2.193 -21.109 -3.268 1 88.25 134 CYS B CA 1
ATOM 3253 C C . CYS B 1 134 ? 3.172 -20.516 -2.258 1 88.25 134 CYS B C 1
ATOM 3255 O O . CYS B 1 134 ? 4.145 -19.875 -2.639 1 88.25 134 CYS B O 1
ATOM 3257 N N . LEU B 1 135 ? 2.947 -20.781 -0.995 1 84 135 LEU B N 1
ATOM 3258 C CA . LEU B 1 135 ? 3.686 -20.031 0.011 1 84 135 LEU B CA 1
ATOM 3259 C C . LEU B 1 135 ? 4.758 -20.891 0.665 1 84 135 LEU B C 1
ATOM 3261 O O . LEU B 1 135 ? 5.523 -20.406 1.503 1 84 135 LEU B O 1
ATOM 3265 N N . GLY B 1 136 ? 4.883 -22.125 0.166 1 84.5 136 GLY B N 1
ATOM 3266 C CA . GLY B 1 136 ? 5.922 -22.953 0.749 1 84.5 136 GLY B CA 1
ATOM 3267 C C . GLY B 1 136 ? 6.199 -24.219 -0.053 1 84.5 136 GLY B C 1
ATOM 3268 O O . GLY B 1 136 ? 7.359 -24.578 -0.275 1 84.5 136 GLY B O 1
ATOM 3269 N N . GLY B 1 137 ? 5.184 -24.828 -0.472 1 87.44 137 GLY B N 1
ATOM 3270 C CA . GLY B 1 137 ? 5.328 -26.125 -1.14 1 87.44 137 GLY B CA 1
ATOM 3271 C C . GLY B 1 137 ? 6.184 -26.047 -2.393 1 87.44 137 GLY B C 1
ATOM 3272 O O . GLY B 1 137 ? 7.164 -26.781 -2.525 1 87.44 137 GLY B O 1
ATOM 3273 N N . ALA B 1 138 ? 5.828 -25.172 -3.223 1 92 138 ALA B N 1
ATOM 3274 C CA . ALA B 1 138 ? 6.562 -25.031 -4.477 1 92 138 ALA B CA 1
ATOM 3275 C C . ALA B 1 138 ? 8.008 -24.625 -4.227 1 92 138 ALA B C 1
ATOM 3277 O O . ALA B 1 138 ? 8.93 -25.156 -4.848 1 92 138 ALA B O 1
ATOM 3278 N N . TYR B 1 139 ? 8.211 -23.688 -3.332 1 89.5 139 TYR B N 1
ATOM 3279 C CA . TYR B 1 139 ? 9.555 -23.25 -2.982 1 89.5 139 TYR B CA 1
ATOM 3280 C C . TYR B 1 139 ? 10.367 -24.391 -2.389 1 89.5 139 TYR B C 1
ATOM 3282 O O . TYR B 1 139 ? 11.547 -24.562 -2.711 1 89.5 139 TYR B O 1
ATOM 3290 N N . GLY B 1 140 ? 9.758 -25.141 -1.491 1 87.56 140 GLY B N 1
ATOM 3291 C CA . GLY B 1 140 ? 10.438 -26.281 -0.885 1 87.56 140 GLY B CA 1
ATOM 3292 C C . GLY B 1 140 ? 10.883 -27.312 -1.896 1 87.56 140 GLY B C 1
ATOM 3293 O O . GLY B 1 140 ? 12.039 -27.75 -1.875 1 87.56 140 GLY B O 1
ATOM 3294 N N . VAL B 1 141 ? 10.023 -27.641 -2.787 1 89.25 141 VAL B N 1
ATOM 3295 C CA . VAL B 1 141 ? 10.336 -28.641 -3.807 1 89.25 141 VAL B CA 1
ATOM 3296 C C . VAL B 1 141 ? 11.398 -28.078 -4.758 1 89.25 141 VAL B C 1
ATOM 3298 O O . VAL B 1 141 ? 12.352 -28.781 -5.109 1 89.25 141 VAL B O 1
ATOM 3301 N N . ALA B 1 142 ? 11.219 -26.844 -5.129 1 91.38 142 ALA B N 1
ATOM 3302 C CA . ALA B 1 142 ? 12.172 -26.219 -6.039 1 91.38 142 ALA B CA 1
ATOM 3303 C C . ALA B 1 142 ? 13.562 -26.125 -5.41 1 91.38 142 ALA B C 1
ATOM 3305 O O . ALA B 1 142 ? 14.57 -26.344 -6.086 1 91.38 142 ALA B O 1
ATOM 3306 N N . SER B 1 143 ? 13.602 -25.766 -4.156 1 88.69 143 SER B N 1
ATOM 3307 C CA . SER B 1 143 ? 14.875 -25.672 -3.453 1 88.69 143 SER B CA 1
ATOM 3308 C C . SER B 1 143 ? 15.57 -27.031 -3.395 1 88.69 143 SER B C 1
ATOM 3310 O O . SER B 1 143 ? 16.781 -27.125 -3.543 1 88.69 143 SER B O 1
ATOM 3312 N N . PHE B 1 144 ? 14.781 -28 -3.205 1 85.62 144 PHE B N 1
ATOM 3313 C CA . PHE B 1 144 ? 15.305 -29.359 -3.164 1 85.62 144 PHE B CA 1
ATOM 3314 C C . PHE B 1 144 ? 15.852 -29.766 -4.527 1 85.62 144 PHE B C 1
ATOM 3316 O O . PHE B 1 144 ? 16.938 -30.359 -4.617 1 85.62 144 PHE B O 1
ATOM 3323 N N . VAL B 1 145 ? 15.148 -29.516 -5.488 1 87.88 145 VAL B N 1
ATOM 3324 C CA . VAL B 1 145 ? 15.539 -29.875 -6.844 1 87.88 145 VAL B CA 1
ATOM 3325 C C . VAL B 1 145 ? 16.812 -29.125 -7.238 1 87.88 145 VAL B C 1
ATOM 3327 O O . VAL B 1 145 ? 17.688 -29.688 -7.891 1 87.88 145 VAL B O 1
ATOM 3330 N N . LYS B 1 146 ? 16.812 -27.953 -6.805 1 89.06 146 LYS B N 1
ATOM 3331 C CA . LYS B 1 146 ? 17.953 -27.125 -7.156 1 89.06 146 LYS B CA 1
ATOM 3332 C C . LYS B 1 146 ? 19.219 -27.594 -6.43 1 89.06 146 LYS B C 1
ATOM 3334 O O . LYS B 1 146 ? 20.297 -27.641 -7.012 1 89.06 146 LYS B O 1
ATOM 3339 N N . GLU B 1 147 ? 19.219 -27.828 -5.18 1 81.06 147 GLU B N 1
ATOM 3340 C CA . GLU B 1 147 ? 20.391 -28.156 -4.367 1 81.06 147 GLU B CA 1
ATOM 3341 C C . GLU B 1 147 ? 20.672 -29.656 -4.398 1 81.06 147 GLU B C 1
ATOM 3343 O O . GLU B 1 147 ? 21.781 -30.094 -4.066 1 81.06 147 GLU B O 1
ATOM 3348 N N . ARG B 1 148 ? 20.062 -30.656 -5.277 1 67.94 148 ARG B N 1
ATOM 3349 C CA . ARG B 1 148 ? 20.25 -32.062 -5.629 1 67.94 148 ARG B CA 1
ATOM 3350 C C . ARG B 1 148 ? 20.391 -32.906 -4.379 1 67.94 148 ARG B C 1
ATOM 3352 O O . ARG B 1 148 ? 20.562 -34.125 -4.477 1 67.94 148 ARG B O 1
ATOM 3359 N N . GLU B 1 149 ? 20.656 -32.344 -3.082 1 55.19 149 GLU B N 1
ATOM 3360 C CA . GLU B 1 149 ? 21.281 -33.406 -2.311 1 55.19 149 GLU B CA 1
ATOM 3361 C C . GLU B 1 149 ? 20.25 -34.375 -1.772 1 55.19 149 GLU B C 1
ATOM 3363 O O . GLU B 1 149 ? 19.25 -34 -1.175 1 55.19 149 GLU B O 1
ATOM 3368 N N . GLY B 1 150 ? 20.297 -35.688 -2.176 1 53.44 150 GLY B N 1
ATOM 3369 C CA . GLY B 1 150 ? 19.859 -37.031 -1.786 1 53.44 150 GLY B CA 1
ATOM 3370 C C . GLY B 1 150 ? 18.359 -37.188 -1.787 1 53.44 150 GLY B C 1
ATOM 3371 O O . GLY B 1 150 ? 17.672 -36.625 -2.637 1 53.44 150 GLY B O 1
ATOM 3372 N N . GLN B 1 151 ? 17.781 -37.875 -0.817 1 55.53 151 GLN B N 1
ATOM 3373 C CA . GLN B 1 151 ? 16.406 -38.344 -0.638 1 55.53 151 GLN B CA 1
ATOM 3374 C C . GLN B 1 151 ? 15.43 -37.188 -0.504 1 55.53 151 GLN B C 1
ATOM 3376 O O . GLN B 1 151 ? 15.812 -36.094 -0.113 1 55.53 151 GLN B O 1
ATOM 3381 N N . PHE B 1 152 ? 14.32 -37.375 -1.133 1 58.19 152 PHE B N 1
ATOM 3382 C CA . PHE B 1 152 ? 13.266 -36.375 -1.079 1 58.19 152 PHE B CA 1
ATOM 3383 C C . PHE B 1 152 ? 13.109 -35.812 0.335 1 58.19 152 PHE B C 1
ATOM 3385 O O . PHE B 1 152 ? 12.688 -36.531 1.242 1 58.19 152 PHE B O 1
ATOM 3392 N N . PRO B 1 153 ? 13.805 -34.625 0.731 1 62.72 153 PRO B N 1
ATOM 3393 C CA . PRO B 1 153 ? 13.844 -34.188 2.127 1 62.72 153 PRO B CA 1
ATOM 3394 C C . PRO B 1 153 ? 12.531 -33.562 2.582 1 62.72 153 PRO B C 1
ATOM 3396 O O . PRO B 1 153 ? 12.336 -32.344 2.395 1 62.72 153 PRO B O 1
ATOM 3399 N N . VAL B 1 154 ? 11.562 -34.469 2.963 1 72.88 154 VAL B N 1
ATOM 3400 C CA . VAL B 1 154 ? 10.312 -34 3.566 1 72.88 154 VAL B CA 1
ATOM 3401 C C . VAL B 1 154 ? 10.625 -33 4.684 1 72.88 154 VAL B C 1
ATOM 3403 O O . VAL B 1 154 ? 9.93 -31.984 4.828 1 72.88 154 VAL B O 1
ATOM 3406 N N . ARG B 1 155 ? 11.68 -33.188 5.32 1 74.81 155 ARG B N 1
ATOM 3407 C CA . ARG B 1 155 ? 11.984 -32.375 6.488 1 74.81 155 ARG B CA 1
ATOM 3408 C C . ARG B 1 155 ? 12.398 -30.953 6.074 1 74.81 155 ARG B C 1
ATOM 3410 O O . ARG B 1 155 ? 11.898 -29.969 6.617 1 74.81 155 ARG B O 1
ATOM 3417 N N . PRO B 1 156 ? 13.18 -30.984 5.125 1 69.06 156 PRO B N 1
ATOM 3418 C CA . PRO B 1 156 ? 13.555 -29.641 4.699 1 69.06 156 PRO B CA 1
ATOM 3419 C C . PRO B 1 156 ? 12.391 -28.859 4.102 1 69.06 156 PRO B C 1
ATOM 3421 O O . PRO B 1 156 ?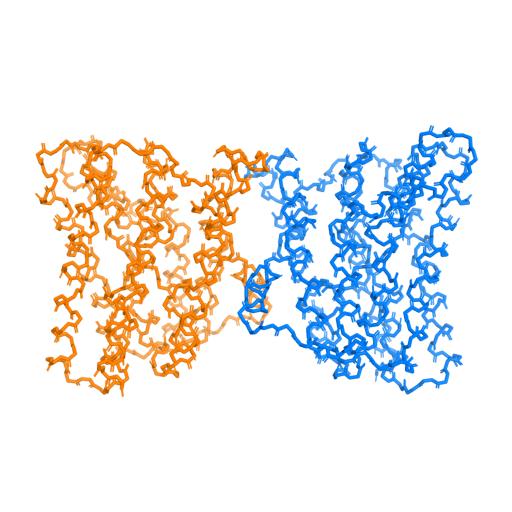 12.297 -27.641 4.285 1 69.06 156 PRO B O 1
ATOM 3424 N N . ILE B 1 157 ? 11.625 -29.484 3.414 1 73.81 157 ILE B N 1
ATOM 3425 C CA . ILE B 1 157 ? 10.453 -28.828 2.824 1 73.81 157 ILE B CA 1
ATOM 3426 C C . ILE B 1 157 ? 9.523 -28.344 3.93 1 73.81 157 ILE B C 1
ATOM 3428 O O . ILE B 1 157 ? 9.07 -27.203 3.906 1 73.81 157 ILE B O 1
ATOM 3432 N N . LEU B 1 158 ? 9.312 -29.188 4.848 1 78.69 158 LEU B N 1
ATOM 3433 C CA . LEU B 1 158 ? 8.453 -28.828 5.973 1 78.69 158 LEU B CA 1
ATOM 3434 C C . LEU B 1 158 ? 9.062 -27.688 6.777 1 78.69 158 LEU B C 1
ATOM 3436 O O . LEU B 1 158 ? 8.336 -26.828 7.273 1 78.69 158 LEU B O 1
ATOM 3440 N N . LYS B 1 159 ? 10.305 -27.734 6.883 1 75.69 159 LYS B N 1
ATOM 3441 C CA . LYS B 1 159 ? 11 -26.656 7.598 1 75.69 159 LYS B CA 1
ATOM 3442 C C . LYS B 1 159 ? 10.867 -25.328 6.855 1 75.69 159 LYS B C 1
ATOM 3444 O O . LYS B 1 159 ? 10.625 -24.297 7.473 1 75.69 159 LYS B O 1
ATOM 3449 N N . ALA B 1 160 ? 10.961 -25.438 5.602 1 71.12 160 ALA B N 1
ATOM 3450 C CA . ALA B 1 160 ? 10.805 -24.234 4.789 1 71.12 160 ALA B CA 1
ATOM 3451 C C . ALA B 1 160 ? 9.383 -23.688 4.887 1 71.12 160 ALA B C 1
ATOM 3453 O O . ALA B 1 160 ? 9.18 -22.469 4.957 1 71.12 160 ALA B O 1
ATOM 3454 N N . MET B 1 161 ? 8.578 -24.594 4.926 1 78.81 161 MET B N 1
ATOM 3455 C CA . MET B 1 161 ? 7.168 -24.219 5.027 1 78.81 161 MET B CA 1
ATOM 3456 C C . MET B 1 161 ? 6.871 -23.578 6.375 1 78.81 161 MET B C 1
ATOM 3458 O O . MET B 1 161 ? 6.086 -22.625 6.457 1 78.81 161 MET B O 1
ATOM 3462 N N . SER B 1 162 ? 7.492 -24.094 7.383 1 79.31 162 SER B N 1
ATOM 3463 C CA . SER B 1 162 ? 7.234 -23.578 8.719 1 79.31 162 SER B CA 1
ATOM 3464 C C . SER B 1 162 ? 7.859 -22.203 8.914 1 79.31 162 SER B C 1
ATOM 3466 O O . SER B 1 162 ? 7.477 -21.453 9.82 1 79.31 162 SER B O 1
ATOM 3468 N N . ARG B 1 163 ? 8.766 -21.906 8.039 1 78.5 163 ARG B N 1
ATOM 3469 C CA . ARG B 1 163 ? 9.461 -20.625 8.148 1 78.5 163 ARG B CA 1
ATOM 3470 C C . ARG B 1 163 ? 8.773 -19.562 7.301 1 78.5 163 ARG B C 1
ATOM 3472 O O . ARG B 1 163 ? 9.102 -18.375 7.398 1 78.5 163 ARG B O 1
ATOM 3479 N N . SER B 1 164 ? 7.863 -20 6.555 1 81.75 164 SER B N 1
ATOM 3480 C CA . SER B 1 164 ? 7.113 -19.062 5.73 1 81.75 164 SER B CA 1
ATOM 3481 C C . SER B 1 164 ? 6.086 -18.297 6.562 1 81.75 164 SER B C 1
ATOM 3483 O O . SER B 1 164 ? 5.086 -18.875 7 1 81.75 164 SER B O 1
ATOM 3485 N N . VAL B 1 165 ? 6.246 -17.047 6.711 1 84.19 165 VAL B N 1
ATOM 3486 C CA . VAL B 1 165 ? 5.379 -16.203 7.535 1 84.19 165 VAL B CA 1
ATOM 3487 C C . VAL B 1 165 ? 3.955 -16.234 6.977 1 84.19 165 VAL B C 1
ATOM 3489 O O . VAL B 1 165 ? 3 -16.5 7.711 1 84.19 165 VAL B O 1
ATOM 3492 N N . PRO B 1 166 ? 3.818 -16.078 5.66 1 84.12 166 PRO B N 1
ATOM 3493 C CA . PRO B 1 166 ? 2.449 -16.109 5.141 1 84.12 166 PRO B CA 1
ATOM 3494 C C . PRO B 1 166 ? 1.784 -17.484 5.312 1 84.12 166 PRO B C 1
ATOM 3496 O O . PRO B 1 166 ? 0.587 -17.547 5.602 1 84.12 166 PRO B O 1
ATOM 3499 N N . LEU B 1 167 ? 2.518 -18.547 5.137 1 84.38 167 LEU B N 1
ATOM 3500 C CA . LEU B 1 167 ? 1.932 -19.859 5.301 1 84.38 167 LEU B CA 1
ATOM 3501 C C . LEU B 1 167 ? 1.512 -20.094 6.75 1 84.38 167 LEU B C 1
ATOM 3503 O O . LEU B 1 167 ? 0.435 -20.641 7.008 1 84.38 167 LEU B O 1
ATOM 3507 N N . MET B 1 168 ? 2.336 -19.672 7.641 1 86.31 168 MET B N 1
ATOM 3508 C CA . MET B 1 168 ? 2.006 -19.844 9.055 1 86.31 168 MET B CA 1
ATOM 3509 C C . MET B 1 168 ? 0.786 -19.016 9.43 1 86.31 168 MET B C 1
ATOM 3511 O O . MET B 1 168 ? -0.033 -19.438 10.25 1 86.31 168 MET B O 1
ATOM 3515 N N . THR B 1 169 ? 0.732 -17.891 8.875 1 85.44 169 THR B N 1
ATOM 3516 C CA . THR B 1 169 ? -0.451 -17.062 9.117 1 85.44 169 THR B CA 1
ATOM 3517 C C . THR B 1 169 ? -1.709 -17.781 8.625 1 85.44 169 THR B C 1
ATOM 3519 O O . THR B 1 169 ? -2.74 -17.766 9.305 1 85.44 169 THR B O 1
ATOM 3522 N N . TYR B 1 170 ? -1.537 -18.359 7.48 1 80.44 170 TYR B N 1
ATOM 3523 C CA . TYR B 1 170 ? -2.656 -19.109 6.938 1 80.44 170 TYR B CA 1
ATOM 3524 C C . TYR B 1 170 ? -3.068 -20.234 7.891 1 80.44 170 TYR B C 1
ATOM 3526 O O . TYR B 1 170 ? -4.262 -20.453 8.117 1 80.44 170 TYR B O 1
ATOM 3534 N N . VAL B 1 171 ? -2.178 -20.969 8.383 1 83.25 171 VAL B N 1
ATOM 3535 C CA . VAL B 1 171 ? -2.43 -22.094 9.289 1 83.25 171 VAL B CA 1
ATOM 3536 C C . VAL B 1 171 ? -3.109 -21.578 10.555 1 83.25 171 VAL B C 1
ATOM 3538 O O . VAL B 1 171 ? -4.129 -22.125 10.984 1 83.25 171 VAL B O 1
ATOM 3541 N N . VAL B 1 172 ? -2.627 -20.531 11.086 1 86.44 172 VAL B N 1
ATOM 3542 C CA . VAL B 1 172 ? -3.174 -19.969 12.32 1 86.44 172 VAL B CA 1
ATOM 3543 C C . VAL B 1 172 ? -4.605 -19.5 12.078 1 86.44 172 VAL B C 1
ATOM 3545 O O . VAL B 1 172 ? -5.5 -19.797 12.883 1 86.44 172 VAL B O 1
ATOM 3548 N N . MET B 1 173 ? -4.805 -18.875 11 1 83.5 173 MET B N 1
ATOM 3549 C CA . MET B 1 173 ? -6.133 -18.344 10.703 1 83.5 173 MET B CA 1
ATOM 3550 C C . MET B 1 173 ? -7.121 -19.469 10.438 1 83.5 173 MET B C 1
ATOM 3552 O O . MET B 1 173 ? -8.297 -19.375 10.789 1 83.5 173 MET B O 1
ATOM 3556 N N . THR B 1 174 ? -6.621 -20.516 9.805 1 77.44 174 THR B N 1
ATOM 3557 C CA . THR B 1 174 ? -7.465 -21.688 9.547 1 77.44 174 THR B CA 1
ATOM 3558 C C . THR B 1 174 ? -7.891 -22.344 10.859 1 77.44 174 THR B C 1
ATOM 3560 O O . THR B 1 174 ? -9.055 -22.688 11.031 1 77.44 174 THR B O 1
ATOM 3563 N N . VAL B 1 175 ? -6.973 -22.469 11.711 1 82.31 175 VAL B N 1
ATOM 3564 C CA . VAL B 1 175 ? -7.258 -23.062 13.016 1 82.31 175 VAL B CA 1
ATOM 3565 C C . VAL B 1 175 ? -8.234 -22.172 13.781 1 82.31 175 VAL B C 1
ATOM 3567 O O . VAL B 1 175 ? -9.211 -22.672 14.359 1 82.31 175 VAL B O 1
ATOM 3570 N N . LEU B 1 176 ? -8.047 -20.906 13.734 1 83.94 176 LEU B N 1
ATOM 3571 C CA . LEU B 1 176 ? -8.938 -19.969 14.414 1 83.94 176 LEU B CA 1
ATOM 3572 C C . LEU B 1 176 ? -10.336 -20.016 13.812 1 83.94 176 LEU B C 1
ATOM 3574 O O . LEU B 1 176 ? -11.336 -19.984 14.539 1 83.94 176 LEU B O 1
ATOM 3578 N N . SER B 1 177 ? -10.344 -20.062 12.539 1 78.44 177 SER B N 1
ATOM 3579 C CA . SER B 1 177 ? -11.625 -20.125 11.844 1 78.44 177 SER B CA 1
ATOM 3580 C C . SER B 1 177 ? -12.367 -21.422 12.148 1 78.44 177 SER B C 1
ATOM 3582 O O . SER B 1 177 ? -13.586 -21.422 12.344 1 78.44 177 SER B O 1
ATOM 3584 N N . ALA B 1 178 ? -11.688 -22.547 12.211 1 74.81 178 ALA B N 1
ATOM 3585 C CA . ALA B 1 178 ? -12.266 -23.859 12.516 1 74.81 178 ALA B CA 1
ATOM 3586 C C . ALA B 1 178 ? -12.82 -23.891 13.938 1 74.81 178 ALA B C 1
ATOM 3588 O O . ALA B 1 178 ? -13.82 -24.562 14.203 1 74.81 178 ALA B O 1
ATOM 3589 N N . LEU B 1 179 ? -12.172 -23.141 14.781 1 82.69 179 LEU B N 1
ATOM 3590 C CA . LEU B 1 179 ? -12.602 -23.094 16.172 1 82.69 179 LEU B CA 1
ATOM 3591 C C . LEU B 1 179 ? -13.648 -22 16.391 1 82.69 179 LEU B C 1
ATOM 3593 O O . LEU B 1 179 ? -14.125 -21.797 17.5 1 82.69 179 LEU B O 1
ATOM 3597 N N . HIS B 1 180 ? -14.031 -21.312 15.328 1 81.44 180 HIS B N 1
ATOM 3598 C CA . HIS B 1 180 ? -15.023 -20.25 15.344 1 81.44 180 HIS B CA 1
ATOM 3599 C C . HIS B 1 180 ? -14.625 -19.125 16.297 1 81.44 180 HIS B C 1
ATOM 3601 O O . HIS B 1 180 ? -15.461 -18.609 17.031 1 81.44 180 HIS B O 1
ATOM 3607 N N . LEU B 1 181 ? -13.398 -18.969 16.328 1 85.06 181 LEU B N 1
ATOM 3608 C CA . LEU B 1 181 ? -12.883 -17.844 17.125 1 85.06 181 LEU B CA 1
ATOM 3609 C C . LEU B 1 181 ? -12.695 -16.609 16.266 1 85.06 181 LEU B C 1
ATOM 3611 O O . LEU B 1 181 ? -12.117 -16.688 15.18 1 85.06 181 LEU B O 1
ATOM 3615 N N . ALA B 1 182 ? -13.336 -15.562 16.719 1 84.5 182 ALA B N 1
ATOM 3616 C CA . ALA B 1 182 ? -13.234 -14.312 15.961 1 84.5 182 ALA B CA 1
ATOM 3617 C C . ALA B 1 182 ? -12.07 -13.461 16.453 1 84.5 182 ALA B C 1
ATOM 3619 O O . ALA B 1 182 ? -11.75 -13.461 17.641 1 84.5 182 ALA B O 1
ATOM 3620 N N . LEU B 1 183 ? -11.422 -12.789 15.523 1 87.75 183 LEU B N 1
ATOM 3621 C CA . LEU B 1 183 ? -10.359 -11.852 15.875 1 87.75 183 LEU B CA 1
ATOM 3622 C C . LEU B 1 183 ? -10.938 -10.555 16.438 1 87.75 183 LEU B C 1
ATOM 3624 O O . LEU B 1 183 ? -12.008 -10.125 16 1 87.75 183 LEU B O 1
ATOM 3628 N N . PRO B 1 184 ? -10.203 -10.016 17.391 1 88.06 184 PRO B N 1
ATOM 3629 C CA . PRO B 1 184 ? -10.656 -8.719 17.906 1 88.06 184 PRO B CA 1
ATOM 3630 C C . PRO B 1 184 ? -10.727 -7.656 16.812 1 88.06 184 PRO B C 1
ATOM 3632 O O . PRO B 1 184 ? -9.906 -7.652 15.891 1 88.06 184 PRO B O 1
ATOM 3635 N N . GLY B 1 185 ? -11.609 -6.789 16.938 1 87.06 185 GLY B N 1
ATOM 3636 C CA . GLY B 1 185 ? -11.852 -5.734 15.969 1 87.06 185 GLY B CA 1
ATOM 3637 C C . GLY B 1 185 ? -10.617 -4.91 15.664 1 87.06 185 GLY B C 1
ATOM 3638 O O . GLY B 1 185 ? -10.352 -4.574 14.508 1 87.06 185 GLY B O 1
ATOM 3639 N N . LEU B 1 186 ? -9.852 -4.652 16.656 1 88.69 186 LEU B N 1
ATOM 3640 C CA . LEU B 1 186 ? -8.656 -3.836 16.5 1 88.69 186 LEU B CA 1
ATOM 3641 C C . LEU B 1 186 ? -7.641 -4.523 15.594 1 88.69 186 LEU B C 1
ATOM 3643 O O . LEU B 1 186 ? -7 -3.875 14.758 1 88.69 186 LEU B O 1
ATOM 3647 N N . VAL B 1 187 ? -7.512 -5.777 15.766 1 91.19 187 VAL B N 1
ATOM 3648 C CA . VAL B 1 187 ? -6.559 -6.555 14.977 1 91.19 187 VAL B CA 1
ATOM 3649 C C . VAL B 1 187 ? -7.023 -6.617 13.523 1 91.19 187 VAL B C 1
ATOM 3651 O O . VAL B 1 187 ? -6.211 -6.508 12.602 1 91.19 187 VAL B O 1
ATOM 3654 N N . LEU B 1 188 ? -8.25 -6.758 13.383 1 91.12 188 LEU B N 1
ATOM 3655 C CA . LEU B 1 188 ? -8.805 -6.844 12.039 1 91.12 188 LEU B CA 1
ATOM 3656 C C . LEU B 1 188 ? -8.68 -5.504 11.312 1 91.12 188 LEU B C 1
ATOM 3658 O O . LEU B 1 188 ? -8.367 -5.469 10.117 1 91.12 188 LEU B O 1
ATOM 3662 N N . GLU B 1 189 ? -8.914 -4.496 12.031 1 90.75 189 GLU B N 1
ATOM 3663 C CA . GLU B 1 189 ? -8.773 -3.174 11.43 1 90.75 189 GLU B CA 1
ATOM 3664 C C . GLU B 1 189 ? -7.32 -2.898 11.047 1 90.75 189 GLU B C 1
ATOM 3666 O O . GLU B 1 189 ? -7.047 -2.387 9.953 1 90.75 189 GLU B O 1
ATOM 3671 N N . TYR B 1 190 ? -6.469 -3.215 11.914 1 94.06 190 TYR B N 1
ATOM 3672 C CA . TYR B 1 190 ? -5.039 -3.08 11.648 1 94.06 190 TYR B CA 1
ATOM 3673 C C . TYR B 1 190 ? -4.637 -3.875 10.414 1 94.06 190 TYR B C 1
ATOM 3675 O O . TYR B 1 190 ? -3.996 -3.342 9.508 1 94.06 190 TYR B O 1
ATOM 3683 N N . ALA B 1 191 ? -5.051 -5.098 10.383 1 93.69 191 ALA B N 1
ATOM 3684 C CA . ALA B 1 191 ? -4.73 -5.98 9.266 1 93.69 191 ALA B CA 1
ATOM 3685 C C . ALA B 1 191 ? -5.359 -5.473 7.973 1 93.69 191 ALA B C 1
ATOM 3687 O O . ALA B 1 191 ? -4.77 -5.609 6.895 1 93.69 191 ALA B O 1
ATOM 3688 N N . SER B 1 192 ? -6.453 -4.891 8.078 1 92.56 192 SER B N 1
ATOM 3689 C CA . SER B 1 192 ? -7.156 -4.402 6.898 1 92.56 192 SER B CA 1
ATOM 3690 C C . SER B 1 192 ? -6.41 -3.238 6.254 1 92.56 192 SER B C 1
ATOM 3692 O O . SER B 1 192 ? -6.293 -3.17 5.027 1 92.56 192 SER B O 1
ATOM 3694 N N . ILE B 1 193 ? -5.906 -2.354 7.07 1 92.31 193 ILE B N 1
ATOM 3695 C CA . ILE B 1 193 ? -5.148 -1.225 6.547 1 92.31 193 ILE B CA 1
ATOM 3696 C C . ILE B 1 193 ? -3.914 -1.732 5.805 1 92.31 193 ILE B C 1
ATOM 3698 O O . ILE B 1 193 ? -3.619 -1.278 4.695 1 92.31 193 ILE B O 1
ATOM 3702 N N . VAL B 1 194 ? -3.258 -2.658 6.371 1 95.31 194 VAL B N 1
ATOM 3703 C CA . VAL B 1 194 ? -2.045 -3.223 5.789 1 95.31 194 VAL B CA 1
ATOM 3704 C C . VAL B 1 194 ? -2.398 -4.023 4.535 1 95.31 194 VAL B C 1
ATOM 3706 O O . VAL B 1 194 ? -1.734 -3.896 3.504 1 95.31 194 VAL B O 1
ATOM 3709 N N . ALA B 1 195 ? -3.428 -4.824 4.621 1 93.31 195 ALA B N 1
ATOM 3710 C CA . ALA B 1 195 ? -3.863 -5.691 3.529 1 93.31 195 ALA B CA 1
ATOM 3711 C C . ALA B 1 195 ? -4.254 -4.871 2.303 1 93.31 195 ALA B C 1
ATOM 3713 O O . ALA B 1 195 ? -4.047 -5.305 1.168 1 93.31 195 ALA B O 1
ATOM 3714 N N . ASN B 1 196 ? -4.785 -3.697 2.516 1 92.44 196 ASN B N 1
ATOM 3715 C CA . ASN B 1 196 ? -5.242 -2.834 1.433 1 92.44 196 ASN B CA 1
ATOM 3716 C C . ASN B 1 196 ? -4.09 -2.414 0.526 1 92.44 196 ASN B C 1
ATOM 3718 O O . ASN B 1 196 ? -4.305 -2.051 -0.631 1 92.44 196 ASN B O 1
ATOM 3722 N N . ALA B 1 197 ? -2.955 -2.535 1.052 1 95.19 197 ALA B N 1
ATOM 3723 C CA . ALA B 1 197 ? -1.799 -2.098 0.276 1 95.19 197 ALA B CA 1
ATOM 3724 C C . ALA B 1 197 ? -1.255 -3.232 -0.586 1 95.19 197 ALA B C 1
ATOM 3726 O O . ALA B 1 197 ? -0.431 -3.006 -1.476 1 95.19 197 ALA B O 1
ATOM 3727 N N . ASN B 1 198 ? -1.704 -4.41 -0.399 1 92.75 198 ASN B N 1
ATOM 3728 C CA . ASN B 1 198 ? -1.069 -5.586 -0.983 1 92.75 198 ASN B CA 1
ATOM 3729 C C . ASN B 1 198 ? -1.223 -5.609 -2.502 1 92.75 198 ASN B C 1
ATOM 3731 O O . ASN B 1 198 ? -0.253 -5.852 -3.223 1 92.75 198 ASN B O 1
ATOM 3735 N N . ALA B 1 199 ? -2.453 -5.402 -2.992 1 92.12 199 ALA B N 1
ATOM 3736 C CA . ALA B 1 199 ? -2.703 -5.48 -4.43 1 92.12 199 ALA B CA 1
ATOM 3737 C C . ALA B 1 199 ? -1.804 -4.512 -5.195 1 92.12 199 ALA B C 1
ATOM 3739 O O . ALA B 1 199 ? -1.154 -4.898 -6.168 1 92.12 199 ALA B O 1
ATOM 3740 N N . PHE B 1 200 ? -1.729 -3.312 -4.734 1 95.12 200 PHE B N 1
ATOM 3741 C CA . PHE B 1 200 ? -0.914 -2.289 -5.379 1 95.12 200 PHE B CA 1
ATOM 3742 C C . PHE B 1 200 ? 0.562 -2.664 -5.332 1 95.12 200 PHE B C 1
ATOM 3744 O O . PHE B 1 200 ? 1.238 -2.678 -6.363 1 95.12 200 PHE B O 1
ATOM 3751 N N . LEU B 1 201 ? 1.113 -3.012 -4.18 1 95.94 201 LEU B N 1
ATOM 3752 C CA . LEU B 1 201 ? 2.535 -3.277 -3.996 1 95.94 201 LEU B CA 1
ATOM 3753 C C . LEU B 1 201 ? 2.955 -4.539 -4.738 1 95.94 201 LEU B C 1
ATOM 3755 O O . LEU B 1 201 ? 4.07 -4.617 -5.262 1 95.94 201 LEU B O 1
ATOM 3759 N N . ALA B 1 202 ? 2.072 -5.543 -4.746 1 92.75 202 ALA B N 1
ATOM 3760 C CA . ALA B 1 202 ? 2.379 -6.781 -5.453 1 92.75 202 ALA B CA 1
ATOM 3761 C C . ALA B 1 202 ? 2.521 -6.535 -6.953 1 92.75 202 ALA B C 1
ATOM 3763 O O . ALA B 1 202 ? 3.48 -6.996 -7.578 1 92.75 202 ALA B O 1
ATOM 3764 N N . MET B 1 203 ? 1.58 -5.805 -7.543 1 93.69 203 MET B N 1
ATOM 3765 C CA . MET B 1 203 ? 1.645 -5.523 -8.977 1 93.69 203 MET B CA 1
ATOM 3766 C C . MET B 1 203 ? 2.822 -4.609 -9.297 1 93.69 203 MET B C 1
ATOM 3768 O O . MET B 1 203 ? 3.469 -4.762 -10.336 1 93.69 203 MET B O 1
ATOM 3772 N N . LEU B 1 204 ? 3.016 -3.654 -8.367 1 95.19 204 LEU B N 1
ATOM 3773 C CA . LEU B 1 204 ? 4.164 -2.773 -8.539 1 95.19 204 LEU B CA 1
ATOM 3774 C C . LEU B 1 204 ? 5.465 -3.566 -8.516 1 95.19 204 LEU B C 1
ATOM 3776 O O . LEU B 1 204 ? 6.367 -3.312 -9.32 1 95.19 204 LEU B O 1
ATOM 3780 N N . MET B 1 205 ? 5.602 -4.496 -7.594 1 94.06 205 MET B N 1
ATOM 3781 C CA . MET B 1 205 ? 6.777 -5.355 -7.48 1 94.06 205 MET B CA 1
ATOM 3782 C C . MET B 1 205 ? 7.027 -6.113 -8.781 1 94.06 205 MET B C 1
ATOM 3784 O O . MET B 1 205 ? 8.156 -6.168 -9.266 1 94.06 205 MET B O 1
ATOM 3788 N N . ILE B 1 206 ? 6.008 -6.637 -9.344 1 92.94 206 ILE B N 1
ATOM 3789 C CA . ILE B 1 206 ? 6.098 -7.383 -10.594 1 92.94 206 ILE B CA 1
ATOM 3790 C C . ILE B 1 206 ? 6.566 -6.461 -11.711 1 92.94 206 ILE B C 1
ATOM 3792 O O . ILE B 1 206 ? 7.449 -6.82 -12.492 1 92.94 206 ILE B O 1
ATOM 3796 N N . GLY B 1 207 ? 6.043 -5.289 -11.781 1 94.44 207 GLY B N 1
ATOM 3797 C CA . GLY B 1 207 ? 6.445 -4.328 -12.797 1 94.44 207 GLY B CA 1
ATOM 3798 C C . GLY B 1 207 ? 7.895 -3.896 -12.672 1 94.44 207 GLY B C 1
ATOM 3799 O O . GLY B 1 207 ? 8.617 -3.836 -13.664 1 94.44 207 GLY B O 1
ATOM 3800 N N . VAL B 1 208 ? 8.273 -3.627 -11.461 1 93.88 208 VAL B N 1
ATOM 3801 C CA . VAL B 1 208 ? 9.641 -3.184 -11.195 1 93.88 208 VAL B CA 1
ATOM 3802 C C . VAL B 1 208 ? 10.625 -4.309 -11.516 1 93.88 208 VAL B C 1
ATOM 3804 O O . VAL B 1 208 ? 11.727 -4.059 -11.992 1 93.88 208 VAL B O 1
ATOM 3807 N N . GLY B 1 209 ? 10.242 -5.512 -11.305 1 92.88 209 GLY B N 1
ATOM 3808 C CA . GLY B 1 209 ? 11.125 -6.648 -11.531 1 92.88 209 GLY B CA 1
ATOM 3809 C C . GLY B 1 209 ? 11.062 -7.176 -12.945 1 92.88 209 GLY B C 1
ATOM 3810 O O . GLY B 1 209 ? 11.875 -8.016 -13.336 1 92.88 209 GLY B O 1
ATOM 3811 N N . PHE B 1 210 ? 10.156 -6.672 -13.703 1 90.88 210 PHE B N 1
ATOM 3812 C CA . PHE B 1 210 ? 9.891 -7.156 -15.055 1 90.88 210 PHE B CA 1
ATOM 3813 C C . PHE B 1 210 ? 11.156 -7.09 -15.906 1 90.88 210 PHE B C 1
ATOM 3815 O O . PHE B 1 210 ? 11.898 -6.109 -15.852 1 90.88 210 PHE B O 1
ATOM 3822 N N . ARG B 1 211 ? 11.352 -8.172 -16.609 1 84.31 211 ARG B N 1
ATOM 3823 C CA . ARG B 1 211 ? 12.5 -8.211 -17.5 1 84.31 211 ARG B CA 1
ATOM 3824 C C . ARG B 1 211 ? 12.172 -7.57 -18.844 1 84.31 211 ARG B C 1
ATOM 3826 O O . ARG B 1 211 ? 11.375 -8.109 -19.609 1 84.31 211 ARG B O 1
ATOM 3833 N N . MET B 1 212 ? 12.859 -6.527 -19.188 1 78.19 212 MET B N 1
ATOM 3834 C CA . MET B 1 212 ? 12.562 -5.77 -20.391 1 78.19 212 MET B CA 1
ATOM 3835 C C . MET B 1 212 ? 13.312 -6.34 -21.594 1 78.19 212 MET B C 1
ATOM 3837 O O . MET B 1 212 ? 12.883 -6.188 -22.734 1 78.19 212 MET B O 1
ATOM 3841 N N . ASP B 1 213 ? 14.367 -7.051 -21.359 1 85.31 213 ASP B N 1
ATOM 3842 C CA . ASP B 1 213 ? 15.188 -7.605 -22.438 1 85.31 213 ASP B CA 1
ATOM 3843 C C . ASP B 1 213 ? 15.227 -9.133 -22.359 1 85.31 213 ASP B C 1
ATOM 3845 O O . ASP B 1 213 ? 16.203 -9.711 -21.875 1 85.31 213 ASP B O 1
ATOM 3849 N N . CYS B 1 214 ? 14.18 -9.766 -22.984 1 86.81 214 CYS B N 1
ATOM 3850 C CA . CYS B 1 214 ? 14.148 -11.227 -22.953 1 86.81 214 CYS B CA 1
ATOM 3851 C C . CYS B 1 214 ? 14.742 -11.805 -24.234 1 86.81 214 CYS B C 1
ATOM 3853 O O . CYS B 1 214 ? 14.445 -11.336 -25.328 1 86.81 214 CYS B O 1
ATOM 3855 N N . SER B 1 215 ? 15.648 -12.758 -24.047 1 89.69 215 SER B N 1
ATOM 3856 C CA . SER B 1 215 ? 16.141 -13.523 -25.188 1 89.69 215 SER B CA 1
ATOM 3857 C C . SER B 1 215 ? 15.062 -14.461 -25.734 1 89.69 215 SER B C 1
ATOM 3859 O O . SER B 1 215 ? 14.023 -14.656 -25.094 1 89.69 215 SER B O 1
ATOM 3861 N N . ARG B 1 216 ? 15.289 -14.961 -26.906 1 92.12 216 ARG B N 1
ATOM 3862 C CA . ARG B 1 216 ? 14.359 -15.914 -27.516 1 92.12 216 ARG B CA 1
ATOM 3863 C C . ARG B 1 216 ? 14.211 -17.156 -26.656 1 92.12 216 ARG B C 1
ATOM 3865 O O . ARG B 1 216 ? 13.125 -17.719 -26.547 1 92.12 216 ARG B O 1
ATOM 3872 N N . GLU B 1 217 ? 15.281 -17.516 -26.062 1 90.31 217 GLU B N 1
ATOM 3873 C CA . GLU B 1 217 ? 15.266 -18.703 -25.219 1 90.31 217 GLU B CA 1
ATOM 3874 C C . GLU B 1 217 ? 14.445 -18.469 -23.953 1 90.31 217 GLU B C 1
ATOM 3876 O O . GLU B 1 217 ? 13.734 -19.359 -23.484 1 90.31 217 GLU B O 1
ATOM 3881 N N . GLN B 1 218 ? 14.586 -17.297 -23.5 1 91.31 218 GLN B N 1
ATOM 3882 C CA . GLN B 1 218 ? 13.828 -16.938 -22.312 1 91.31 218 GLN B CA 1
ATOM 3883 C C . GLN B 1 218 ? 12.336 -16.859 -22.609 1 91.31 218 GLN B C 1
ATOM 3885 O O . GLN B 1 218 ? 11.516 -17.344 -21.812 1 91.31 218 GLN B O 1
ATOM 3890 N N . LEU B 1 219 ? 12.016 -16.359 -23.75 1 93.12 219 LEU B N 1
ATOM 3891 C CA . LEU B 1 219 ? 10.609 -16.266 -24.156 1 93.12 219 LEU B CA 1
ATOM 3892 C C . LEU B 1 219 ? 10.023 -17.656 -24.391 1 93.12 219 LEU B C 1
ATOM 3894 O O . LEU B 1 219 ? 8.844 -17.891 -24.109 1 93.12 219 LEU B O 1
ATOM 3898 N N . ALA B 1 220 ? 10.797 -18.484 -24.891 1 93 220 ALA B N 1
ATOM 3899 C CA . ALA B 1 220 ? 10.359 -19.859 -25.109 1 93 220 ALA B CA 1
ATOM 3900 C C . ALA B 1 220 ? 10.086 -20.547 -23.781 1 93 220 ALA B C 1
ATOM 3902 O O . ALA B 1 220 ? 9.133 -21.328 -23.656 1 93 220 ALA B O 1
ATOM 3903 N N . SER B 1 221 ? 10.945 -20.281 -22.828 1 92.44 221 SER B N 1
ATOM 3904 C CA . SER B 1 221 ? 10.75 -20.859 -21.5 1 92.44 221 SER B CA 1
ATOM 3905 C C . SER B 1 221 ? 9.461 -20.344 -20.859 1 92.44 221 SER B C 1
ATOM 3907 O O . SER B 1 221 ? 8.734 -21.094 -20.219 1 92.44 221 SER B O 1
ATOM 3909 N N . VAL B 1 222 ? 9.234 -19.094 -21.016 1 94.94 222 VAL B N 1
ATOM 3910 C CA . VAL B 1 222 ? 8.008 -18.469 -20.516 1 94.94 222 VAL B CA 1
ATOM 3911 C C . VAL B 1 222 ? 6.793 -19.109 -21.172 1 94.94 222 VAL B C 1
ATOM 3913 O O . VAL B 1 222 ? 5.824 -19.453 -20.5 1 94.94 222 VAL B O 1
ATOM 3916 N N . ALA B 1 223 ? 6.875 -19.266 -22.484 1 95.81 223 ALA B N 1
ATOM 3917 C CA . ALA B 1 223 ? 5.77 -19.859 -23.234 1 95.81 223 ALA B CA 1
ATOM 3918 C C . ALA B 1 223 ? 5.504 -21.297 -22.781 1 95.81 223 ALA B C 1
ATOM 3920 O O . ALA B 1 223 ? 4.348 -21.719 -22.672 1 95.81 223 ALA B O 1
ATOM 3921 N N . LYS B 1 224 ? 6.523 -21.984 -22.578 1 95.38 224 LYS B N 1
ATOM 3922 C CA . LYS B 1 224 ? 6.391 -23.375 -22.141 1 95.38 224 LYS B CA 1
ATOM 3923 C C . LYS B 1 224 ? 5.684 -23.453 -20.781 1 95.38 224 LYS B C 1
ATOM 3925 O O . LYS B 1 224 ? 4.781 -24.281 -20.594 1 95.38 224 LYS B O 1
ATOM 3930 N N . ILE B 1 225 ? 6.066 -22.641 -19.875 1 96.62 225 ILE B N 1
ATOM 3931 C CA . ILE B 1 225 ? 5.48 -22.609 -18.547 1 96.62 225 ILE B CA 1
ATOM 3932 C C . ILE B 1 225 ? 3.992 -22.281 -18.641 1 96.62 225 ILE B C 1
ATOM 3934 O O . ILE B 1 225 ? 3.156 -22.953 -18.047 1 96.62 225 ILE B O 1
ATOM 3938 N N . LEU B 1 226 ? 3.691 -21.281 -19.453 1 97.38 226 LEU B N 1
ATOM 3939 C CA . LEU B 1 226 ? 2.314 -20.812 -19.562 1 97.38 226 LEU B CA 1
ATOM 3940 C C . LEU B 1 226 ? 1.454 -21.844 -20.312 1 97.38 226 LEU B C 1
ATOM 3942 O O . LEU B 1 226 ? 0.273 -22 -20 1 97.38 226 LEU B O 1
ATOM 3946 N N . LEU B 1 227 ? 2.033 -22.5 -21.281 1 96.62 227 LEU B N 1
ATOM 3947 C CA . LEU B 1 227 ? 1.3 -23.516 -22.016 1 96.62 227 LEU B CA 1
ATOM 3948 C C . LEU B 1 227 ? 0.937 -24.688 -21.109 1 96.62 227 LEU B C 1
ATOM 3950 O O . LEU B 1 227 ? -0.173 -25.219 -21.188 1 96.62 227 LEU B O 1
ATOM 3954 N N . VAL B 1 228 ? 1.864 -25.094 -20.297 1 95.56 228 VAL B N 1
ATOM 3955 C CA . VAL B 1 228 ? 1.623 -26.203 -19.375 1 95.56 228 VAL B CA 1
ATOM 3956 C C . VAL B 1 228 ? 0.56 -25.797 -18.344 1 95.56 228 VAL B C 1
ATOM 3958 O O . VAL B 1 228 ? -0.395 -26.547 -18.109 1 95.56 228 VAL B O 1
ATOM 3961 N N . ARG B 1 229 ? 0.683 -24.688 -17.812 1 96.38 229 ARG B N 1
ATOM 3962 C CA . ARG B 1 229 ? -0.217 -24.203 -16.766 1 96.38 229 ARG B CA 1
ATOM 3963 C C . ARG B 1 229 ? -1.639 -24.047 -17.297 1 96.38 229 ARG B C 1
ATOM 3965 O O . ARG B 1 229 ? -2.588 -24.547 -16.688 1 96.38 229 ARG B O 1
ATOM 3972 N N . TYR B 1 230 ? -1.739 -23.406 -18.406 1 96.94 230 TYR B N 1
ATOM 3973 C CA . TYR B 1 230 ? -3.08 -23.109 -18.891 1 96.94 230 TYR B CA 1
ATOM 3974 C C . TYR B 1 230 ? -3.672 -24.297 -19.625 1 96.94 230 TYR B C 1
ATOM 3976 O O . TYR B 1 230 ? -4.895 -24.453 -19.688 1 96.94 230 TYR B O 1
ATOM 3984 N N . GLY B 1 231 ? -2.771 -25.156 -20.203 1 96.94 231 GLY B N 1
ATOM 3985 C CA . GLY B 1 231 ? -3.289 -26.422 -20.719 1 96.94 231 GLY B CA 1
ATOM 3986 C C . GLY B 1 231 ? -3.99 -27.25 -19.656 1 96.94 231 GLY B C 1
ATOM 3987 O O . GLY B 1 231 ? -5.121 -27.688 -19.844 1 96.94 231 GLY B O 1
ATOM 3988 N N . LEU B 1 232 ? -3.357 -27.391 -18.531 1 96.69 232 LEU B N 1
ATOM 3989 C CA . LEU B 1 232 ? -3.936 -28.109 -17.406 1 96.69 232 LEU B CA 1
ATOM 3990 C C . LEU B 1 232 ? -5.105 -27.344 -16.797 1 96.69 232 LEU B C 1
ATOM 3992 O O . LEU B 1 232 ? -6.121 -27.938 -16.438 1 96.69 232 LEU B O 1
ATOM 3996 N N . GLY B 1 233 ? -4.973 -26.031 -16.703 1 96.62 233 GLY B N 1
ATOM 3997 C CA . GLY B 1 233 ? -6.039 -25.188 -16.172 1 96.62 233 GLY B CA 1
ATOM 3998 C C . GLY B 1 233 ? -7.332 -25.312 -16.953 1 96.62 233 GLY B C 1
ATOM 3999 O O . GLY B 1 233 ? -8.406 -25.469 -16.359 1 96.62 233 GLY B O 1
ATOM 4000 N N . ILE B 1 234 ? -7.191 -25.25 -18.281 1 96.25 234 ILE B N 1
ATOM 4001 C CA . ILE B 1 234 ? -8.359 -25.359 -19.156 1 96.25 234 ILE B CA 1
ATOM 4002 C C . ILE B 1 234 ? -8.984 -26.75 -19.016 1 96.25 234 ILE B C 1
ATOM 4004 O O . ILE B 1 234 ? -10.211 -26.875 -18.891 1 96.25 234 ILE B O 1
ATOM 4008 N N . ALA B 1 235 ? -8.188 -27.766 -18.984 1 96.38 235 ALA B N 1
ATOM 4009 C CA . ALA B 1 235 ? -8.688 -29.141 -18.844 1 96.38 235 ALA B CA 1
ATOM 4010 C C . ALA B 1 235 ? -9.469 -29.297 -17.547 1 96.38 235 ALA B C 1
ATOM 4012 O O . ALA B 1 235 ? -10.578 -29.828 -17.547 1 96.38 235 ALA B O 1
ATOM 4013 N N . PHE B 1 236 ? -8.961 -28.797 -16.5 1 95.69 236 PHE B N 1
ATOM 4014 C CA . PHE B 1 236 ? -9.602 -28.953 -15.195 1 95.69 236 PHE B CA 1
ATOM 4015 C C . PHE B 1 236 ? -10.828 -28.062 -15.086 1 95.69 236 PHE B C 1
ATOM 4017 O O . PHE B 1 236 ? -11.805 -28.422 -14.43 1 95.69 236 PHE B O 1
ATOM 4024 N N . ALA B 1 237 ? -10.711 -26.891 -15.672 1 94.25 237 ALA B N 1
ATOM 4025 C CA . ALA B 1 237 ? -11.875 -26.016 -15.695 1 94.25 237 ALA B CA 1
ATOM 4026 C C . ALA B 1 237 ? -13.055 -26.672 -16.406 1 94.25 237 ALA B C 1
ATOM 4028 O O . ALA B 1 237 ? -14.18 -26.656 -15.898 1 94.25 237 ALA B O 1
ATOM 4029 N N . VAL B 1 238 ? -12.797 -27.328 -17.531 1 93.75 238 VAL B N 1
ATOM 4030 C CA . VAL B 1 238 ? -13.836 -28 -18.312 1 93.75 238 VAL B CA 1
ATOM 4031 C C . VAL B 1 238 ? -14.367 -29.203 -17.531 1 93.75 238 VAL B C 1
ATOM 4033 O O . VAL B 1 238 ? -15.578 -29.406 -17.438 1 93.75 238 VAL B O 1
ATOM 4036 N N . LEU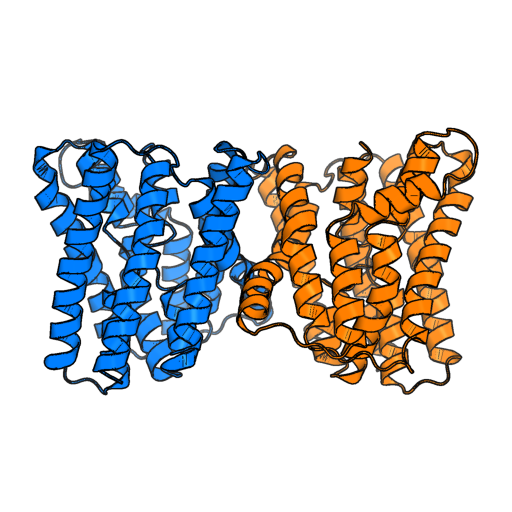 B 1 239 ? -13.477 -29.953 -16.938 1 93.81 239 LEU B N 1
ATOM 4037 C CA . LEU B 1 239 ? -13.859 -31.125 -16.172 1 93.81 239 LEU B CA 1
ATOM 4038 C C . LEU B 1 239 ? -14.688 -30.734 -14.945 1 93.81 239 LEU B C 1
ATOM 4040 O O . LEU B 1 239 ? -15.688 -31.391 -14.633 1 93.81 239 LEU B O 1
ATOM 4044 N N . ALA B 1 240 ? -14.266 -29.719 -14.273 1 91.25 240 ALA B N 1
ATOM 4045 C CA . ALA B 1 240 ? -14.977 -29.266 -13.078 1 91.25 240 ALA B CA 1
ATOM 4046 C C . ALA B 1 240 ? -16.375 -28.75 -13.43 1 91.25 240 ALA B C 1
ATOM 4048 O O . ALA B 1 240 ? -17.344 -29.016 -12.711 1 91.25 240 ALA B O 1
ATOM 4049 N N . TYR B 1 241 ? -16.484 -28.047 -14.5 1 90.12 241 TYR B N 1
ATOM 4050 C CA . TYR B 1 241 ? -17.75 -27.453 -14.875 1 90.12 241 TYR B CA 1
ATOM 4051 C C . TYR B 1 241 ? -18.734 -28.516 -15.359 1 90.12 241 TYR B C 1
ATOM 4053 O O . TYR B 1 241 ? -19.938 -28.422 -15.102 1 90.12 241 TYR B O 1
ATOM 4061 N N . GLN B 1 242 ? -18.297 -29.594 -15.984 1 90.88 242 GLN B N 1
ATOM 4062 C CA . GLN B 1 242 ? -19.172 -30.578 -16.609 1 90.88 242 GLN B CA 1
ATOM 4063 C C . GLN B 1 242 ? -19.438 -31.75 -15.664 1 90.88 242 GLN B C 1
ATOM 4065 O O . GLN B 1 242 ? -20.516 -32.344 -15.711 1 90.88 242 GLN B O 1
ATOM 4070 N N . LEU B 1 243 ? -18.516 -32.031 -14.812 1 89.62 243 LEU B N 1
ATOM 4071 C CA . LEU B 1 243 ? -18.609 -33.312 -14.133 1 89.62 243 LEU B CA 1
ATOM 4072 C C . LEU B 1 243 ? -19 -33.094 -12.664 1 89.62 243 LEU B C 1
ATOM 4074 O O . LEU B 1 243 ? -19.547 -34 -12.039 1 89.62 243 LEU B O 1
ATOM 4078 N N . LEU B 1 244 ? -18.641 -32 -12.078 1 86.75 244 LEU B N 1
ATOM 4079 C CA . LEU B 1 244 ? -18.828 -31.906 -10.641 1 86.75 244 LEU B CA 1
ATOM 4080 C C . LEU B 1 244 ? -20.281 -31.562 -10.312 1 86.75 244 LEU B C 1
ATOM 4082 O O . LEU B 1 244 ? -20.891 -30.688 -10.945 1 86.75 244 LEU B O 1
ATOM 4086 N N . PRO B 1 245 ? -20.844 -32.281 -9.414 1 86.12 245 PRO B N 1
ATOM 4087 C CA . PRO B 1 245 ? -22.25 -32.062 -9.023 1 86.12 245 PRO B CA 1
ATOM 4088 C C . PRO B 1 245 ? -22.422 -30.938 -8.031 1 86.12 245 PRO B C 1
ATOM 4090 O O . PRO B 1 245 ? -22.953 -31.141 -6.934 1 86.12 245 PRO B O 1
ATOM 4093 N N . PHE B 1 246 ? -21.938 -29.766 -8.305 1 85.69 246 PHE B N 1
ATOM 4094 C CA . PHE B 1 246 ? -22.062 -28.578 -7.461 1 85.69 246 PHE B CA 1
ATOM 4095 C C . PHE B 1 246 ? -23.031 -27.578 -8.078 1 85.69 246 PHE B C 1
ATOM 4097 O O . PHE B 1 246 ? -23.297 -27.625 -9.281 1 85.69 246 PHE B O 1
ATOM 4104 N N . PRO B 1 247 ? -23.656 -26.781 -7.152 1 83.75 247 PRO B N 1
ATOM 4105 C CA . PRO B 1 247 ? -24.422 -25.656 -7.707 1 83.75 247 PRO B CA 1
ATOM 4106 C C . PRO B 1 247 ? -23.609 -24.812 -8.688 1 83.75 247 PRO B C 1
ATOM 4108 O O . PRO B 1 247 ? -22.375 -24.812 -8.633 1 83.75 247 PRO B O 1
ATOM 4111 N N . ALA B 1 248 ? -24.266 -24.156 -9.57 1 83.88 248 ALA B N 1
ATOM 4112 C CA . ALA B 1 248 ? -23.672 -23.406 -10.672 1 83.88 248 ALA B CA 1
ATOM 4113 C C . ALA B 1 248 ? -22.641 -22.406 -10.172 1 83.88 248 ALA B C 1
ATOM 4115 O O . ALA B 1 248 ? -21.594 -22.203 -10.805 1 83.88 248 ALA B O 1
ATOM 4116 N N . GLU B 1 249 ? -22.891 -21.812 -9.016 1 81.81 249 GLU B N 1
ATOM 4117 C CA . GLU B 1 249 ? -21.984 -20.797 -8.484 1 81.81 249 GLU B CA 1
ATOM 4118 C C . GLU B 1 249 ? -20.625 -21.391 -8.141 1 81.81 249 GLU B C 1
ATOM 4120 O O . GLU B 1 249 ? -19.594 -20.75 -8.359 1 81.81 249 GLU B O 1
ATOM 4125 N N . TYR B 1 250 ? -20.656 -22.609 -7.66 1 85.06 250 TYR B N 1
ATOM 4126 C CA . TYR B 1 250 ? -19.406 -23.297 -7.316 1 85.06 250 TYR B CA 1
ATOM 4127 C C . TYR B 1 250 ? -18.625 -23.688 -8.57 1 85.06 250 TYR B C 1
ATOM 4129 O O . TYR B 1 250 ? -17.406 -23.547 -8.625 1 85.06 250 TYR B O 1
ATOM 4137 N N . ARG B 1 251 ? -19.344 -24.125 -9.516 1 88.62 251 ARG B N 1
ATOM 4138 C CA . ARG B 1 251 ? -18.688 -24.547 -10.758 1 88.62 251 ARG B CA 1
ATOM 4139 C C . ARG B 1 251 ? -18.078 -23.344 -11.484 1 88.62 251 ARG B C 1
ATOM 4141 O O . ARG B 1 251 ? -16.984 -23.453 -12.047 1 88.62 251 ARG B O 1
ATOM 4148 N N . GLN B 1 252 ? -18.75 -22.297 -11.445 1 87.38 252 GLN B N 1
ATOM 4149 C CA . GLN B 1 252 ? -18.219 -21.078 -12.047 1 87.38 252 GLN B CA 1
ATOM 4150 C C . GLN B 1 252 ? -16.969 -20.594 -11.312 1 87.38 252 GLN B C 1
ATOM 4152 O O . GLN B 1 252 ? -16 -20.156 -11.945 1 87.38 252 GLN B O 1
ATOM 4157 N N . ALA B 1 253 ? -17.016 -20.641 -10.008 1 88.25 253 ALA B N 1
ATOM 4158 C CA . ALA B 1 253 ? -15.859 -20.266 -9.211 1 88.25 253 ALA B CA 1
ATOM 4159 C C . ALA B 1 253 ? -14.648 -21.109 -9.555 1 88.25 253 ALA B C 1
ATOM 4161 O O . ALA B 1 253 ? -13.531 -20.594 -9.68 1 88.25 253 ALA B O 1
ATOM 4162 N N . LEU B 1 254 ? -14.938 -22.375 -9.766 1 91.25 254 LEU B N 1
ATOM 4163 C CA . LEU B 1 254 ? -13.852 -23.297 -10.047 1 91.25 254 LEU B CA 1
ATOM 4164 C C . LEU B 1 254 ? -13.227 -23.016 -11.414 1 91.25 254 LEU B C 1
ATOM 4166 O O . LEU B 1 254 ? -12.008 -23.125 -11.578 1 91.25 254 LEU B O 1
ATOM 4170 N N . VAL B 1 255 ? -14 -22.656 -12.336 1 91.81 255 VAL B N 1
ATOM 4171 C CA . VAL B 1 255 ? -13.492 -22.297 -13.656 1 91.81 255 VAL B CA 1
ATOM 4172 C C . VAL B 1 255 ? -12.539 -21.109 -13.531 1 91.81 255 VAL B C 1
ATOM 4174 O O . VAL B 1 255 ? -11.43 -21.141 -14.078 1 91.81 255 VAL B O 1
ATOM 4177 N N . ILE B 1 256 ? -12.898 -20.141 -12.766 1 90 256 ILE B N 1
ATOM 4178 C CA . ILE B 1 256 ? -12.086 -18.953 -12.57 1 90 256 ILE B CA 1
ATOM 4179 C C . ILE B 1 256 ? -10.805 -19.312 -11.828 1 90 256 ILE B C 1
ATOM 4181 O O . ILE B 1 256 ? -9.719 -18.828 -12.164 1 90 256 ILE B O 1
ATOM 4185 N N . LEU B 1 257 ? -10.945 -20.188 -10.891 1 93.75 257 LEU B N 1
ATOM 4186 C CA . LEU B 1 257 ? -9.828 -20.594 -10.047 1 93.75 257 LEU B CA 1
ATOM 4187 C C . LEU B 1 257 ? -8.773 -21.344 -10.859 1 93.75 257 LEU B C 1
ATOM 4189 O O . LEU B 1 257 ? -7.582 -21.047 -10.75 1 93.75 257 LEU B O 1
ATOM 4193 N N . PHE B 1 258 ? -9.195 -22.203 -11.734 1 95.62 258 PHE B N 1
ATOM 4194 C CA . PHE B 1 258 ? -8.266 -23.016 -12.523 1 95.62 258 PHE B CA 1
ATOM 4195 C C . PHE B 1 258 ? -7.598 -22.172 -13.602 1 95.62 258 PHE B C 1
ATOM 4197 O O . PHE B 1 258 ? -6.52 -22.516 -14.086 1 95.62 258 PHE B O 1
ATOM 4204 N N . LEU B 1 259 ? -8.203 -21.078 -13.906 1 94.56 259 LEU B N 1
ATOM 4205 C CA . LEU B 1 259 ? -7.676 -20.219 -14.961 1 94.56 259 LEU B CA 1
ATOM 4206 C C . LEU B 1 259 ? -6.992 -18.984 -14.367 1 94.56 259 LEU B C 1
ATOM 4208 O O . LEU B 1 259 ? -6.625 -18.062 -15.094 1 94.56 259 LEU B O 1
ATOM 4212 N N . SER B 1 260 ? -6.801 -18.984 -13.078 1 94.12 260 SER B N 1
ATOM 4213 C CA . SER B 1 260 ? -6.18 -17.859 -12.375 1 94.12 260 SER B CA 1
ATOM 4214 C C . SER B 1 260 ? -4.719 -17.703 -12.781 1 94.12 260 SER B C 1
ATOM 4216 O O . SER B 1 260 ? -4.086 -18.656 -13.242 1 94.12 260 SER B O 1
ATOM 4218 N N . PRO B 1 261 ? -4.164 -16.484 -12.68 1 94.75 261 PRO B N 1
ATOM 4219 C CA . PRO B 1 261 ? -2.756 -16.266 -13.023 1 94.75 261 PRO B CA 1
ATOM 4220 C C . PRO B 1 261 ? -1.803 -16.875 -11.992 1 94.75 261 PRO B C 1
ATOM 4222 O O . PRO B 1 261 ? -2.246 -17.375 -10.961 1 94.75 261 PRO B O 1
ATOM 4225 N N . VAL B 1 262 ? -0.545 -16.844 -12.414 1 95.44 262 VAL B N 1
ATOM 4226 C CA . VAL B 1 262 ? 0.519 -17.297 -11.523 1 95.44 262 VAL B CA 1
ATOM 4227 C C . VAL B 1 262 ? 0.506 -16.453 -10.242 1 95.44 262 VAL B C 1
ATOM 4229 O O . VAL B 1 262 ? 0.194 -15.258 -10.273 1 95.44 262 VAL B O 1
ATOM 4232 N N . ALA B 1 263 ? 0.843 -17.094 -9.141 1 92.69 263 ALA B N 1
ATOM 4233 C CA . ALA B 1 263 ? 0.865 -16.438 -7.836 1 92.69 263 ALA B CA 1
ATOM 4234 C C . ALA B 1 263 ? 1.778 -15.211 -7.855 1 92.69 263 ALA B C 1
ATOM 4236 O O . ALA B 1 263 ? 2.889 -15.266 -8.391 1 92.69 263 ALA B O 1
ATOM 4237 N N . SER B 1 264 ? 1.312 -14.164 -7.266 1 90.81 264 SER B N 1
ATOM 4238 C CA . SER B 1 264 ? 2.084 -12.93 -7.238 1 90.81 264 SER B CA 1
ATOM 4239 C C . SER B 1 264 ? 3.338 -13.078 -6.383 1 90.81 264 SER B C 1
ATOM 4241 O O . SER B 1 264 ? 4.277 -12.289 -6.508 1 90.81 264 SER B O 1
ATOM 4243 N N . ALA B 1 265 ? 3.402 -14.094 -5.574 1 91.25 265 ALA B N 1
ATOM 4244 C CA . ALA B 1 265 ? 4.543 -14.328 -4.695 1 91.25 265 ALA B CA 1
ATOM 4245 C C . ALA B 1 265 ? 5.668 -15.055 -5.426 1 91.25 265 ALA B C 1
ATOM 4247 O O . ALA B 1 265 ? 6.801 -15.109 -4.941 1 91.25 265 ALA B O 1
ATOM 4248 N N . ALA B 1 266 ? 5.379 -15.523 -6.59 1 94.25 266 ALA B N 1
ATOM 4249 C CA . ALA B 1 266 ? 6.32 -16.375 -7.301 1 94.25 266 ALA B CA 1
ATOM 4250 C C . ALA B 1 266 ? 7.637 -15.656 -7.559 1 94.25 266 ALA B C 1
ATOM 4252 O O . ALA B 1 266 ? 8.711 -16.203 -7.32 1 94.25 266 ALA B O 1
ATOM 4253 N N . PRO B 1 267 ? 7.621 -14.406 -8.008 1 94.44 267 PRO B N 1
ATOM 4254 C CA . PRO B 1 267 ? 8.891 -13.719 -8.234 1 94.44 267 PRO B CA 1
ATOM 4255 C C . PRO B 1 267 ? 9.719 -13.57 -6.957 1 94.44 267 PRO B C 1
ATOM 4257 O O . PRO B 1 267 ? 10.945 -13.68 -7 1 94.44 267 PRO B O 1
ATOM 4260 N N . ALA B 1 268 ? 9.055 -13.367 -5.895 1 92.31 268 ALA B N 1
ATOM 4261 C CA . ALA B 1 268 ? 9.773 -13.227 -4.625 1 92.31 268 ALA B CA 1
ATOM 4262 C C . ALA B 1 268 ? 10.445 -14.531 -4.227 1 92.31 268 ALA B C 1
ATOM 4264 O O . ALA B 1 268 ? 11.594 -14.539 -3.781 1 92.31 268 ALA B O 1
ATOM 4265 N N . PHE B 1 269 ? 9.781 -15.602 -4.414 1 91.81 269 PHE B N 1
ATOM 4266 C CA . PHE B 1 269 ? 10.352 -16.906 -4.078 1 91.81 269 PHE B CA 1
ATOM 4267 C C . PHE B 1 269 ? 11.438 -17.297 -5.074 1 91.81 269 PHE B C 1
ATOM 4269 O O . PHE B 1 269 ? 12.414 -17.953 -4.711 1 91.81 269 PHE B O 1
ATOM 4276 N N . THR B 1 270 ? 11.273 -16.844 -6.277 1 94.81 270 THR B N 1
ATOM 4277 C CA . THR B 1 270 ? 12.312 -17.062 -7.277 1 94.81 270 THR B CA 1
ATOM 4278 C C . THR B 1 270 ? 13.594 -16.328 -6.887 1 94.81 270 THR B C 1
ATOM 4280 O O . THR B 1 270 ? 14.695 -16.859 -7.059 1 94.81 270 THR B O 1
ATOM 4283 N N . ALA B 1 271 ? 13.398 -15.133 -6.391 1 93.12 271 ALA B N 1
ATOM 4284 C CA . ALA B 1 271 ? 14.555 -14.359 -5.922 1 93.12 271 ALA B CA 1
ATOM 4285 C C . ALA B 1 271 ? 15.227 -15.047 -4.742 1 93.12 271 ALA B C 1
ATOM 4287 O O . ALA B 1 271 ? 16.453 -15.047 -4.637 1 93.12 271 ALA B O 1
ATOM 4288 N N . GLN B 1 272 ? 14.469 -15.633 -3.883 1 88.88 272 GLN B N 1
ATOM 4289 C CA . GLN B 1 272 ? 15.008 -16.344 -2.729 1 88.88 272 GLN B CA 1
ATOM 4290 C C . GLN B 1 272 ? 15.812 -17.562 -3.158 1 88.88 272 GLN B C 1
ATOM 4292 O O . GLN B 1 272 ? 16.781 -17.938 -2.49 1 88.88 272 GLN B O 1
ATOM 4297 N N . LEU B 1 273 ? 15.422 -18.125 -4.254 1 90.69 273 LEU B N 1
ATOM 4298 C CA . LEU B 1 273 ? 16.141 -19.266 -4.832 1 90.69 273 LEU B CA 1
ATOM 4299 C C . LEU B 1 273 ? 17.391 -18.797 -5.566 1 90.69 273 LEU B C 1
ATOM 4301 O O . LEU B 1 273 ? 18.156 -19.609 -6.094 1 90.69 273 LEU B O 1
ATOM 4305 N N . LYS B 1 274 ? 17.578 -17.422 -5.602 1 93.06 274 LYS B N 1
ATOM 4306 C CA . LYS B 1 274 ? 18.688 -16.828 -6.352 1 93.06 274 LYS B CA 1
ATOM 4307 C C . LYS B 1 274 ? 18.562 -17.141 -7.84 1 93.06 274 LYS B C 1
ATOM 4309 O O . LYS B 1 274 ? 19.578 -17.406 -8.5 1 93.06 274 LYS B O 1
ATOM 4314 N N . SER B 1 275 ? 17.344 -17.312 -8.258 1 93.44 275 SER B N 1
ATOM 4315 C CA . SER B 1 275 ? 17.062 -17.516 -9.672 1 93.44 275 SER B CA 1
ATOM 4316 C C . SER B 1 275 ? 16.594 -16.234 -10.344 1 93.44 275 SER B C 1
ATOM 4318 O O . SER B 1 275 ? 16.531 -15.188 -9.703 1 93.44 275 SER B O 1
ATOM 4320 N N . ASP B 1 276 ? 16.328 -16.297 -11.578 1 93.88 276 ASP B N 1
ATOM 4321 C CA . ASP B 1 276 ? 16.016 -15.133 -12.391 1 93.88 276 ASP B CA 1
ATOM 4322 C C . ASP B 1 276 ? 14.625 -14.586 -12.062 1 93.88 276 ASP B C 1
ATOM 4324 O O . ASP B 1 276 ? 13.656 -14.891 -12.758 1 93.88 276 ASP B O 1
ATOM 4328 N N . TYR B 1 277 ? 14.602 -13.68 -11.094 1 93.88 277 TYR B N 1
ATOM 4329 C CA . TYR B 1 277 ? 13.32 -13.125 -10.672 1 93.88 277 TYR B CA 1
ATOM 4330 C C . TYR B 1 277 ? 12.734 -12.227 -11.758 1 93.88 277 TYR B C 1
ATOM 4332 O O . TYR B 1 277 ? 11.516 -12.023 -11.812 1 93.88 277 TYR B O 1
ATOM 4340 N N . GLY B 1 278 ? 13.602 -11.625 -12.625 1 94.25 278 GLY B N 1
ATOM 4341 C CA . GLY B 1 278 ? 13.102 -10.844 -13.734 1 94.25 278 GLY B CA 1
ATOM 4342 C C . GLY B 1 278 ? 12.242 -11.648 -14.695 1 94.25 278 GLY B C 1
ATOM 4343 O O . GLY B 1 278 ? 11.172 -11.195 -15.109 1 94.25 278 GLY B O 1
ATOM 4344 N N . LEU B 1 279 ? 12.758 -12.773 -14.984 1 94.5 279 LEU B N 1
ATOM 4345 C CA . LEU B 1 279 ? 12.016 -13.672 -15.859 1 94.5 279 LEU B CA 1
ATOM 4346 C C . LEU B 1 279 ? 10.727 -14.141 -15.188 1 94.5 279 LEU B C 1
ATOM 4348 O O . LEU B 1 279 ? 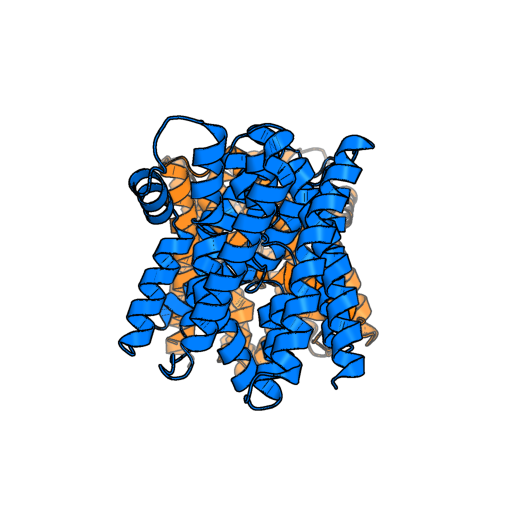9.703 -14.32 -15.852 1 94.5 279 LEU B O 1
ATOM 4352 N N . SER B 1 280 ? 10.781 -14.375 -13.906 1 96 280 SER B N 1
ATOM 4353 C CA . SER B 1 280 ? 9.594 -14.742 -13.141 1 96 280 SER B CA 1
ATOM 4354 C C . SER B 1 280 ? 8.531 -13.648 -13.219 1 96 280 SER B C 1
ATOM 4356 O O . SER B 1 280 ? 7.34 -13.945 -13.352 1 96 280 SER B O 1
ATOM 4358 N N . CYS B 1 281 ? 8.945 -12.414 -13.133 1 94.88 281 CYS B N 1
ATOM 4359 C CA . CYS B 1 281 ? 8.023 -11.289 -13.266 1 94.88 281 CYS B CA 1
ATOM 4360 C C . CYS B 1 281 ? 7.398 -11.258 -14.656 1 94.88 281 CYS B C 1
ATOM 4362 O O . CYS B 1 281 ? 6.227 -10.914 -14.805 1 94.88 281 CYS B O 1
ATOM 4364 N N . THR B 1 282 ? 8.18 -11.625 -15.602 1 94.69 282 THR B N 1
ATOM 4365 C CA . THR B 1 282 ? 7.68 -11.688 -16.969 1 94.69 282 THR B CA 1
ATOM 4366 C C . THR B 1 282 ? 6.613 -12.773 -17.109 1 94.69 282 THR B C 1
ATOM 4368 O O . THR B 1 282 ? 5.551 -12.531 -17.688 1 94.69 282 THR B O 1
ATOM 4371 N N . VAL B 1 283 ? 6.871 -13.914 -16.562 1 95.81 283 VAL B N 1
ATOM 4372 C CA . VAL B 1 283 ? 5.906 -15.008 -16.562 1 95.81 283 VAL B CA 1
ATOM 4373 C C . VAL B 1 283 ? 4.605 -14.555 -15.891 1 95.81 283 VAL B C 1
ATOM 4375 O O . VAL B 1 283 ? 3.518 -14.781 -16.422 1 95.81 283 VAL B O 1
ATOM 4378 N N . ASN B 1 284 ? 4.754 -13.93 -14.758 1 95.19 284 ASN B N 1
ATOM 4379 C CA . ASN B 1 284 ? 3.605 -13.461 -13.992 1 95.19 284 ASN B CA 1
ATOM 4380 C C . ASN B 1 284 ? 2.783 -12.445 -14.781 1 95.19 284 ASN B C 1
ATOM 4382 O O . ASN B 1 284 ? 1.559 -12.547 -14.852 1 95.19 284 ASN B O 1
ATOM 4386 N N . SER B 1 285 ? 3.475 -11.539 -15.438 1 93.06 285 SER B N 1
ATOM 4387 C CA . SER B 1 285 ? 2.812 -10.484 -16.203 1 93.06 285 SER B CA 1
ATOM 4388 C C . SER B 1 285 ? 2.006 -11.07 -17.359 1 93.06 285 SER B C 1
ATOM 4390 O O . SER B 1 285 ? 0.833 -10.734 -17.531 1 93.06 285 SER B O 1
ATOM 4392 N N . PHE B 1 286 ? 2.568 -11.953 -18.078 1 94.25 286 PHE B N 1
ATOM 4393 C CA . PHE B 1 286 ? 1.874 -12.578 -19.203 1 94.25 286 PHE B CA 1
ATOM 4394 C C . PHE B 1 286 ? 0.732 -13.461 -18.703 1 94.25 286 PHE B C 1
ATOM 4396 O O . PHE B 1 286 ? -0.311 -13.555 -19.359 1 94.25 286 PHE B O 1
ATOM 4403 N N . SER B 1 287 ? 0.97 -14.078 -17.594 1 95.5 287 SER B N 1
ATOM 4404 C CA . SER B 1 287 ? -0.069 -14.953 -17.047 1 95.5 287 SER B CA 1
ATOM 4405 C C . SER B 1 287 ? -1.322 -14.156 -16.703 1 95.5 287 SER B C 1
ATOM 4407 O O . SER B 1 287 ? -2.441 -14.648 -16.844 1 95.5 287 SER B O 1
ATOM 4409 N N . ILE B 1 288 ? -1.123 -12.984 -16.25 1 91 288 ILE B N 1
ATOM 4410 C CA . ILE B 1 288 ? -2.26 -12.141 -15.883 1 91 288 ILE B CA 1
ATOM 4411 C C . ILE B 1 288 ? -3.066 -11.797 -17.125 1 91 288 ILE B C 1
ATOM 4413 O O . ILE B 1 288 ? -4.293 -11.945 -17.141 1 91 288 ILE B O 1
ATOM 4417 N N . VAL B 1 289 ? -2.391 -11.445 -18.172 1 91 289 VAL B N 1
ATOM 4418 C CA . VAL B 1 289 ? -3.045 -11.07 -19.422 1 91 289 VAL B CA 1
ATOM 4419 C C . VAL B 1 289 ? -3.789 -12.273 -20 1 91 289 VAL B C 1
ATOM 4421 O O . VAL B 1 289 ? -4.957 -12.164 -20.375 1 91 289 VAL B O 1
ATOM 4424 N N . ILE B 1 290 ? -3.174 -13.367 -20.016 1 94.31 290 ILE B N 1
ATOM 4425 C CA . ILE B 1 290 ? -3.762 -14.586 -20.562 1 94.31 290 ILE B CA 1
ATOM 4426 C C . ILE B 1 290 ? -4.953 -15.016 -19.703 1 94.31 290 ILE B C 1
ATOM 4428 O O . ILE B 1 290 ? -6 -15.398 -20.234 1 94.31 290 ILE B O 1
ATOM 4432 N N . SER B 1 291 ? -4.766 -14.93 -18.375 1 93.44 291 SER B N 1
ATOM 4433 C CA . SER B 1 291 ? -5.836 -15.32 -17.469 1 93.44 291 SER B CA 1
ATOM 4434 C C . SER B 1 291 ? -7.082 -14.461 -17.688 1 93.44 291 SER B C 1
ATOM 4436 O O . SER B 1 291 ? -8.203 -14.969 -17.656 1 93.44 291 SER B O 1
ATOM 4438 N N . ILE B 1 292 ? -6.859 -13.242 -17.875 1 87.81 292 ILE B N 1
ATOM 4439 C CA . ILE B 1 292 ? -7.98 -12.336 -18.109 1 87.81 292 ILE B CA 1
ATOM 4440 C C . ILE B 1 292 ? -8.742 -12.766 -19.359 1 87.81 292 ILE B C 1
ATOM 4442 O O . ILE B 1 292 ? -9.969 -12.891 -19.344 1 87.81 292 ILE B O 1
ATOM 4446 N N . ALA B 1 293 ? -8.07 -12.977 -20.422 1 90.06 293 ALA B N 1
ATOM 4447 C CA . ALA B 1 293 ? -8.688 -13.391 -21.672 1 90.06 293 ALA B CA 1
ATOM 4448 C C . ALA B 1 293 ? -9.445 -14.703 -21.516 1 90.06 293 ALA B C 1
ATOM 4450 O O . ALA B 1 293 ? -10.578 -14.836 -21.984 1 90.06 293 ALA B O 1
ATOM 4451 N N . LEU B 1 294 ? -8.898 -15.609 -20.812 1 92.19 294 LEU B N 1
ATOM 4452 C CA . LEU B 1 294 ? -9.492 -16.938 -20.641 1 92.19 294 LEU B CA 1
ATOM 4453 C C . LEU B 1 294 ? -10.711 -16.875 -19.734 1 92.19 294 LEU B C 1
ATOM 4455 O O . LEU B 1 294 ? -11.727 -17.5 -20 1 92.19 294 LEU B O 1
ATOM 4459 N N . ILE B 1 295 ? -10.555 -16.156 -18.656 1 87.19 295 ILE B N 1
ATOM 4460 C CA . ILE B 1 295 ? -11.656 -16.047 -17.688 1 87.19 295 ILE B CA 1
ATOM 4461 C C . ILE B 1 295 ? -12.836 -15.32 -18.328 1 87.19 295 ILE B C 1
ATOM 4463 O O . ILE B 1 295 ? -13.977 -15.773 -18.234 1 87.19 295 ILE B O 1
ATOM 4467 N N . VAL B 1 296 ? -12.586 -14.234 -19 1 83.38 296 VAL B N 1
ATOM 4468 C CA . VAL B 1 296 ? -13.641 -13.469 -19.641 1 83.38 296 VAL B CA 1
ATOM 4469 C C . VAL B 1 296 ? -14.32 -14.336 -20.703 1 83.38 296 VAL B C 1
ATOM 4471 O O . VAL B 1 296 ? -15.555 -14.391 -20.781 1 83.38 296 VAL B O 1
ATOM 4474 N N . SER B 1 297 ? -13.578 -14.984 -21.516 1 87 297 SER B N 1
ATOM 4475 C CA . SER B 1 297 ? -14.125 -15.852 -22.547 1 87 297 SER B CA 1
ATOM 4476 C C . SER B 1 297 ? -14.969 -16.969 -21.938 1 87 297 SER B C 1
ATOM 4478 O O . SER B 1 297 ? -16.031 -17.312 -22.469 1 87 297 SER B O 1
ATOM 4480 N N . SER B 1 298 ? -14.5 -17.547 -20.859 1 86.25 298 SER B N 1
ATOM 4481 C CA . SER B 1 298 ? -15.211 -18.641 -20.203 1 86.25 298 SER B CA 1
ATOM 4482 C C . SER B 1 298 ? -16.516 -18.156 -19.594 1 86.25 298 SER B C 1
ATOM 4484 O O . SER B 1 298 ? -17.531 -18.859 -19.641 1 86.25 298 SER B O 1
ATOM 4486 N N . LEU B 1 299 ? -16.469 -17.016 -18.984 1 77.12 299 LEU B N 1
ATOM 4487 C CA . LEU B 1 299 ? -17.672 -16.484 -18.344 1 77.12 299 LEU B CA 1
ATOM 4488 C C . LEU B 1 299 ? -18.719 -16.109 -19.391 1 77.12 299 LEU B C 1
ATOM 4490 O O . LEU B 1 299 ? -19.906 -16.203 -19.125 1 77.12 299 LEU B O 1
ATOM 4494 N N . LEU B 1 300 ? -18.281 -15.648 -20.531 1 78.25 300 LEU B N 1
ATOM 4495 C CA . LEU B 1 300 ? -19.203 -15.344 -21.609 1 78.25 300 LEU B CA 1
ATOM 4496 C C . LEU B 1 300 ? -19.891 -16.609 -22.109 1 78.25 300 LEU B C 1
ATOM 4498 O O . LEU B 1 300 ? -21.047 -16.562 -22.547 1 78.25 300 LEU B O 1
ATOM 4502 N N . VAL B 1 301 ? -19.234 -17.688 -21.953 1 77.88 301 VAL B N 1
ATOM 4503 C CA . VAL B 1 301 ? -19.766 -18.953 -22.438 1 77.88 301 VAL B CA 1
ATOM 4504 C C . VAL B 1 301 ? -20.672 -19.562 -21.375 1 77.88 301 VAL B C 1
ATOM 4506 O O . VAL B 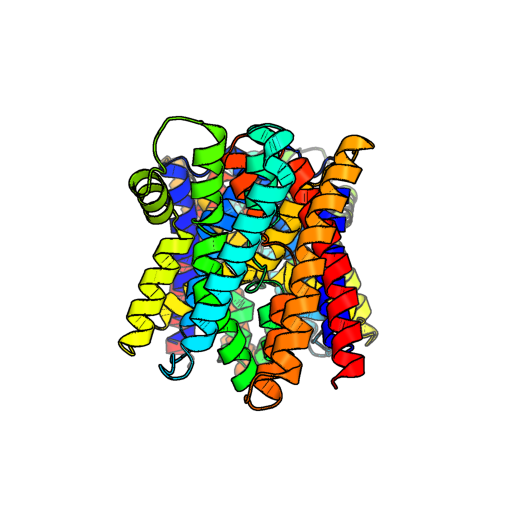1 301 ? -21.703 -20.156 -21.688 1 77.88 301 VAL B O 1
ATOM 4509 N N . ILE B 1 302 ? -20.297 -19.359 -20.172 1 74.31 302 ILE B N 1
ATOM 4510 C CA . ILE B 1 302 ? -21 -20.078 -19.094 1 74.31 302 ILE B CA 1
ATOM 4511 C C . ILE B 1 302 ? -22.078 -19.188 -18.5 1 74.31 302 ILE B C 1
ATOM 4513 O O . ILE B 1 302 ? -23.047 -19.672 -17.906 1 74.31 302 ILE B O 1
ATOM 4517 N N . LEU B 1 303 ? -21.781 -17.812 -18.484 1 61.62 303 LEU B N 1
ATOM 4518 C CA . LEU B 1 303 ? -22.828 -16.922 -18 1 61.62 303 LEU B CA 1
ATOM 4519 C C . LEU B 1 303 ? -23.781 -16.531 -19.125 1 61.62 303 LEU B C 1
ATOM 4521 O O . LEU B 1 303 ? -24.984 -16.422 -18.922 1 61.62 303 LEU B O 1
#

pLDDT: mean 87.22, std 9.13, range [53.44, 97.38]

Radius of gyration: 25.7 Å; Cα contacts (8 Å, |Δi|>4): 946; chains: 2; bounding box: 46×78×53 Å

Organism: NCBI:txid2903556

Sequence (606 aa):
MEAILTRAGCFVGLIVMGCLLRRVGFFKQEDFALLSKIVIKITLTAAIVVSFAGNTLDGSMLVLTLMGFSFGVLLIAAAWLLNRRAGRETQAFAIVNTAGCNIGNFVLPFAQTFLGPIGTMAVSLFDAGNSVICLGGAYGVASFVKEREGQFPVRPILKAMSRSVPLMTYVVMTVLSALHLALPGLVLEYASIVANANAFLAMLMIGVGFRMDCSREQLASVAKILLVRYGLGIAFAVLAYQLLPFPAEYRQALVILFLSPVASAAPAFTAQLKSDYGLSCTVNSFSIVISIALIVSSLLVILMEAILTRAGCFVGLIVMGCLLRRVGFFKQEDFALLSKIVIKITLTAAIVVSFAGNTLDGSMLVLTLMGFSFGVLLIAAAWLLNRRAGRETQAFAIVNTAGCNIGNFVLPFAQTFLGPIGTMAVSLFDAGNSVICLGGAYGVASFVKEREGQFPVRPILKAMSRSVPLMTYVVMTVLSALHLALPGLVLEYASIVANANAFLAMLMIGVGFRMDCSREQLASVAKILLVRYGLGIAFAVLAYQLLPFPAEYRQALVILFLSPVASAAPAFTAQLKSDYGLSCTVNSFSIVISIALIVSSLLVIL

InterPro domains:
  IPR038770 Sodium/solute symporter superfamily [G3DSA:1.20.1530.20] (154-303)

Secondary structure (DSSP, 8-state):
-HHHHHHHHHHHHHHHHHHHHHHTTSS-TTHHHHHHHHIIIIIHHHHHHHHHHT----GGGHHHHHHHHHHHHHHHHHHHHHTTTS-HHHHHHHHHHHS-B-IIIIIHHHIIIIIHHHHHHHHHHHHHHHHHIIIIIHHHHHHHHHH--SS--HHHHHHHHHH-HHHHHHHHHHHHHHTTPPPPHHHHHHHHHHHTTHHHHHHHHHHHH--SS--HHHHHHHHHHHHHHHHHHHHHHHHHHHH----HHHHHHHHHHHTPPBPTTHHHHHHHTTS-HHHHHHHHHHHHHHHHHHHHHHHHHH-/-HHHHHHHHHHHHHHHHHHHHHHTTSS-TTHHHHHHHHIIIIIHHHHHHHHHHT----GGGHHHHHHHHHHHHHHHHHHHHHTTTS-HHHHHHHHHHHS-B-IIIIIHHHIIIIIHHHHHHHHHHHHHHHHHIIIIIHHHHHHHHHH--SS--HHHHHHHHHH-HHHHHHHHHHHHHHTTPPPPHHHHHHHHHHHTTHHHHHHHHHHHH--SS--HHHHHHHHHHHHHHHHHHHHHHHHHHHH----HHHHHHHHHHHTPPBPTTHHHHHHHTTS-HHHHHHHHHHHHHHHHHHHHHHHHHH-

Nearest PDB structures (foldseek):
  8u5v-assembly1_A  TM=7.671E-01  e=2.478E-06  Homo sapiens
  7wkw-assembly1_B  TM=7.492E-01  e=2.954E-06  Arabidopsis thaliana
  7y9t-assembly1_B  TM=7.321E-01  e=1.717E-05  Arabidopsis thaliana
  7y9u-assembly1_A  TM=7.278E-01  e=2.336E-05  Arabidopsis thaliana
  8xcd-assembly1_A  TM=5.239E-01  e=1.847E-01  Macaca fascicularis